Protein AF-L9J9S5-F1 (afdb_monomer_lite)

pLDDT: mean 70.75, std 19.47, range [25.02, 96.75]

InterPro domains:
  IPR003137 PA domain [PF02225] (172-260)
  IPR007365 Transferrin receptor-like, dimerisation domain [PF04253] (379-437)
  IPR036757 Transferrin receptor-like, dimerisation domain superfamily [G3DSA:1.20.930.40] (375-441)
  IPR036757 Transferrin receptor-like, dimerisation domain superfamily [SSF47672] (378-438)
  IPR039373 Transferrin receptor protein 1/Glutamate carboxypeptidase 2-like [PTHR10404] (16-308)
  IPR046450 PA domain superfamily [SSF52025] (116-310)

Structure (mmCIF, N/CA/C/O backbone):
data_AF-L9J9S5-F1
#
_entry.id   AF-L9J9S5-F1
#
loop_
_atom_site.group_PDB
_atom_site.id
_atom_site.type_symbol
_atom_site.label_atom_id
_atom_site.label_alt_id
_atom_site.label_comp_id
_atom_site.label_asym_id
_atom_site.label_entity_id
_atom_site.label_seq_id
_atom_site.pdbx_PDB_ins_code
_atom_site.Cartn_x
_atom_site.Cartn_y
_atom_site.Cartn_z
_atom_site.occupancy
_atom_site.B_iso_or_equiv
_atom_site.auth_seq_id
_atom_site.auth_comp_id
_atom_site.auth_asym_id
_atom_site.auth_atom_id
_atom_site.pdbx_PDB_model_num
ATOM 1 N N . MET A 1 1 ? 43.579 58.706 -90.662 1.00 32.19 1 MET A N 1
ATOM 2 C CA . MET A 1 1 ? 44.844 59.214 -90.081 1.00 32.19 1 MET A CA 1
ATOM 3 C C . MET A 1 1 ? 45.271 58.212 -89.022 1.00 32.19 1 MET A C 1
ATOM 5 O O . MET A 1 1 ? 44.577 58.128 -88.031 1.00 32.19 1 MET A O 1
ATOM 9 N N . TRP A 1 2 ? 46.267 57.345 -89.152 1.00 34.03 2 TRP A N 1
ATOM 10 C CA . TRP A 1 2 ? 47.321 57.119 -90.136 1.00 34.03 2 TRP A CA 1
ATOM 11 C C . TRP A 1 2 ? 47.218 55.692 -90.697 1.00 34.03 2 TRP A C 1
ATOM 13 O O . TRP A 1 2 ? 46.653 54.791 -90.088 1.00 34.03 2 TRP A O 1
ATOM 23 N N . THR A 1 3 ? 47.735 55.546 -91.903 1.00 31.58 3 THR A N 1
ATOM 24 C CA . THR A 1 3 ? 47.652 54.412 -92.820 1.00 31.58 3 THR A CA 1
ATOM 25 C C . THR A 1 3 ? 48.878 53.499 -92.739 1.00 31.58 3 THR A C 1
ATOM 27 O O . THR A 1 3 ? 49.982 53.997 -92.571 1.00 31.58 3 THR A O 1
ATOM 30 N N . LEU A 1 4 ? 48.640 52.214 -93.047 1.00 30.50 4 LEU A N 1
ATOM 31 C CA . LEU A 1 4 ? 49.461 51.305 -93.873 1.00 30.50 4 LEU A CA 1
ATOM 32 C C . LEU A 1 4 ? 50.882 50.925 -93.411 1.00 30.50 4 LEU A C 1
ATOM 34 O O . LEU A 1 4 ? 51.751 51.770 -93.254 1.00 30.50 4 LEU A O 1
ATOM 38 N N . LEU A 1 5 ? 51.162 49.615 -93.414 1.00 32.50 5 LEU A N 1
ATOM 39 C CA . LEU A 1 5 ? 51.969 48.893 -94.428 1.00 32.50 5 LEU A CA 1
ATOM 40 C C . LEU A 1 5 ? 52.209 47.452 -93.910 1.00 32.50 5 LEU A C 1
ATOM 42 O O . LEU A 1 5 ? 52.503 47.271 -92.738 1.00 32.50 5 LEU A O 1
ATOM 46 N N . ARG A 1 6 ? 51.822 46.407 -94.672 1.00 31.88 6 ARG A N 1
ATOM 47 C CA . ARG A 1 6 ? 52.711 45.554 -95.515 1.00 31.88 6 ARG A CA 1
ATOM 48 C C . ARG A 1 6 ? 53.779 44.816 -94.674 1.00 31.88 6 ARG A C 1
ATOM 50 O O . ARG A 1 6 ? 54.389 45.413 -93.815 1.00 31.88 6 ARG A O 1
ATOM 57 N N . GLN A 1 7 ? 54.142 43.555 -94.872 1.00 31.75 7 GLN A N 1
ATOM 58 C CA . GLN A 1 7 ? 53.971 42.617 -95.970 1.00 31.75 7 GLN A CA 1
ATOM 59 C C . GLN A 1 7 ? 54.403 41.228 -95.453 1.00 31.75 7 GLN A C 1
ATOM 61 O O . GLN A 1 7 ? 55.243 41.107 -94.567 1.00 31.75 7 GLN A O 1
ATOM 66 N N . ARG A 1 8 ? 53.805 40.203 -96.048 1.00 32.09 8 ARG A N 1
ATOM 67 C CA . ARG A 1 8 ? 54.202 38.789 -96.118 1.00 32.09 8 ARG A CA 1
ATOM 68 C C . ARG A 1 8 ? 55.703 38.601 -96.445 1.00 32.09 8 ARG A C 1
ATOM 70 O O . ARG A 1 8 ? 56.187 39.313 -97.316 1.00 32.09 8 ARG A O 1
ATOM 77 N N . ASP A 1 9 ? 56.398 37.634 -95.829 1.00 31.16 9 ASP A N 1
ATOM 78 C CA . ASP A 1 9 ? 56.780 36.351 -96.469 1.00 31.16 9 ASP A CA 1
ATOM 79 C C . ASP A 1 9 ? 57.863 35.528 -95.721 1.00 31.16 9 ASP A C 1
ATOM 81 O O . ASP A 1 9 ? 58.856 36.041 -95.220 1.00 31.16 9 ASP A O 1
ATOM 85 N N . TRP A 1 10 ? 57.594 34.215 -95.701 1.00 29.30 10 TRP A N 1
ATOM 86 C CA . TRP A 1 10 ? 58.455 33.018 -95.740 1.00 29.30 10 TRP A CA 1
ATOM 87 C C . TRP A 1 10 ? 59.865 32.970 -95.111 1.00 29.30 10 TRP A C 1
ATOM 89 O O . TRP A 1 10 ? 60.812 33.552 -95.627 1.00 29.30 10 TRP A O 1
ATOM 99 N N . ALA A 1 11 ? 60.056 32.007 -94.195 1.00 32.25 11 ALA A N 1
ATOM 100 C CA . ALA A 1 11 ? 61.172 31.053 -94.266 1.00 32.25 11 ALA A CA 1
ATOM 101 C C . ALA A 1 11 ? 60.841 29.749 -93.516 1.00 32.25 11 ALA A C 1
ATOM 103 O O . ALA A 1 11 ? 60.303 29.748 -92.410 1.00 32.25 11 ALA A O 1
ATOM 104 N N . ALA A 1 12 ? 61.143 28.631 -94.170 1.00 33.47 12 ALA A N 1
ATOM 105 C CA . ALA A 1 12 ? 60.862 27.271 -93.745 1.00 33.47 12 ALA A CA 1
ATOM 106 C C . ALA A 1 12 ? 61.876 26.755 -92.711 1.00 33.47 12 ALA A C 1
ATOM 108 O O . ALA A 1 12 ? 63.074 26.996 -92.829 1.00 33.47 12 ALA A O 1
ATOM 109 N N . GLY A 1 13 ? 61.397 25.946 -91.764 1.00 32.62 13 GLY A N 1
ATOM 110 C CA . GLY A 1 13 ? 62.220 25.114 -90.889 1.00 32.62 13 GLY A CA 1
ATOM 111 C C . GLY A 1 13 ? 61.559 23.752 -90.707 1.00 32.62 13 GLY A C 1
ATOM 112 O O . GLY A 1 13 ? 60.686 23.578 -89.861 1.00 32.62 13 GLY A O 1
ATOM 113 N N . ALA A 1 14 ? 61.943 22.788 -91.541 1.00 35.91 14 ALA A N 1
ATOM 114 C CA . ALA A 1 14 ? 61.532 21.397 -91.423 1.00 35.91 14 ALA A CA 1
ATOM 115 C C . ALA A 1 14 ? 62.165 20.767 -90.168 1.00 35.91 14 ALA A C 1
ATOM 117 O O . ALA A 1 14 ? 63.378 20.599 -90.094 1.00 35.91 14 ALA A O 1
ATOM 118 N N . GLY A 1 15 ? 61.334 20.390 -89.194 1.00 33.91 15 GLY A N 1
ATOM 119 C CA . GLY A 1 15 ? 61.745 19.722 -87.958 1.00 33.91 15 GLY A CA 1
ATOM 120 C C . GLY A 1 15 ? 60.847 18.528 -87.654 1.00 33.91 15 GLY A C 1
ATOM 121 O O . GLY A 1 15 ? 59.783 18.641 -87.057 1.00 33.91 15 GLY A O 1
ATOM 122 N N . ARG A 1 16 ? 61.281 17.361 -88.115 1.00 47.06 16 ARG A N 1
ATOM 123 C CA . ARG A 1 16 ? 60.677 16.037 -87.950 1.00 47.06 16 ARG A CA 1
ATOM 124 C C . ARG A 1 16 ? 60.410 15.719 -86.459 1.00 47.06 16 ARG A C 1
ATOM 126 O O . ARG A 1 16 ? 61.363 15.466 -85.737 1.00 47.06 16 ARG A O 1
ATOM 133 N N . ARG A 1 17 ? 59.145 15.667 -86.006 1.00 41.47 17 ARG A N 1
ATOM 134 C CA . ARG A 1 17 ? 58.688 14.929 -84.793 1.00 41.47 17 ARG A CA 1
ATOM 135 C C . ARG A 1 17 ? 57.157 14.771 -84.779 1.00 41.47 17 ARG A C 1
ATOM 137 O O . ARG A 1 17 ? 56.427 15.403 -84.026 1.00 41.47 17 ARG A O 1
ATOM 144 N N . ARG A 1 18 ? 56.660 13.903 -85.661 1.00 43.44 18 ARG A N 1
ATOM 145 C CA . ARG A 1 18 ? 55.270 13.421 -85.678 1.00 43.44 18 ARG A CA 1
ATOM 146 C C . ARG A 1 18 ? 55.237 12.047 -84.994 1.00 43.44 18 ARG A C 1
ATOM 148 O O . ARG A 1 18 ? 56.081 11.220 -85.323 1.00 43.44 18 ARG A O 1
ATOM 155 N N . ARG A 1 19 ? 54.222 11.822 -84.143 1.00 45.25 19 ARG A N 1
ATOM 156 C CA . ARG A 1 19 ? 53.623 10.524 -83.720 1.00 45.25 19 ARG A CA 1
ATOM 157 C C . ARG A 1 19 ? 53.751 10.000 -82.274 1.00 45.25 19 ARG A C 1
ATOM 159 O O . ARG A 1 19 ? 53.217 8.928 -82.035 1.00 45.25 19 ARG A O 1
ATOM 166 N N . TRP A 1 20 ? 54.280 10.735 -81.292 1.00 44.41 20 TRP A N 1
ATOM 167 C CA . TRP A 1 20 ? 54.269 10.253 -79.885 1.00 44.41 20 TRP A CA 1
ATOM 168 C C . TRP A 1 20 ? 53.370 11.031 -78.906 1.00 44.41 20 TRP A C 1
ATOM 170 O O . TRP A 1 20 ? 53.236 10.630 -77.758 1.00 44.41 20 TRP A O 1
ATOM 180 N N . LEU A 1 21 ? 52.683 12.089 -79.353 1.00 50.03 21 LEU A N 1
ATOM 181 C CA . LEU A 1 21 ? 51.819 12.918 -78.489 1.00 50.03 21 LEU A CA 1
ATOM 182 C C . LEU A 1 21 ? 50.307 12.644 -78.622 1.00 50.03 21 LEU A C 1
ATOM 184 O O . LEU A 1 21 ? 49.529 13.185 -77.850 1.00 50.03 21 LEU A O 1
ATOM 188 N N . CYS A 1 22 ? 49.875 11.765 -79.535 1.00 53.09 22 CYS A N 1
ATOM 189 C CA . CYS A 1 22 ? 48.451 11.417 -79.707 1.00 53.09 22 CYS A CA 1
ATOM 190 C C . CYS A 1 22 ? 48.054 10.047 -79.125 1.00 53.09 22 CYS A C 1
ATOM 192 O O . CYS A 1 22 ? 46.879 9.706 -79.155 1.00 53.09 22 CYS A O 1
ATOM 194 N N . ALA A 1 23 ? 49.003 9.269 -78.590 1.00 52.81 23 ALA A N 1
ATOM 195 C CA . ALA A 1 23 ? 48.727 7.963 -77.975 1.00 52.81 23 ALA A CA 1
ATOM 196 C C . ALA A 1 23 ? 48.752 7.993 -76.434 1.00 52.81 23 ALA A C 1
ATOM 198 O O . ALA A 1 23 ? 48.170 7.121 -75.802 1.00 52.81 23 ALA A O 1
ATOM 199 N N . GLY A 1 24 ? 49.373 9.007 -75.817 1.00 55.25 24 GLY A N 1
ATOM 200 C CA . GLY A 1 24 ? 49.440 9.124 -74.354 1.00 55.25 24 G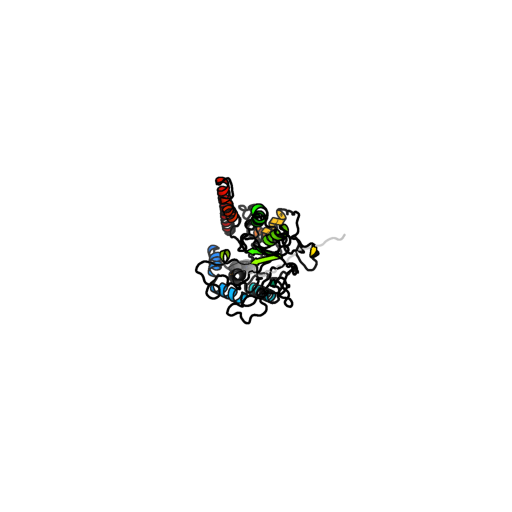LY A CA 1
ATOM 201 C C . GLY A 1 24 ? 48.125 9.574 -73.713 1.00 55.25 24 GLY A C 1
ATOM 202 O O . GLY A 1 24 ? 47.751 9.060 -72.667 1.00 55.25 24 GLY A O 1
ATOM 203 N N . ALA A 1 25 ? 47.389 10.481 -74.362 1.00 63.16 25 ALA A N 1
ATOM 204 C CA . ALA A 1 25 ? 46.119 11.004 -73.854 1.00 63.16 25 ALA A CA 1
ATOM 205 C C . ALA A 1 25 ? 45.019 9.933 -73.669 1.00 63.16 25 ALA A C 1
ATOM 207 O O . ALA A 1 25 ? 44.421 9.905 -72.593 1.00 63.16 25 ALA A O 1
ATOM 208 N N . PRO A 1 26 ? 44.759 9.017 -74.628 1.00 67.88 26 PRO A N 1
ATOM 209 C CA . PRO A 1 26 ? 43.765 7.963 -74.419 1.00 67.88 26 PRO A CA 1
ATOM 210 C C . PRO A 1 26 ? 44.209 6.922 -73.381 1.00 67.88 26 PRO A C 1
ATOM 212 O O . PRO A 1 26 ? 43.366 6.405 -72.658 1.00 67.88 26 PRO A O 1
ATOM 215 N N . VAL A 1 27 ? 45.514 6.653 -73.249 1.00 74.88 27 VAL A N 1
ATOM 216 C CA . VAL A 1 27 ? 46.040 5.724 -72.232 1.00 74.88 27 VAL A CA 1
ATOM 217 C C . VAL A 1 27 ? 45.922 6.319 -70.828 1.00 74.88 27 VAL A C 1
ATOM 219 O O . VAL A 1 27 ? 45.490 5.623 -69.916 1.00 74.88 27 VAL A O 1
ATOM 222 N N . LEU A 1 28 ? 46.210 7.615 -70.662 1.00 75.88 28 LEU A N 1
ATOM 223 C CA . LEU A 1 28 ? 46.014 8.337 -69.400 1.00 75.88 28 LEU A CA 1
ATOM 224 C C . LEU A 1 28 ? 44.535 8.424 -69.010 1.00 75.88 28 LEU A C 1
ATOM 226 O O . LEU A 1 28 ? 44.189 8.188 -67.852 1.00 75.88 28 LEU A O 1
ATOM 230 N N . ALA A 1 29 ? 43.656 8.702 -69.976 1.00 76.75 29 ALA A N 1
ATOM 231 C CA . ALA A 1 29 ? 42.214 8.721 -69.752 1.00 76.75 29 ALA A CA 1
ATOM 232 C C . ALA A 1 29 ? 41.680 7.332 -69.370 1.00 76.75 29 ALA A C 1
ATOM 234 O O . ALA A 1 29 ? 40.912 7.220 -68.419 1.00 76.75 29 ALA A O 1
ATOM 235 N N . ALA A 1 30 ? 42.136 6.271 -70.044 1.00 79.62 30 ALA A N 1
ATOM 236 C CA . ALA A 1 30 ? 41.778 4.899 -69.700 1.00 79.62 30 ALA A CA 1
ATOM 237 C C . ALA A 1 30 ? 42.301 4.513 -68.311 1.00 79.62 30 ALA A C 1
ATOM 239 O O . ALA A 1 30 ? 41.545 3.950 -67.528 1.00 79.62 30 ALA A O 1
ATOM 240 N N . SER A 1 31 ? 43.540 4.883 -67.960 1.00 78.00 31 SER A N 1
ATOM 241 C CA . SER A 1 31 ? 44.087 4.606 -66.628 1.00 78.00 31 SER A CA 1
ATOM 242 C C . SER A 1 31 ? 43.329 5.342 -65.525 1.00 78.00 31 SER A C 1
ATOM 244 O O . SER A 1 31 ? 43.007 4.734 -64.508 1.00 78.00 31 SER A O 1
ATOM 246 N N . LEU A 1 32 ? 42.971 6.615 -65.738 1.00 82.75 32 LEU A N 1
ATOM 247 C CA . LEU A 1 32 ? 42.184 7.403 -64.785 1.00 82.75 32 LEU A CA 1
ATOM 248 C C . LEU A 1 32 ? 40.752 6.877 -64.668 1.00 82.75 32 LEU A C 1
ATOM 250 O O . LEU A 1 32 ? 40.214 6.839 -63.566 1.00 82.75 32 LEU A O 1
ATOM 254 N N . PHE A 1 33 ? 40.158 6.409 -65.769 1.00 83.56 33 PHE A N 1
ATOM 255 C CA . PHE A 1 33 ? 38.848 5.767 -65.752 1.00 83.56 33 PHE A CA 1
ATOM 256 C C . PHE A 1 33 ? 38.891 4.433 -65.006 1.00 83.56 33 PHE A C 1
ATOM 258 O O . PHE A 1 33 ? 38.037 4.188 -64.164 1.00 83.56 33 PHE A O 1
ATOM 265 N N . THR A 1 34 ? 39.910 3.597 -65.231 1.00 82.38 34 THR A N 1
ATOM 266 C CA . THR A 1 34 ? 40.074 2.341 -64.483 1.00 82.38 34 THR A CA 1
ATOM 267 C C . THR A 1 34 ? 40.366 2.582 -63.008 1.00 82.38 34 THR A C 1
ATOM 269 O O . THR A 1 34 ? 39.826 1.865 -62.176 1.00 82.38 34 THR A O 1
ATOM 272 N N . LEU A 1 35 ? 41.154 3.608 -62.662 1.00 83.12 35 LEU A N 1
ATOM 273 C CA . LEU A 1 35 ? 41.399 3.965 -61.266 1.00 83.12 35 LEU A CA 1
ATOM 274 C C . LEU A 1 35 ? 40.122 4.488 -60.612 1.00 83.12 35 LEU A C 1
ATOM 276 O O . LEU A 1 35 ? 39.766 4.005 -59.551 1.00 83.12 35 LEU A O 1
ATOM 280 N N . GLY A 1 36 ? 39.397 5.402 -61.261 1.00 79.56 36 GLY A N 1
ATOM 281 C CA . GLY A 1 36 ? 38.121 5.917 -60.762 1.00 79.56 36 GLY A CA 1
ATOM 282 C C . GLY A 1 36 ? 37.053 4.829 -60.642 1.00 79.56 36 GLY A C 1
ATOM 283 O O . GLY A 1 36 ? 36.296 4.817 -59.678 1.00 79.56 36 GLY A O 1
ATOM 284 N N . PHE A 1 37 ? 37.035 3.874 -61.571 1.00 79.94 37 PHE A N 1
ATOM 285 C CA . PHE A 1 37 ? 36.148 2.717 -61.534 1.00 79.94 37 PHE A CA 1
ATOM 286 C C . PHE A 1 37 ? 36.522 1.746 -60.415 1.00 79.94 37 PHE A C 1
ATOM 288 O O . PHE A 1 37 ? 35.638 1.308 -59.695 1.00 79.94 37 PHE A O 1
ATOM 295 N N . LEU A 1 38 ? 37.809 1.454 -60.202 1.00 78.50 38 LEU A N 1
ATOM 296 C CA . LEU A 1 38 ? 38.265 0.618 -59.087 1.00 78.50 38 LEU A CA 1
ATOM 297 C C . LEU A 1 38 ? 38.038 1.315 -57.742 1.00 78.50 38 LEU A C 1
ATOM 299 O O . LEU A 1 38 ? 37.527 0.692 -56.821 1.00 78.50 38 LEU A O 1
ATOM 303 N N . SER A 1 39 ? 38.331 2.612 -57.627 1.00 73.19 39 SER A N 1
ATOM 304 C CA . SER A 1 39 ? 38.024 3.408 -56.436 1.00 73.19 39 SER A CA 1
ATOM 305 C C . SER A 1 39 ? 36.520 3.441 -56.164 1.00 73.19 39 SER A C 1
ATOM 307 O O . SER A 1 39 ? 36.114 3.203 -55.035 1.00 73.19 39 SER A O 1
ATOM 309 N N . GLY A 1 40 ? 35.683 3.647 -57.185 1.00 69.38 40 GLY A N 1
ATOM 310 C CA . GLY A 1 40 ? 34.225 3.578 -57.064 1.00 69.38 40 GLY A CA 1
ATOM 311 C C . GLY A 1 40 ? 33.720 2.178 -56.709 1.00 69.38 40 GLY A C 1
ATOM 312 O O . GLY A 1 40 ? 32.833 2.047 -55.875 1.00 69.38 40 GLY A O 1
ATOM 313 N N . TRP A 1 41 ? 34.319 1.125 -57.270 1.00 71.44 41 TRP A N 1
ATOM 314 C CA . TRP A 1 41 ? 33.984 -0.268 -56.967 1.00 71.44 41 TRP A CA 1
ATOM 315 C C . TRP A 1 41 ? 34.339 -0.612 -55.519 1.00 71.44 41 TRP A C 1
ATOM 317 O O . TRP A 1 41 ? 33.510 -1.184 -54.817 1.00 71.44 41 TRP A O 1
ATOM 327 N N . PHE A 1 42 ? 35.523 -0.228 -55.035 1.00 64.19 42 PHE A N 1
ATOM 328 C CA . PHE A 1 42 ? 35.948 -0.497 -53.658 1.00 64.19 42 PHE A CA 1
ATOM 329 C C . PHE A 1 42 ? 35.234 0.387 -52.625 1.00 64.19 42 PHE A C 1
ATOM 331 O O . PHE A 1 42 ? 34.937 -0.106 -51.541 1.00 64.19 42 PHE A O 1
ATOM 338 N N . ILE A 1 43 ? 34.867 1.629 -52.966 1.00 59.84 43 ILE A N 1
ATOM 339 C CA . ILE A 1 43 ? 34.027 2.497 -52.116 1.00 59.84 43 ILE A CA 1
ATOM 340 C C . ILE A 1 43 ? 32.573 1.989 -52.069 1.00 59.84 43 ILE A C 1
ATOM 342 O O . ILE A 1 43 ? 31.917 2.115 -51.041 1.00 59.84 43 ILE A O 1
ATOM 346 N N . ASN A 1 44 ? 32.080 1.350 -53.136 1.00 44.94 44 ASN A N 1
ATOM 347 C CA . ASN A 1 44 ? 30.744 0.741 -53.171 1.00 44.94 44 ASN A CA 1
ATOM 348 C C . ASN A 1 44 ? 30.722 -0.727 -52.684 1.00 44.94 44 ASN A C 1
ATOM 350 O O . ASN A 1 44 ? 29.658 -1.332 -52.592 1.00 44.94 44 ASN A O 1
ATOM 354 N N . SER A 1 45 ? 31.887 -1.313 -52.370 1.00 42.56 45 SER A N 1
ATOM 355 C CA . SER A 1 45 ? 32.009 -2.687 -51.845 1.00 42.56 45 SER A CA 1
ATOM 356 C C . SER A 1 45 ? 32.147 -2.752 -50.326 1.00 42.56 45 SER A C 1
ATOM 358 O O . SER A 1 45 ? 32.152 -3.844 -49.766 1.00 42.56 45 SER A O 1
ATOM 360 N N . SER A 1 46 ? 32.173 -1.611 -49.638 1.00 41.53 46 SER A N 1
ATOM 361 C CA . SER A 1 46 ? 31.873 -1.540 -48.208 1.00 41.53 46 SER A CA 1
ATOM 362 C C . SER A 1 46 ? 30.384 -1.277 -47.990 1.00 41.53 46 SER A C 1
ATOM 364 O O . SER A 1 46 ? 30.000 -0.394 -47.227 1.00 41.53 46 SER A O 1
ATOM 366 N N . HIS A 1 47 ? 29.519 -2.059 -48.637 1.00 41.84 47 HIS A N 1
ATOM 367 C CA . HIS A 1 47 ? 28.314 -2.439 -47.922 1.00 41.84 47 HIS A CA 1
ATOM 368 C C . HIS A 1 47 ? 28.803 -3.352 -46.801 1.00 41.84 47 HIS A C 1
ATOM 370 O O . HIS A 1 47 ? 29.041 -4.540 -47.023 1.00 41.84 47 HIS A O 1
ATOM 376 N N . GLU A 1 48 ? 28.986 -2.799 -45.597 1.00 38.12 48 GLU A N 1
ATOM 377 C CA . GLU A 1 48 ? 28.763 -3.611 -44.407 1.00 38.12 48 GLU A CA 1
ATOM 378 C C . GLU A 1 48 ? 27.463 -4.352 -44.682 1.00 38.12 48 GLU A C 1
ATOM 380 O O . GLU A 1 48 ? 26.416 -3.735 -44.901 1.00 38.12 48 GLU A O 1
ATOM 385 N N . SER A 1 49 ? 27.545 -5.674 -44.802 1.00 32.34 49 SER A N 1
ATOM 386 C CA . SER A 1 49 ? 26.357 -6.496 -44.850 1.00 32.34 49 SER A CA 1
ATOM 387 C C . SER A 1 49 ? 25.636 -6.211 -43.542 1.00 32.34 49 SER A C 1
ATOM 389 O O . SER A 1 49 ? 26.016 -6.749 -42.500 1.00 32.34 49 SER A O 1
ATOM 391 N N . ILE A 1 50 ? 24.653 -5.312 -43.580 1.00 38.41 50 ILE A N 1
ATOM 392 C CA . ILE A 1 50 ? 23.715 -5.118 -42.491 1.00 38.41 50 ILE A CA 1
ATOM 393 C C . ILE A 1 50 ? 23.148 -6.513 -42.286 1.00 38.41 50 ILE A C 1
ATOM 395 O O . ILE A 1 50 ? 22.410 -7.021 -43.133 1.00 38.41 50 ILE A O 1
ATOM 399 N N . LYS A 1 51 ? 23.565 -7.188 -41.211 1.00 38.53 51 LYS A N 1
ATOM 400 C CA . LYS A 1 51 ? 22.906 -8.410 -40.774 1.00 38.53 51 LYS A CA 1
ATOM 401 C C . LYS A 1 51 ? 21.516 -7.966 -40.351 1.00 38.53 51 LYS A C 1
ATOM 403 O O . LYS A 1 51 ? 21.298 -7.589 -39.207 1.00 38.53 51 LYS A O 1
ATOM 408 N N . VAL A 1 52 ? 20.586 -7.939 -41.301 1.00 42.88 52 VAL A N 1
ATOM 409 C CA . VAL A 1 52 ?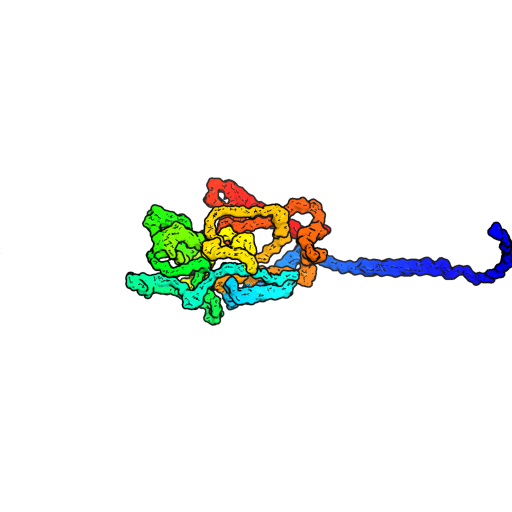 19.167 -7.786 -41.015 1.00 42.88 52 VAL A CA 1
ATOM 410 C C . VAL A 1 52 ? 18.772 -9.077 -40.318 1.00 42.88 52 VAL A C 1
ATOM 412 O O . VAL A 1 52 ? 18.517 -10.099 -40.952 1.00 42.88 52 VAL A O 1
ATOM 415 N N . ILE A 1 53 ? 18.839 -9.059 -38.992 1.00 48.03 53 ILE A N 1
ATOM 416 C CA . ILE A 1 53 ? 18.406 -10.174 -38.166 1.00 48.03 53 ILE A CA 1
ATOM 417 C C . ILE A 1 53 ? 16.893 -10.308 -38.374 1.00 48.03 53 ILE A C 1
ATOM 419 O O . ILE A 1 53 ? 16.166 -9.335 -38.160 1.00 48.03 53 ILE A O 1
ATOM 423 N N . PRO A 1 54 ? 16.385 -11.474 -38.812 1.00 47.44 54 PRO A N 1
ATOM 424 C CA . PRO A 1 54 ? 14.951 -11.672 -38.972 1.00 47.44 54 PRO A CA 1
ATOM 425 C C . PRO A 1 54 ? 14.229 -11.367 -37.652 1.00 47.44 54 PRO A C 1
ATOM 427 O O . PRO A 1 54 ? 14.628 -11.855 -36.601 1.00 47.44 54 PRO A O 1
ATOM 430 N N . GLN A 1 55 ? 13.143 -10.595 -37.674 1.00 42.09 55 GLN A N 1
ATOM 431 C CA . GLN A 1 55 ? 12.430 -10.116 -36.473 1.00 42.09 55 GLN A CA 1
ATOM 432 C C . GLN A 1 55 ? 11.925 -11.245 -35.544 1.00 42.09 55 GLN A C 1
ATOM 434 O O . GLN A 1 55 ? 11.822 -11.072 -34.328 1.00 42.09 55 GLN A O 1
ATOM 439 N N . HIS A 1 56 ? 11.694 -12.440 -36.101 1.00 48.31 56 HIS A N 1
ATOM 440 C CA . HIS A 1 56 ? 11.383 -13.662 -35.350 1.00 48.31 56 HIS A CA 1
ATOM 441 C C . HIS A 1 56 ? 12.543 -14.122 -34.440 1.00 48.31 56 HIS A C 1
ATOM 443 O O . HIS A 1 56 ? 12.329 -14.851 -33.470 1.00 48.31 56 HIS A O 1
ATOM 449 N N . SER A 1 57 ? 13.766 -13.680 -34.733 1.00 62.91 57 SER A N 1
ATOM 450 C CA . SER A 1 57 ? 14.958 -13.879 -33.918 1.00 62.91 57 SER A CA 1
ATOM 451 C C . SER A 1 57 ? 15.106 -12.801 -32.840 1.00 62.91 57 SER A C 1
ATOM 453 O O . SER A 1 57 ? 15.459 -13.179 -31.737 1.00 62.91 57 SER A O 1
ATOM 455 N N . ALA A 1 58 ? 14.749 -11.527 -33.056 1.00 58.47 58 ALA A N 1
ATOM 456 C CA . ALA A 1 58 ? 14.904 -10.481 -32.028 1.00 58.47 58 ALA A CA 1
ATOM 457 C C . ALA A 1 58 ? 13.967 -10.668 -30.818 1.00 58.47 58 ALA A C 1
ATOM 459 O O . ALA A 1 58 ? 14.411 -10.614 -29.675 1.00 58.47 58 ALA A O 1
ATOM 460 N N . ARG A 1 59 ? 12.678 -10.976 -31.046 1.00 59.84 59 ARG A N 1
ATOM 461 C CA . ARG A 1 59 ? 11.745 -11.322 -29.951 1.00 59.84 59 ARG A CA 1
ATOM 462 C C . ARG A 1 59 ? 12.210 -12.567 -29.199 1.00 59.84 59 ARG A C 1
ATOM 464 O O . ARG A 1 59 ? 12.121 -12.617 -27.978 1.00 59.84 59 ARG A O 1
ATOM 471 N N . LYS A 1 60 ? 12.663 -13.581 -29.939 1.00 68.12 60 LYS A N 1
ATOM 472 C CA . LYS A 1 60 ? 13.157 -14.823 -29.352 1.00 68.12 60 LYS A CA 1
ATOM 473 C C . LYS A 1 60 ? 14.421 -14.567 -28.532 1.00 68.12 60 LYS A C 1
ATOM 475 O O . LYS A 1 60 ? 14.459 -14.986 -27.394 1.00 68.12 60 LYS A O 1
ATOM 480 N N . MET A 1 61 ? 15.380 -13.807 -29.054 1.00 72.19 61 MET A N 1
ATOM 481 C CA . MET A 1 61 ? 16.588 -13.390 -28.336 1.00 72.19 61 MET A CA 1
ATOM 482 C C . MET A 1 61 ? 16.246 -12.594 -27.077 1.00 72.19 61 MET A C 1
ATOM 484 O O . MET A 1 61 ? 16.800 -12.882 -26.029 1.00 72.19 61 MET A O 1
ATOM 488 N N . PHE A 1 62 ? 15.288 -11.665 -27.147 1.00 72.25 62 PHE A N 1
ATOM 489 C CA . PHE A 1 62 ? 14.824 -10.908 -25.983 1.00 72.25 62 PHE A CA 1
ATOM 490 C C . PHE A 1 62 ? 14.264 -11.828 -24.891 1.00 72.25 62 PHE A C 1
ATOM 492 O O . PHE A 1 62 ? 14.654 -11.706 -23.733 1.00 72.25 62 PHE A O 1
ATOM 499 N N . LEU A 1 63 ? 13.362 -12.749 -25.255 1.00 64.19 63 LEU A N 1
ATOM 500 C CA . LEU A 1 63 ? 12.750 -13.688 -24.310 1.00 64.19 63 LEU A CA 1
ATOM 501 C C . LEU A 1 63 ? 13.757 -14.716 -23.784 1.00 64.19 63 LEU A C 1
ATOM 503 O O . LEU A 1 63 ? 13.752 -15.005 -22.592 1.00 64.19 63 LEU A O 1
ATOM 507 N N . ASP A 1 64 ? 14.622 -15.236 -24.654 1.00 79.62 64 ASP A N 1
ATOM 508 C CA . ASP A 1 64 ? 15.675 -16.189 -24.304 1.00 79.62 64 ASP A CA 1
ATOM 509 C C . ASP A 1 64 ? 16.704 -15.541 -23.369 1.00 79.62 64 ASP A C 1
ATOM 511 O O . ASP A 1 64 ? 17.295 -16.235 -22.543 1.00 79.62 64 ASP A O 1
ATOM 515 N N . GLU A 1 65 ? 16.912 -14.226 -23.464 1.00 82.38 65 GLU A N 1
ATOM 516 C CA . GLU A 1 65 ? 17.825 -13.467 -22.611 1.00 82.38 65 GLU A CA 1
ATOM 517 C C . GLU A 1 65 ? 17.267 -13.222 -21.200 1.00 82.38 65 GLU A C 1
ATOM 519 O O . GLU A 1 65 ? 18.055 -13.060 -20.271 1.00 82.38 65 GLU A O 1
ATOM 524 N N . LEU A 1 66 ? 15.944 -13.268 -20.990 1.00 70.75 66 LEU A N 1
ATOM 525 C CA . LEU A 1 66 ? 15.345 -13.145 -19.654 1.00 70.75 66 LEU A CA 1
ATOM 526 C C . LEU A 1 66 ? 15.685 -14.372 -18.797 1.00 70.75 66 LEU A C 1
ATOM 528 O O . LEU A 1 66 ? 15.307 -15.500 -19.125 1.00 70.75 66 LEU A O 1
ATOM 532 N N . LYS A 1 67 ? 16.364 -14.171 -17.661 1.00 78.44 67 LYS A N 1
ATOM 533 C CA . LYS A 1 67 ? 16.753 -15.263 -16.752 1.00 78.44 67 LYS A CA 1
ATOM 534 C C . LYS A 1 67 ? 16.070 -15.140 -15.394 1.00 78.44 67 LYS A C 1
ATOM 536 O O . LYS A 1 67 ? 16.184 -14.124 -14.713 1.00 78.44 67 LYS A O 1
ATOM 541 N N . ALA A 1 68 ? 15.449 -16.231 -14.944 1.00 73.69 68 ALA A N 1
ATOM 542 C CA . ALA A 1 68 ? 14.822 -16.306 -13.623 1.00 73.69 68 ALA A CA 1
ATOM 543 C C . ALA A 1 68 ? 15.813 -16.030 -12.473 1.00 73.69 68 ALA A C 1
ATOM 545 O O . ALA A 1 68 ? 15.463 -15.347 -11.512 1.00 73.69 68 ALA A O 1
ATOM 546 N N . GLU A 1 69 ? 17.066 -16.483 -12.593 1.00 86.88 69 GLU A N 1
ATOM 547 C CA . GLU A 1 69 ? 18.107 -16.231 -11.584 1.00 86.88 69 GLU A CA 1
ATOM 548 C C . GLU A 1 69 ? 18.441 -14.740 -11.429 1.00 86.88 69 GLU A C 1
ATOM 550 O O . GLU A 1 69 ? 18.723 -14.284 -10.320 1.00 86.88 69 GLU A O 1
ATOM 555 N N . ASN A 1 70 ? 18.346 -13.953 -12.506 1.00 78.06 70 ASN A N 1
ATOM 556 C CA . ASN A 1 70 ? 18.533 -12.504 -12.425 1.00 78.06 70 ASN A CA 1
ATOM 557 C C . ASN A 1 70 ? 17.379 -11.854 -11.663 1.00 78.06 70 ASN A C 1
ATOM 559 O O . ASN A 1 70 ? 17.625 -11.075 -10.746 1.00 78.06 70 ASN A O 1
ATOM 563 N N . ILE A 1 71 ? 16.133 -12.228 -11.977 1.00 66.31 71 ILE A N 1
ATOM 564 C CA . ILE A 1 71 ? 14.938 -11.732 -11.275 1.00 66.31 71 ILE A CA 1
ATOM 565 C C . ILE A 1 71 ? 15.039 -12.053 -9.781 1.00 66.31 71 ILE A C 1
ATOM 567 O O . ILE A 1 71 ? 14.840 -11.174 -8.947 1.00 66.31 71 ILE A O 1
ATOM 571 N N . LYS A 1 72 ? 15.434 -13.283 -9.433 1.00 73.44 72 LYS A N 1
ATOM 572 C CA . LYS A 1 72 ? 15.676 -13.706 -8.048 1.00 73.44 72 LYS A CA 1
ATOM 573 C C . LYS A 1 72 ? 16.751 -12.855 -7.363 1.00 73.44 72 LYS A C 1
ATOM 575 O O . LYS A 1 72 ? 16.563 -12.438 -6.222 1.00 73.44 72 LYS A O 1
ATOM 580 N N . LYS A 1 73 ? 17.863 -12.575 -8.049 1.00 88.50 73 LYS A N 1
ATOM 581 C CA . LYS A 1 73 ? 18.953 -11.738 -7.526 1.00 88.50 73 LYS A CA 1
ATOM 582 C C . LYS A 1 73 ? 18.523 -10.282 -7.333 1.00 88.50 73 LYS A C 1
ATOM 584 O O . LYS A 1 73 ? 18.870 -9.692 -6.312 1.00 88.50 73 LYS A O 1
ATOM 589 N N . PHE A 1 74 ? 17.780 -9.708 -8.279 1.00 81.56 74 PHE A N 1
ATOM 590 C CA . PHE A 1 74 ? 17.243 -8.350 -8.164 1.00 81.56 74 PHE A CA 1
ATOM 591 C C . PHE A 1 74 ? 16.250 -8.247 -7.019 1.00 81.56 74 PHE A C 1
ATOM 593 O O . PHE A 1 74 ? 16.396 -7.359 -6.186 1.00 81.56 74 PHE A O 1
ATOM 600 N N . LEU A 1 75 ? 15.321 -9.202 -6.923 1.00 73.50 75 LEU A N 1
ATOM 601 C CA . LEU A 1 75 ? 14.369 -9.266 -5.824 1.00 73.50 75 LEU A CA 1
ATOM 602 C C . LEU A 1 75 ? 15.098 -9.298 -4.482 1.00 73.50 75 LEU A C 1
ATOM 604 O O . LEU A 1 75 ? 14.849 -8.451 -3.636 1.00 73.50 75 LEU A O 1
ATOM 608 N N . HIS A 1 76 ? 16.061 -10.210 -4.321 1.00 89.06 76 HIS A N 1
ATOM 609 C CA . HIS A 1 76 ? 16.835 -10.305 -3.089 1.00 89.06 76 HIS A CA 1
ATOM 610 C C . HIS A 1 76 ? 17.569 -9.001 -2.755 1.00 89.06 76 HIS A C 1
ATOM 612 O O . HIS A 1 76 ? 17.564 -8.596 -1.599 1.00 89.06 76 HIS A O 1
ATOM 618 N N . ASN A 1 77 ? 18.180 -8.336 -3.741 1.00 92.44 77 ASN A N 1
ATOM 619 C CA . ASN A 1 77 ? 18.879 -7.066 -3.537 1.00 92.44 77 ASN A CA 1
ATOM 620 C C . ASN A 1 77 ? 17.915 -5.960 -3.075 1.00 92.44 77 ASN A C 1
ATOM 622 O O . ASN A 1 77 ? 18.196 -5.265 -2.102 1.00 92.44 77 ASN A O 1
ATOM 626 N N . PHE A 1 78 ? 16.756 -5.841 -3.725 1.00 89.12 78 PHE A N 1
ATOM 627 C CA . PHE A 1 78 ? 15.813 -4.764 -3.446 1.00 89.12 78 PHE A CA 1
ATOM 628 C C . PHE A 1 78 ? 15.070 -4.921 -2.110 1.00 89.12 78 PHE A C 1
ATOM 630 O O . PHE A 1 78 ? 14.573 -3.932 -1.584 1.00 89.12 78 PHE A O 1
ATOM 637 N N . THR A 1 79 ? 15.025 -6.125 -1.529 1.00 91.19 79 THR A N 1
ATOM 638 C CA . THR A 1 79 ? 14.237 -6.428 -0.318 1.00 91.19 79 THR A CA 1
ATOM 639 C C . THR A 1 79 ? 15.063 -6.524 0.969 1.00 91.19 79 THR A C 1
ATOM 641 O O . THR A 1 79 ? 14.562 -7.007 1.986 1.00 91.19 79 THR A O 1
ATOM 644 N N . GLN A 1 80 ? 16.342 -6.133 0.952 1.00 92.44 80 GLN A N 1
ATOM 645 C CA . GLN A 1 80 ? 17.202 -6.228 2.144 1.00 92.44 80 GLN A CA 1
ATOM 646 C C . GLN A 1 80 ? 16.872 -5.182 3.213 1.00 92.44 80 GLN A C 1
ATOM 648 O O . GLN A 1 80 ? 17.049 -5.436 4.400 1.00 92.44 80 GLN A O 1
ATOM 653 N N . ILE A 1 81 ? 16.424 -3.995 2.804 1.00 93.38 81 ILE A N 1
ATOM 654 C CA . ILE A 1 81 ? 16.292 -2.827 3.681 1.00 93.38 81 ILE A CA 1
ATOM 655 C C . ILE A 1 81 ? 14.920 -2.183 3.454 1.00 93.38 81 ILE A C 1
ATOM 657 O O . ILE A 1 81 ? 14.481 -2.125 2.303 1.00 93.38 81 ILE A O 1
ATOM 661 N N . PRO A 1 82 ? 14.243 -1.666 4.499 1.00 94.19 82 PRO A N 1
ATOM 662 C CA . PRO A 1 82 ? 13.002 -0.937 4.318 1.00 94.19 82 PRO A CA 1
ATOM 663 C C . PRO A 1 82 ? 13.187 0.301 3.435 1.00 94.19 82 PRO A C 1
ATOM 665 O O . PRO A 1 82 ? 14.101 1.098 3.645 1.00 94.19 82 PRO A O 1
ATOM 668 N N . HIS A 1 83 ? 12.305 0.488 2.455 1.00 94.81 83 HIS A N 1
ATOM 669 C CA . HIS A 1 83 ? 12.433 1.550 1.450 1.00 94.81 83 HIS A CA 1
ATOM 670 C C . HIS A 1 83 ? 11.108 2.314 1.260 1.00 94.81 83 HIS A C 1
ATOM 672 O O . HIS A 1 83 ? 10.535 2.398 0.166 1.00 94.81 83 HIS A O 1
ATOM 678 N N . LEU A 1 84 ? 10.625 2.882 2.369 1.00 94.94 84 LEU A N 1
ATOM 679 C CA . LEU A 1 84 ? 9.420 3.710 2.429 1.00 94.94 84 LEU A CA 1
ATOM 680 C C . LEU A 1 84 ? 9.534 4.961 1.541 1.00 94.94 84 LEU A C 1
ATOM 682 O O . LEU A 1 84 ? 10.609 5.540 1.376 1.00 94.94 84 LEU A O 1
ATOM 686 N N . ALA A 1 85 ? 8.419 5.386 0.940 1.00 90.38 85 ALA A N 1
ATOM 687 C CA . ALA A 1 85 ? 8.372 6.614 0.146 1.00 90.38 85 ALA A CA 1
ATOM 688 C C . ALA A 1 85 ? 8.958 7.793 0.943 1.00 90.38 85 ALA A C 1
ATOM 690 O O . ALA A 1 85 ? 8.703 7.906 2.139 1.00 90.38 85 ALA A O 1
ATOM 691 N N . GLY A 1 86 ? 9.763 8.640 0.295 1.00 93.31 86 GLY A N 1
ATOM 692 C CA . GLY A 1 86 ? 10.402 9.808 0.916 1.00 93.31 86 GLY A CA 1
ATOM 693 C C . GLY A 1 86 ? 11.606 9.535 1.833 1.00 93.31 86 GLY A C 1
ATOM 694 O O . GLY A 1 86 ? 12.187 10.495 2.328 1.00 93.31 86 GLY A O 1
ATOM 695 N N . THR A 1 87 ? 12.018 8.281 2.066 1.00 95.44 87 THR A N 1
ATOM 696 C CA . THR A 1 87 ? 13.204 7.990 2.895 1.00 95.44 87 THR A CA 1
ATOM 697 C C . THR A 1 87 ? 14.506 7.960 2.098 1.00 95.44 87 THR A C 1
ATOM 699 O O . THR A 1 87 ? 14.521 7.729 0.884 1.00 95.44 87 THR A O 1
ATOM 702 N N . GLU A 1 88 ? 15.624 8.125 2.810 1.00 95.56 88 GLU A N 1
ATOM 703 C CA . GLU A 1 88 ? 16.971 8.050 2.238 1.00 95.56 88 GLU A CA 1
ATOM 704 C C . GLU A 1 88 ? 17.225 6.700 1.554 1.00 95.56 88 GLU A C 1
ATOM 706 O O . GLU A 1 88 ? 17.745 6.647 0.443 1.00 95.56 88 GLU A O 1
ATOM 711 N N . GLN A 1 89 ? 16.790 5.594 2.160 1.00 94.19 89 GLN A N 1
ATOM 712 C CA . GLN A 1 89 ? 16.972 4.249 1.611 1.00 94.19 89 GLN A CA 1
ATOM 713 C C . GLN A 1 89 ? 16.265 4.087 0.258 1.00 94.19 89 GLN A C 1
ATOM 715 O O . GLN A 1 89 ? 16.840 3.542 -0.684 1.00 94.19 89 GLN A O 1
ATOM 720 N N . ASN A 1 90 ? 15.043 4.613 0.118 1.00 94.31 90 ASN A N 1
ATOM 721 C CA . ASN A 1 90 ? 14.329 4.571 -1.158 1.00 94.31 90 ASN A CA 1
ATOM 722 C C . ASN A 1 90 ? 14.982 5.472 -2.221 1.00 94.31 90 ASN A C 1
ATOM 724 O O . ASN A 1 90 ? 14.941 5.158 -3.414 1.00 94.31 90 ASN A O 1
ATOM 728 N N . PHE A 1 91 ? 15.613 6.576 -1.812 1.00 96.12 91 PHE A N 1
ATOM 729 C CA . PHE A 1 91 ? 16.396 7.421 -2.712 1.00 96.12 91 PHE A CA 1
ATOM 730 C C . PHE A 1 91 ? 17.688 6.735 -3.175 1.00 96.12 91 PHE A C 1
ATOM 732 O O . PHE A 1 91 ? 18.020 6.784 -4.361 1.00 96.12 91 PHE A O 1
ATOM 739 N N . GLN A 1 92 ? 18.381 6.028 -2.282 1.00 96.75 92 GLN A N 1
ATOM 740 C CA . GLN A 1 92 ? 19.549 5.220 -2.640 1.00 96.75 92 GLN A CA 1
ATOM 741 C C . GLN A 1 92 ? 19.178 4.099 -3.615 1.00 96.75 92 GLN A C 1
ATOM 743 O O . GLN A 1 92 ? 19.858 3.920 -4.625 1.00 96.75 92 GLN A O 1
ATOM 748 N N . LEU A 1 93 ? 18.043 3.425 -3.401 1.00 92.94 93 LEU A N 1
ATOM 749 C CA . LEU A 1 93 ? 17.526 2.442 -4.355 1.00 92.94 93 LEU A CA 1
ATOM 750 C C . LEU A 1 93 ? 17.184 3.082 -5.716 1.00 92.94 93 LEU A C 1
ATOM 752 O O . LEU A 1 93 ? 17.451 2.495 -6.763 1.00 92.94 93 LEU A O 1
ATOM 756 N N . ALA A 1 94 ? 16.654 4.311 -5.732 1.00 90.94 94 ALA A N 1
ATOM 757 C CA . ALA A 1 94 ? 16.415 5.053 -6.973 1.00 90.94 94 ALA A CA 1
ATOM 758 C C . ALA A 1 94 ? 17.718 5.318 -7.747 1.00 90.94 94 ALA A C 1
ATOM 760 O O . ALA A 1 94 ? 17.776 5.087 -8.955 1.00 90.94 94 ALA A O 1
ATOM 761 N N . LYS A 1 95 ? 18.776 5.757 -7.051 1.00 95.94 95 LYS A N 1
ATOM 762 C CA . LYS A 1 95 ? 20.112 5.962 -7.636 1.00 95.94 95 LYS A CA 1
ATOM 763 C C . LYS A 1 95 ? 20.723 4.658 -8.137 1.00 95.94 95 LYS A C 1
ATOM 765 O O . LYS A 1 95 ? 21.325 4.644 -9.208 1.00 95.94 95 LYS A O 1
ATOM 770 N N . GLN A 1 96 ? 20.544 3.567 -7.394 1.00 96.06 96 GLN A N 1
ATOM 771 C CA . GLN A 1 96 ? 20.996 2.243 -7.806 1.00 96.06 96 GLN A CA 1
ATOM 772 C C . GLN A 1 96 ? 20.327 1.828 -9.122 1.00 96.06 96 GLN A C 1
ATOM 774 O O . GLN A 1 96 ? 21.031 1.499 -10.075 1.00 96.06 96 GLN A O 1
ATOM 779 N N . ILE A 1 97 ? 18.996 1.927 -9.216 1.00 87.75 97 ILE A N 1
ATOM 780 C CA . ILE A 1 97 ? 18.261 1.612 -10.449 1.00 87.75 97 ILE A CA 1
ATOM 781 C C . ILE A 1 97 ? 18.695 2.530 -11.592 1.00 87.75 97 ILE A C 1
ATOM 783 O O . ILE A 1 97 ? 18.954 2.043 -12.689 1.00 87.75 97 ILE A O 1
ATOM 787 N N . GLN A 1 98 ? 18.838 3.836 -11.337 1.00 91.38 98 GLN A N 1
ATOM 788 C CA . GLN A 1 98 ? 19.326 4.788 -12.335 1.00 91.38 98 GLN A CA 1
ATOM 789 C C . GLN A 1 98 ? 20.695 4.365 -12.887 1.00 91.38 98 GLN A C 1
ATOM 791 O O . GLN A 1 98 ? 20.901 4.363 -14.101 1.00 91.38 98 GLN A O 1
ATOM 796 N N . SER A 1 99 ? 21.632 4.009 -12.005 1.00 95.50 99 SER A N 1
ATOM 797 C CA . SER A 1 99 ? 22.971 3.558 -12.385 1.00 95.50 99 SER A CA 1
ATOM 798 C C . SER A 1 99 ? 22.920 2.270 -13.205 1.00 95.50 99 SER A C 1
ATOM 800 O O . SER A 1 99 ? 23.538 2.194 -14.264 1.00 95.50 99 SER A O 1
ATOM 802 N N . GLN A 1 100 ? 22.150 1.278 -12.753 1.00 92.19 100 GLN A N 1
ATOM 803 C CA . GLN A 1 100 ? 22.010 -0.010 -13.435 1.00 92.19 100 GLN A CA 1
ATOM 804 C C . GLN A 1 100 ? 21.352 0.139 -14.807 1.00 92.19 100 GLN A C 1
ATOM 806 O O . GLN A 1 100 ? 21.794 -0.474 -15.767 1.00 92.19 100 GLN A O 1
ATOM 811 N N . TRP A 1 101 ? 20.342 0.995 -14.953 1.00 85.81 101 TRP A N 1
ATOM 812 C CA . TRP A 1 101 ? 19.698 1.238 -16.245 1.00 85.81 101 TRP A CA 1
ATOM 813 C C . TRP A 1 101 ? 20.625 1.926 -17.255 1.00 85.81 101 TRP A C 1
ATOM 815 O O . TRP A 1 101 ? 20.608 1.574 -18.438 1.00 85.81 101 TRP A O 1
ATOM 825 N N . LYS A 1 102 ? 21.478 2.853 -16.796 1.00 89.19 102 LYS A N 1
ATOM 826 C CA . LYS A 1 102 ? 22.557 3.418 -17.627 1.00 89.19 102 LYS A CA 1
ATOM 827 C C . LYS A 1 102 ? 23.537 2.330 -18.040 1.00 89.19 102 LYS A C 1
ATOM 829 O O . LYS A 1 102 ? 23.879 2.223 -19.214 1.00 89.19 102 LYS A O 1
ATOM 834 N N . GLU A 1 103 ? 23.945 1.491 -17.090 1.00 92.69 103 GLU A N 1
ATOM 835 C CA . GLU A 1 103 ? 24.827 0.360 -17.358 1.00 92.69 103 GLU A CA 1
ATOM 836 C C . GLU A 1 103 ? 24.200 -0.622 -18.348 1.00 92.69 103 GLU A C 1
ATOM 838 O O . GLU A 1 103 ? 24.896 -1.093 -19.237 1.00 92.69 103 GLU A O 1
ATOM 843 N N . PHE A 1 104 ? 22.900 -0.904 -18.265 1.00 87.06 104 PHE A N 1
ATOM 844 C CA . PHE A 1 104 ? 22.203 -1.795 -19.192 1.00 87.06 104 PHE A CA 1
ATOM 845 C C . PHE A 1 104 ? 22.168 -1.239 -20.615 1.00 87.06 104 PHE A C 1
ATOM 847 O O . PHE A 1 104 ? 22.237 -2.020 -21.559 1.00 87.06 104 PHE A O 1
ATOM 854 N N . GLY A 1 105 ? 22.195 0.085 -20.782 1.00 80.00 105 GLY A N 1
ATOM 855 C CA . GLY A 1 105 ? 22.348 0.740 -22.081 1.00 80.00 105 GLY A CA 1
ATOM 856 C C . GLY A 1 105 ? 21.127 1.534 -22.536 1.00 80.00 105 GLY A C 1
ATOM 857 O O . GLY A 1 105 ? 20.973 1.755 -23.740 1.00 80.00 105 GLY A O 1
ATOM 858 N N . LEU A 1 106 ? 20.252 1.962 -21.616 1.00 72.06 106 LEU A N 1
ATOM 859 C CA . LEU A 1 106 ? 19.216 2.947 -21.946 1.00 72.06 106 LEU A CA 1
ATOM 860 C C . LEU A 1 106 ? 19.850 4.261 -22.432 1.00 72.06 106 LEU A C 1
ATOM 862 O O . LEU A 1 106 ? 20.905 4.657 -21.942 1.00 72.06 106 LEU A O 1
ATOM 866 N N . ASP A 1 107 ? 19.208 4.920 -23.403 1.00 74.88 107 ASP A N 1
ATOM 867 C CA . ASP A 1 107 ? 19.705 6.169 -24.009 1.00 74.88 107 ASP A CA 1
ATOM 868 C C . ASP A 1 107 ? 19.758 7.328 -23.007 1.00 74.88 107 ASP A C 1
ATOM 870 O O . ASP A 1 107 ? 20.739 8.067 -22.950 1.00 74.88 107 ASP A O 1
ATOM 874 N N . SER A 1 108 ? 18.720 7.460 -22.181 1.00 75.25 108 SER A N 1
ATOM 875 C CA . SER A 1 108 ? 18.626 8.462 -21.124 1.00 75.25 108 SER A CA 1
ATOM 876 C C . SER A 1 108 ? 18.029 7.842 -19.864 1.00 75.25 108 SER A C 1
ATOM 878 O O . SER A 1 108 ? 17.126 7.006 -19.919 1.00 75.25 108 SER A O 1
ATOM 880 N N . VAL A 1 109 ? 18.568 8.226 -18.704 1.00 78.69 109 VAL A N 1
ATOM 881 C CA . VAL A 1 109 ? 18.055 7.793 -17.399 1.00 78.69 109 VAL A CA 1
ATOM 882 C C . VAL A 1 109 ? 18.209 8.919 -16.387 1.00 78.69 109 VAL A C 1
ATOM 884 O O . VAL A 1 109 ? 19.317 9.256 -15.948 1.00 78.69 109 VAL A O 1
ATOM 887 N N . GLU A 1 110 ? 17.079 9.472 -15.973 1.00 81.06 110 GLU A N 1
ATOM 888 C CA . GLU A 1 110 ? 16.993 10.651 -15.119 1.00 81.06 110 GLU A CA 1
ATOM 889 C C . GLU A 1 110 ? 16.148 10.361 -13.877 1.00 81.06 110 GLU A C 1
ATOM 891 O O . GLU A 1 110 ? 15.322 9.449 -13.865 1.00 81.06 110 GLU A O 1
ATOM 896 N N . LEU A 1 111 ? 16.384 11.130 -12.813 1.00 82.25 111 LEU A N 1
ATOM 897 C CA . LEU A 1 111 ? 15.542 11.115 -11.622 1.00 82.25 111 LEU A CA 1
ATOM 898 C C . LEU A 1 111 ? 14.593 12.310 -11.695 1.00 82.25 111 LEU A C 1
ATOM 900 O O . LEU A 1 111 ? 15.013 13.447 -11.492 1.00 82.25 111 LEU A O 1
ATOM 904 N N . ALA A 1 112 ? 13.317 12.044 -11.964 1.00 81.38 112 ALA A N 1
ATOM 905 C CA . ALA A 1 112 ? 12.260 13.033 -11.804 1.00 81.38 112 ALA A CA 1
ATOM 906 C C . ALA A 1 112 ? 11.797 13.038 -10.340 1.00 81.38 112 ALA A C 1
ATOM 908 O O . ALA A 1 112 ? 11.422 11.989 -9.809 1.00 81.38 112 ALA A O 1
ATOM 909 N N . HIS A 1 113 ? 11.847 14.198 -9.687 1.00 88.06 113 HIS A N 1
ATOM 910 C CA . HIS A 1 113 ? 11.427 14.369 -8.297 1.00 88.06 113 HIS A CA 1
ATOM 911 C C . HIS A 1 113 ? 10.274 15.368 -8.193 1.00 88.06 113 HIS A C 1
ATOM 913 O O . HIS A 1 113 ? 10.104 16.233 -9.053 1.00 88.06 113 HIS A O 1
ATOM 919 N N . TYR A 1 114 ? 9.488 15.212 -7.131 1.00 77.75 114 TYR A N 1
ATOM 920 C CA . TYR A 1 114 ? 8.340 16.045 -6.798 1.00 77.75 114 TYR A CA 1
ATOM 921 C C . TYR A 1 114 ? 8.250 16.170 -5.277 1.00 77.75 114 TYR A C 1
ATOM 923 O O . TYR A 1 114 ? 8.441 15.172 -4.576 1.00 77.75 114 TYR A O 1
ATOM 931 N N . ASP A 1 115 ? 7.908 17.357 -4.780 1.00 86.50 115 ASP A N 1
ATOM 932 C CA . ASP A 1 115 ? 7.708 17.590 -3.348 1.00 86.50 115 ASP A CA 1
ATOM 933 C C . ASP A 1 115 ? 6.222 17.424 -3.023 1.00 86.50 115 ASP A C 1
ATOM 935 O O . ASP A 1 115 ? 5.425 18.366 -3.128 1.00 86.50 115 ASP A O 1
ATOM 939 N N . VAL A 1 116 ? 5.867 16.186 -2.683 1.00 87.81 116 VAL A N 1
ATOM 940 C CA . VAL A 1 116 ? 4.497 15.723 -2.420 1.00 87.81 116 VAL A CA 1
ATOM 941 C C . VAL A 1 116 ? 4.214 15.615 -0.923 1.00 87.81 116 VAL A C 1
ATOM 943 O O . VAL A 1 116 ? 5.124 15.392 -0.120 1.00 87.81 116 VAL A O 1
ATOM 946 N N . LEU A 1 117 ? 2.942 15.717 -0.533 1.00 88.12 117 LEU A N 1
ATOM 947 C CA . LEU A 1 117 ? 2.545 15.517 0.857 1.00 88.12 117 LEU A CA 1
ATOM 948 C C . LEU A 1 117 ? 2.576 14.024 1.214 1.00 88.12 117 LEU A C 1
ATOM 950 O O . LEU A 1 117 ? 1.824 13.220 0.665 1.00 88.12 117 LEU A O 1
ATOM 954 N N . LEU A 1 118 ? 3.412 13.664 2.189 1.00 91.25 118 LEU A N 1
ATOM 955 C CA . LEU A 1 118 ? 3.488 12.323 2.777 1.00 91.25 118 LEU A CA 1
ATOM 956 C C . LEU A 1 118 ? 3.075 12.353 4.254 1.00 91.25 118 LEU A C 1
ATOM 958 O O . LEU A 1 118 ? 2.928 13.411 4.864 1.00 91.25 118 LEU A O 1
ATOM 962 N N . SER A 1 119 ? 2.869 11.175 4.840 1.00 88.25 119 SER A N 1
ATOM 963 C CA . SER A 1 119 ? 2.433 11.016 6.228 1.00 88.25 119 SER A CA 1
ATOM 964 C C . SER A 1 119 ? 3.201 9.877 6.890 1.00 88.25 119 SER A C 1
ATOM 966 O O . SER A 1 119 ? 3.325 8.798 6.312 1.00 88.25 119 SER A O 1
ATOM 968 N N . TYR A 1 120 ? 3.690 10.120 8.107 1.00 93.88 120 TYR A N 1
ATOM 969 C CA . TYR A 1 120 ? 4.467 9.170 8.904 1.00 93.88 120 TYR A CA 1
ATOM 970 C C . TYR A 1 120 ? 4.022 9.215 10.371 1.00 93.88 120 TYR A C 1
ATOM 972 O O . TYR A 1 120 ? 3.614 10.280 10.845 1.00 93.88 120 TYR A O 1
ATOM 980 N N . PRO A 1 121 ? 4.115 8.097 11.110 1.00 90.44 121 PRO A N 1
ATOM 981 C CA . PRO A 1 121 ? 3.870 8.095 12.544 1.00 90.44 121 PRO A CA 1
ATOM 982 C C . PRO A 1 121 ? 5.000 8.815 13.289 1.00 90.44 121 PRO A C 1
ATOM 984 O O . PRO A 1 121 ? 6.153 8.841 12.851 1.00 90.44 121 PRO A O 1
ATOM 987 N N . SER A 1 122 ? 4.675 9.373 14.453 1.00 92.00 122 SER A N 1
ATOM 988 C CA . SER A 1 122 ? 5.676 9.964 15.337 1.00 92.00 122 SER A CA 1
ATOM 989 C C . SER A 1 122 ? 6.558 8.875 15.950 1.00 92.00 122 SER A C 1
ATOM 991 O O . SER A 1 122 ? 6.056 7.916 16.533 1.00 92.00 122 SER A O 1
ATOM 993 N N . LYS A 1 123 ? 7.885 9.038 15.865 1.00 90.38 123 LYS A N 1
ATOM 994 C CA . LYS A 1 123 ? 8.840 8.141 16.541 1.00 90.38 123 LYS A CA 1
ATOM 995 C C . LYS A 1 123 ? 8.850 8.337 18.065 1.00 90.38 123 LYS A C 1
ATOM 997 O O . LYS A 1 123 ? 9.207 7.414 18.785 1.00 90.38 123 LYS A O 1
ATOM 1002 N N . THR A 1 124 ? 8.488 9.528 18.551 1.00 93.75 124 THR A N 1
ATOM 1003 C CA . THR A 1 124 ? 8.506 9.869 19.987 1.00 93.75 124 THR A CA 1
ATOM 1004 C C . THR A 1 124 ? 7.178 9.600 20.684 1.00 93.75 124 THR A C 1
ATOM 1006 O O . THR A 1 124 ? 7.169 9.372 21.887 1.00 93.75 124 THR A O 1
ATOM 1009 N N . HIS A 1 125 ? 6.074 9.601 19.934 1.00 91.62 125 HIS A N 1
ATOM 1010 C CA . HIS A 1 125 ? 4.727 9.351 20.444 1.00 91.62 125 HIS A CA 1
ATOM 1011 C C . HIS A 1 125 ? 4.067 8.260 19.588 1.00 91.62 125 HIS A C 1
ATOM 1013 O O . HIS A 1 125 ? 3.367 8.587 18.626 1.00 91.62 125 HIS A O 1
ATOM 1019 N N . PRO A 1 126 ? 4.349 6.972 19.868 1.00 91.00 126 PRO A N 1
ATOM 1020 C CA . PRO A 1 126 ? 3.811 5.860 19.095 1.00 91.00 126 PRO A CA 1
ATOM 1021 C C . PRO A 1 126 ? 2.283 5.819 19.134 1.00 91.00 126 PRO A C 1
ATOM 1023 O O . PRO A 1 126 ? 1.668 6.105 20.159 1.00 91.00 126 PRO A O 1
ATOM 1026 N N . ASN A 1 127 ? 1.680 5.407 18.022 1.00 87.88 127 ASN A N 1
ATOM 1027 C CA . ASN A 1 127 ? 0.241 5.182 17.952 1.00 87.88 127 ASN A CA 1
ATOM 1028 C C . ASN A 1 127 ? -0.111 3.857 18.638 1.00 87.88 127 ASN A C 1
ATOM 1030 O O . ASN A 1 127 ? 0.578 2.858 18.436 1.00 87.88 127 ASN A O 1
ATOM 1034 N N . TYR A 1 128 ? -1.212 3.830 19.379 1.00 88.81 128 TYR A N 1
ATOM 1035 C CA . TYR A 1 128 ? -1.803 2.609 19.921 1.00 88.81 128 TYR A CA 1
ATOM 1036 C C . TYR A 1 128 ? -3.295 2.823 20.180 1.00 88.81 128 TYR A C 1
ATOM 1038 O O . TYR A 1 128 ? -3.801 3.942 20.101 1.00 88.81 128 TYR A O 1
ATOM 1046 N N . ILE A 1 129 ? -4.001 1.731 20.449 1.00 85.06 129 ILE A N 1
ATOM 1047 C CA . ILE A 1 129 ? -5.376 1.728 20.939 1.00 85.06 129 ILE A CA 1
ATOM 1048 C C . ILE A 1 129 ? -5.346 1.106 22.331 1.00 85.06 129 ILE A C 1
ATOM 1050 O O . ILE A 1 129 ? -4.685 0.080 22.527 1.00 85.06 129 ILE A O 1
ATOM 1054 N N . SER A 1 130 ? -6.069 1.707 23.270 1.00 87.31 130 SER A N 1
ATOM 1055 C CA . SER A 1 130 ? -6.245 1.177 24.616 1.00 87.31 130 SER A CA 1
ATOM 1056 C C . SER A 1 130 ? -7.713 0.893 24.931 1.00 87.31 130 SER A C 1
ATOM 1058 O O . SER A 1 130 ? -8.628 1.466 24.335 1.00 87.31 130 SER A O 1
ATOM 1060 N N . ILE A 1 131 ? -7.937 -0.055 25.838 1.00 89.69 131 ILE A N 1
ATOM 1061 C CA . ILE A 1 131 ? -9.216 -0.237 26.526 1.00 89.69 131 ILE A CA 1
ATOM 1062 C C . ILE A 1 131 ? -9.041 0.369 27.910 1.00 89.69 131 ILE A C 1
ATOM 1064 O O . ILE A 1 131 ? -8.091 0.016 28.612 1.00 89.69 131 ILE A O 1
ATOM 1068 N N . ILE A 1 132 ? -9.959 1.253 28.285 1.00 92.56 132 ILE A N 1
ATOM 1069 C CA . ILE A 1 132 ? -9.982 1.920 29.586 1.00 92.56 132 ILE A CA 1
ATOM 1070 C C . ILE A 1 132 ? -11.137 1.397 30.442 1.00 92.56 132 ILE A C 1
ATOM 1072 O O . ILE A 1 132 ? -12.175 0.998 29.904 1.00 92.56 132 ILE A O 1
ATOM 1076 N N . ASP A 1 133 ? -10.944 1.363 31.758 1.00 92.75 133 ASP A N 1
ATOM 1077 C CA . ASP A 1 133 ? -12.001 1.068 32.729 1.00 92.75 133 ASP A CA 1
ATOM 1078 C C . ASP A 1 133 ? -12.838 2.319 33.083 1.00 92.75 133 ASP A C 1
ATOM 1080 O O . ASP A 1 133 ? -12.649 3.398 32.519 1.00 92.75 133 ASP A O 1
ATOM 1084 N N . GLU A 1 134 ? -13.800 2.170 34.001 1.00 93.69 134 GLU A N 1
ATOM 1085 C CA . GLU A 1 134 ? -14.679 3.267 34.444 1.00 93.69 134 GLU A CA 1
ATOM 1086 C C . GLU A 1 134 ? -13.927 4.395 35.175 1.00 93.69 134 GLU A C 1
ATOM 1088 O O . GLU A 1 134 ? -14.403 5.531 35.194 1.00 93.69 134 GLU A O 1
ATOM 1093 N N . ASP A 1 135 ? -12.752 4.098 35.734 1.00 93.81 135 ASP A N 1
ATOM 1094 C CA . ASP A 1 135 ? -11.885 5.050 36.432 1.00 93.81 135 ASP A CA 1
ATOM 1095 C C . ASP A 1 135 ? -10.883 5.734 35.475 1.00 93.81 135 ASP A C 1
ATOM 1097 O O . ASP A 1 135 ? -10.128 6.618 35.886 1.00 93.81 135 ASP A O 1
ATOM 1101 N N . GLY A 1 136 ? -10.884 5.354 34.190 1.00 91.31 136 GLY A N 1
ATOM 1102 C CA . GLY A 1 136 ? -9.992 5.880 33.157 1.00 91.31 136 GLY A CA 1
ATOM 1103 C C . GLY A 1 136 ? -8.612 5.216 33.114 1.00 91.31 136 GLY A C 1
ATOM 1104 O O . GLY A 1 136 ? -7.706 5.746 32.470 1.00 91.31 136 GLY A O 1
ATOM 1105 N N . ASN A 1 137 ? -8.420 4.073 33.779 1.00 94.50 137 ASN A N 1
ATOM 1106 C CA . ASN A 1 137 ? -7.159 3.337 33.734 1.00 94.50 137 ASN A CA 1
ATOM 1107 C C . ASN A 1 137 ? -7.095 2.434 32.500 1.00 94.50 137 ASN A C 1
ATOM 1109 O O . ASN A 1 137 ? -8.048 1.723 32.183 1.00 94.50 137 ASN A O 1
ATOM 1113 N N . GLU A 1 138 ? -5.940 2.396 31.836 1.00 94.00 138 GLU A N 1
ATOM 1114 C CA . GLU A 1 138 ? -5.701 1.474 30.724 1.00 94.00 138 GLU A CA 1
ATOM 1115 C C . GLU A 1 138 ? -5.552 0.032 31.224 1.00 94.00 138 GLU A C 1
ATOM 1117 O O . GLU A 1 138 ? -4.630 -0.293 31.974 1.00 94.00 138 GLU A O 1
ATOM 1122 N N . ILE A 1 139 ? -6.439 -0.853 30.769 1.00 94.94 139 ILE A N 1
ATOM 1123 C CA . ILE A 1 139 ? -6.425 -2.283 31.116 1.00 94.94 139 ILE A CA 1
ATOM 1124 C C . ILE A 1 139 ? -5.867 -3.162 29.992 1.00 94.94 139 ILE A C 1
ATOM 1126 O O . ILE A 1 139 ? -5.506 -4.318 30.220 1.00 94.94 139 ILE A O 1
ATOM 1130 N N . PHE A 1 140 ? -5.787 -2.632 28.771 1.00 90.94 140 PHE A N 1
ATOM 1131 C CA . PHE A 1 140 ? -5.203 -3.313 27.620 1.00 90.94 140 PHE A CA 1
ATOM 1132 C C . PHE A 1 140 ? -4.699 -2.298 26.603 1.00 90.94 140 PHE A C 1
ATOM 1134 O O . PHE A 1 140 ? -5.453 -1.403 26.239 1.00 90.94 140 PHE A O 1
ATOM 1141 N N . ASN A 1 141 ? -3.496 -2.526 26.068 1.00 87.00 141 ASN A N 1
ATOM 1142 C CA . ASN A 1 141 ? -2.902 -1.722 25.004 1.00 87.00 141 ASN A CA 1
ATOM 1143 C C . ASN A 1 141 ? -2.521 -2.610 23.817 1.00 87.00 141 ASN A C 1
ATOM 1145 O O . ASN A 1 141 ? -1.972 -3.702 23.987 1.00 87.00 141 ASN A O 1
ATOM 1149 N N . THR A 1 142 ? -2.777 -2.133 22.601 1.00 78.94 142 THR A N 1
ATOM 1150 C CA . THR A 1 142 ? -2.322 -2.812 21.383 1.00 78.94 142 THR A CA 1
ATOM 1151 C C . THR A 1 142 ? -0.801 -2.789 21.256 1.00 78.94 142 THR A C 1
ATOM 1153 O O . THR A 1 142 ? -0.135 -1.870 21.730 1.00 78.94 142 THR A O 1
ATOM 1156 N N . SER A 1 143 ? -0.250 -3.759 20.527 1.00 81.88 143 SER A N 1
ATOM 1157 C CA . SER A 1 143 ? 1.169 -3.778 20.168 1.00 81.88 143 SER A CA 1
ATOM 1158 C C . SER A 1 143 ? 1.583 -2.507 19.419 1.00 81.88 143 SER A C 1
ATOM 1160 O O . SER A 1 143 ? 0.874 -2.043 18.529 1.00 81.88 143 SER A O 1
ATOM 1162 N N . LEU A 1 144 ? 2.761 -1.976 19.756 1.00 85.81 144 LEU A N 1
ATOM 1163 C CA . LEU A 1 144 ? 3.316 -0.774 19.122 1.00 85.81 144 LEU A CA 1
ATOM 1164 C C . LEU A 1 144 ? 3.987 -1.069 17.771 1.00 85.81 144 LEU A C 1
ATOM 1166 O O . LEU A 1 144 ? 4.148 -0.174 16.947 1.00 85.81 144 LEU A O 1
ATOM 1170 N N . PHE A 1 145 ? 4.414 -2.311 17.555 1.00 87.06 145 PHE A N 1
ATOM 1171 C CA . PHE A 1 145 ? 5.138 -2.776 16.373 1.00 87.06 145 PHE A CA 1
ATOM 1172 C C . PHE A 1 145 ? 4.827 -4.254 16.120 1.00 87.06 145 PHE A C 1
ATOM 1174 O O . PHE A 1 145 ? 4.479 -4.981 17.056 1.00 87.06 145 PHE A O 1
ATOM 1181 N N . GLU A 1 146 ? 4.958 -4.712 14.872 1.00 84.88 146 GLU A N 1
ATOM 1182 C CA . GLU A 1 146 ? 4.954 -6.151 14.604 1.00 84.88 146 GLU A CA 1
ATOM 1183 C C . GLU A 1 146 ? 6.237 -6.813 15.114 1.00 84.88 146 GLU A C 1
ATOM 1185 O O . GLU A 1 146 ? 7.301 -6.186 15.115 1.00 84.88 146 GLU A O 1
ATOM 1190 N N . PRO A 1 147 ? 6.173 -8.103 15.481 1.00 85.94 147 PRO A N 1
ATOM 1191 C CA . PRO A 1 147 ? 7.373 -8.903 15.665 1.00 85.94 147 PRO A CA 1
ATOM 1192 C C . PRO A 1 147 ? 8.223 -8.886 14.382 1.00 85.94 147 PRO A C 1
ATOM 1194 O O . PRO A 1 147 ? 7.673 -9.118 13.298 1.00 85.94 147 PRO A O 1
ATOM 1197 N N . PRO A 1 148 ? 9.541 -8.624 14.467 1.00 88.81 148 PRO A N 1
ATOM 1198 C CA . PRO A 1 148 ? 10.398 -8.668 13.292 1.00 88.81 148 PRO A CA 1
ATOM 1199 C C . PRO A 1 148 ? 10.407 -10.090 12.706 1.00 88.81 148 PRO A C 1
ATOM 1201 O O . PRO A 1 148 ? 10.451 -11.064 13.463 1.00 88.81 148 PRO A O 1
ATOM 1204 N N . PRO A 1 149 ? 10.349 -10.239 11.371 1.00 89.25 149 PRO A N 1
ATOM 1205 C CA . PRO A 1 149 ? 10.428 -11.550 10.742 1.00 89.25 149 PRO A CA 1
ATOM 1206 C C . PRO A 1 149 ? 11.835 -12.156 10.905 1.00 89.25 149 PRO A C 1
ATOM 1208 O O . PRO A 1 149 ? 12.806 -11.401 11.022 1.00 89.25 149 PRO A O 1
ATOM 1211 N N . PRO A 1 150 ? 11.979 -13.496 10.854 1.00 91.62 150 PRO A N 1
ATOM 1212 C CA . PRO A 1 150 ? 13.283 -14.138 10.976 1.00 91.62 150 PRO A CA 1
ATOM 1213 C C . PRO A 1 150 ? 14.295 -13.634 9.945 1.00 91.62 150 PRO A C 1
ATOM 1215 O O . PRO A 1 150 ? 13.964 -13.492 8.765 1.00 91.62 150 PRO A O 1
ATOM 1218 N N . GLY A 1 151 ? 15.526 -13.379 10.389 1.00 92.06 151 GLY A N 1
ATOM 1219 C CA . GLY A 1 151 ? 16.614 -12.826 9.575 1.00 92.06 151 GLY A CA 1
ATOM 1220 C C . GLY A 1 151 ? 16.631 -11.296 9.480 1.00 92.06 151 GLY A C 1
ATOM 1221 O O . GLY A 1 151 ? 17.570 -10.736 8.914 1.00 92.06 151 GLY A O 1
ATOM 1222 N N . TYR A 1 152 ? 15.627 -10.617 10.040 1.00 92.06 152 TYR A N 1
ATOM 1223 C CA . TYR A 1 152 ? 15.498 -9.158 10.042 1.00 92.06 152 TYR A CA 1
ATOM 1224 C C . TYR A 1 152 ? 15.500 -8.559 11.458 1.00 92.06 152 TYR A C 1
ATOM 1226 O O . TYR A 1 152 ? 15.141 -7.398 11.643 1.00 92.06 152 TYR A O 1
ATOM 1234 N N . GLU A 1 153 ? 15.933 -9.317 12.466 1.00 91.25 153 GLU A N 1
ATOM 1235 C CA . GLU A 1 153 ? 15.885 -8.934 13.883 1.00 91.25 153 GLU A CA 1
ATOM 1236 C C . GLU A 1 153 ? 16.689 -7.662 14.184 1.00 91.25 153 GLU A C 1
ATOM 1238 O O . GLU A 1 153 ? 16.328 -6.889 15.067 1.00 91.25 153 GLU A O 1
ATOM 1243 N N . ASN A 1 154 ? 17.767 -7.432 13.429 1.00 90.88 154 ASN A N 1
ATOM 1244 C CA . ASN A 1 154 ? 18.666 -6.288 13.601 1.00 90.88 154 ASN A CA 1
ATOM 1245 C C . ASN A 1 154 ? 18.367 -5.124 12.645 1.00 90.88 154 ASN A C 1
ATOM 1247 O O . ASN A 1 154 ? 19.143 -4.169 12.584 1.00 90.88 154 ASN A O 1
ATOM 1251 N N . VAL A 1 155 ? 17.288 -5.198 11.861 1.00 89.44 155 VAL A N 1
ATOM 1252 C CA . VAL A 1 155 ? 16.948 -4.131 10.919 1.00 89.44 155 VAL A CA 1
ATOM 1253 C C . VAL A 1 155 ? 16.255 -2.987 11.649 1.00 89.44 155 VAL A C 1
ATOM 1255 O O . VAL A 1 155 ? 15.154 -3.128 12.177 1.00 89.44 155 VAL A O 1
ATOM 1258 N N . SER A 1 156 ? 16.909 -1.827 11.648 1.00 82.75 156 SER A N 1
ATOM 1259 C CA . SER A 1 156 ? 16.324 -0.572 12.109 1.00 82.75 156 SER A CA 1
ATOM 1260 C C . SER A 1 156 ? 15.365 0.012 11.064 1.00 82.75 156 SER A C 1
ATOM 1262 O O . SER A 1 156 ? 15.350 -0.389 9.904 1.00 82.75 156 SER A O 1
ATOM 1264 N N . ASP A 1 157 ? 14.563 0.995 11.472 1.00 85.31 157 ASP A N 1
ATOM 1265 C CA . ASP A 1 157 ? 13.717 1.802 10.575 1.00 85.31 157 ASP A CA 1
ATOM 1266 C C . ASP A 1 157 ? 12.528 1.086 9.913 1.00 85.31 157 ASP A C 1
ATOM 1268 O O . ASP A 1 157 ? 11.905 1.630 8.998 1.00 85.31 157 ASP A O 1
ATOM 1272 N N . VAL A 1 158 ? 12.120 -0.078 10.427 1.00 89.56 158 VAL A N 1
ATOM 1273 C CA . VAL A 1 158 ? 10.777 -0.605 10.149 1.00 89.56 158 VAL A CA 1
ATOM 1274 C C . VAL A 1 158 ? 9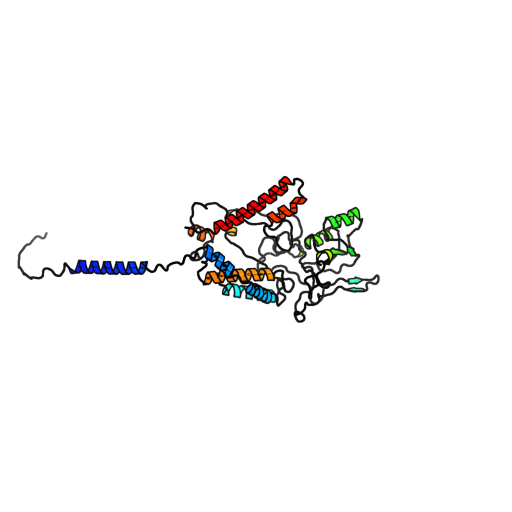.751 0.370 10.733 1.00 89.56 158 VAL A C 1
ATOM 1276 O O . VAL A 1 158 ? 9.645 0.535 11.948 1.00 89.56 158 VAL A O 1
ATOM 1279 N N . VAL A 1 159 ? 9.004 1.055 9.863 1.00 92.00 159 VAL A N 1
ATOM 1280 C CA . VAL A 1 159 ? 7.954 1.989 10.292 1.00 92.00 159 VAL A CA 1
ATOM 1281 C C . VAL A 1 159 ? 6.849 1.212 11.013 1.00 92.00 159 VAL A C 1
ATOM 1283 O O . VAL A 1 159 ? 6.387 0.224 10.449 1.00 92.00 159 VAL A O 1
ATOM 1286 N N . PRO A 1 160 ? 6.387 1.612 12.211 1.00 91.69 160 PRO A N 1
ATOM 1287 C CA . PRO A 1 160 ? 5.270 0.950 12.889 1.00 91.69 160 PRO A CA 1
ATOM 1288 C C . PRO A 1 160 ? 3.992 0.893 12.039 1.00 91.69 160 PRO A C 1
ATOM 1290 O O . PRO A 1 160 ? 3.841 1.696 11.111 1.00 91.69 160 PRO A O 1
ATOM 1293 N N . PRO A 1 161 ? 3.044 -0.013 12.331 1.00 88.31 161 PRO A N 1
ATOM 1294 C CA . PRO A 1 161 ? 1.744 -0.011 11.677 1.00 88.31 161 PRO A CA 1
ATOM 1295 C C . PRO A 1 161 ? 1.009 1.316 11.850 1.00 88.31 161 PRO A C 1
ATOM 1297 O O . PRO A 1 161 ? 0.841 1.818 12.958 1.00 88.31 161 PRO A O 1
ATOM 1300 N N . PHE A 1 162 ? 0.531 1.882 10.745 1.00 92.62 162 PHE A N 1
ATOM 1301 C CA . PHE A 1 162 ? -0.308 3.073 10.769 1.00 92.62 162 PHE A CA 1
ATOM 1302 C C . PHE A 1 162 ? -1.167 3.171 9.505 1.00 92.62 162 PHE A C 1
ATOM 1304 O O . PHE A 1 162 ? -0.863 2.569 8.470 1.00 92.62 162 PHE A O 1
ATOM 1311 N N . SER A 1 163 ? -2.241 3.954 9.601 1.00 88.56 163 SER A N 1
ATOM 1312 C CA . SER A 1 163 ? -3.026 4.394 8.447 1.00 88.56 163 SER A CA 1
ATOM 1313 C C . SER A 1 163 ? -2.516 5.762 8.001 1.00 88.56 163 SER A C 1
ATOM 1315 O O . SER A 1 163 ? -2.708 6.753 8.707 1.00 88.56 163 SER A O 1
ATOM 1317 N N . ALA A 1 164 ? -1.839 5.832 6.855 1.00 84.06 164 ALA A N 1
ATOM 1318 C CA . ALA A 1 164 ? -1.266 7.091 6.382 1.00 84.06 164 ALA A CA 1
ATOM 1319 C C . ALA A 1 164 ? -2.355 8.115 6.056 1.00 84.06 164 ALA A C 1
ATOM 1321 O O . ALA A 1 164 ? -3.382 7.762 5.469 1.00 84.06 164 ALA A O 1
ATOM 1322 N N . PHE A 1 165 ? -2.078 9.375 6.405 1.00 88.06 165 PHE A N 1
ATOM 1323 C CA . PHE A 1 165 ? -2.993 10.522 6.352 1.00 88.06 165 PHE A CA 1
ATOM 1324 C C . PHE A 1 165 ? -4.138 10.484 7.376 1.00 88.06 165 PHE A C 1
ATOM 1326 O O . PHE A 1 165 ? -5.075 11.272 7.277 1.00 88.06 165 PHE A O 1
ATOM 1333 N N . SER A 1 166 ? -4.062 9.606 8.383 1.00 86.00 166 SER A N 1
ATOM 1334 C CA . SER A 1 166 ? -4.943 9.704 9.550 1.00 86.00 166 SER A CA 1
ATOM 1335 C C . SER A 1 166 ? -4.720 11.030 10.286 1.00 86.00 166 SER A C 1
ATOM 1337 O O . SER A 1 166 ? -3.564 11.398 10.514 1.00 86.00 166 SER A O 1
ATOM 1339 N N . PRO A 1 167 ? -5.791 11.742 10.686 1.00 85.12 167 PRO A N 1
ATOM 1340 C CA . PRO A 1 167 ? -5.661 12.923 11.527 1.00 85.12 167 PRO A CA 1
ATOM 1341 C C . PRO A 1 167 ? -5.145 12.547 12.922 1.00 85.12 167 PRO A C 1
ATOM 1343 O O . PRO A 1 167 ? -5.280 11.404 13.367 1.00 85.12 167 PRO A O 1
ATOM 1346 N N . GLN A 1 168 ? -4.571 13.530 13.615 1.00 86.38 168 GLN A N 1
ATOM 1347 C CA . GLN A 1 168 ? -4.195 13.407 15.023 1.00 86.38 168 GLN A CA 1
ATOM 1348 C C . GLN A 1 168 ? -5.439 13.472 15.918 1.00 86.38 168 GLN A C 1
ATOM 1350 O O . GLN A 1 168 ? -6.370 14.227 15.640 1.00 86.38 168 GLN A O 1
ATOM 1355 N N . GLY A 1 169 ? -5.436 12.715 17.014 1.00 87.00 169 GLY A N 1
ATOM 1356 C CA . GLY A 1 169 ? -6.489 12.762 18.025 1.00 87.00 169 GLY A CA 1
ATOM 1357 C C . GLY A 1 169 ? -6.429 11.581 18.989 1.00 87.00 169 GLY A C 1
ATOM 1358 O O . GLY A 1 169 ? -5.826 10.557 18.681 1.00 87.00 169 GLY A O 1
ATOM 1359 N N . LEU A 1 170 ? -7.083 11.737 20.140 1.00 92.12 170 LEU A N 1
ATOM 1360 C CA . LEU A 1 170 ? -7.253 10.703 21.168 1.00 92.12 170 LEU A CA 1
ATOM 1361 C C . LEU A 1 170 ? -8.755 10.526 21.471 1.00 92.12 170 LEU A C 1
ATOM 1363 O O . LEU A 1 170 ? -9.225 10.945 22.526 1.00 92.12 170 LEU A O 1
ATOM 1367 N N . PRO A 1 171 ? -9.566 10.036 20.511 1.00 90.69 171 PRO A N 1
ATOM 1368 C CA . PRO A 1 171 ? -10.996 9.859 20.735 1.00 90.69 171 PRO A CA 1
ATOM 1369 C C . PRO A 1 171 ? -11.265 8.664 21.660 1.00 90.69 171 PRO A C 1
ATOM 1371 O O . PRO A 1 171 ? -10.800 7.562 21.392 1.00 90.69 171 PRO A O 1
ATOM 1374 N N . GLU A 1 172 ? -12.109 8.853 22.675 1.00 91.81 172 GLU A N 1
ATOM 1375 C CA . GLU A 1 172 ? -12.518 7.802 23.621 1.00 91.81 172 GLU A CA 1
ATOM 1376 C C . GLU A 1 172 ? -14.013 7.526 23.537 1.00 91.81 172 GLU A C 1
ATOM 1378 O O . GLU A 1 172 ? -14.803 8.462 23.649 1.00 91.81 172 GLU A O 1
ATOM 1383 N N . GLY A 1 173 ? -14.442 6.271 23.380 1.00 90.38 173 GLY A N 1
ATOM 1384 C CA . GLY A 1 173 ? -15.821 5.852 23.657 1.00 90.38 173 GLY A CA 1
ATOM 1385 C C . GLY A 1 173 ? -16.175 4.476 23.113 1.00 90.38 173 GLY A C 1
ATOM 1386 O O . GLY A 1 173 ? -15.307 3.758 22.629 1.00 90.38 173 GLY A O 1
ATOM 1387 N N . ASP A 1 174 ? -17.467 4.143 23.179 1.00 93.06 174 ASP A N 1
ATOM 1388 C CA . ASP A 1 174 ? -17.964 2.797 22.881 1.00 93.06 174 ASP A CA 1
ATOM 1389 C C . ASP A 1 174 ? -17.505 2.259 21.527 1.00 93.06 174 ASP A C 1
ATOM 1391 O O . ASP A 1 174 ? -17.486 2.979 20.521 1.00 93.06 174 ASP A O 1
ATOM 1395 N N . LEU A 1 175 ? -17.242 0.954 21.504 1.00 89.25 175 LEU A N 1
ATOM 1396 C CA . LEU A 1 175 ? -16.835 0.225 20.317 1.00 89.25 175 LEU A CA 1
ATOM 1397 C C . LEU A 1 175 ? -18.041 -0.405 19.605 1.00 89.25 175 LEU A C 1
ATOM 1399 O O . LEU A 1 175 ? -18.835 -1.115 20.219 1.00 89.25 175 LEU A O 1
ATOM 1403 N N . VAL A 1 176 ? -18.154 -0.203 18.290 1.00 91.31 176 VAL A N 1
ATOM 1404 C CA . VAL A 1 176 ? -19.161 -0.864 17.440 1.00 91.31 176 VAL A CA 1
ATOM 1405 C C . VAL A 1 176 ? -18.483 -1.625 16.313 1.00 91.31 176 VAL A C 1
ATOM 1407 O O . VAL A 1 176 ? -17.741 -1.049 15.521 1.00 91.31 176 VAL A O 1
ATOM 1410 N N . TYR A 1 177 ? -18.776 -2.918 16.195 1.00 91.44 177 TYR A N 1
ATOM 1411 C CA . TYR A 1 177 ? -18.337 -3.714 15.053 1.00 91.44 177 TYR A CA 1
ATOM 1412 C C . TYR A 1 177 ? -19.194 -3.429 13.817 1.00 91.44 177 TYR A C 1
ATOM 1414 O O . TYR A 1 177 ? -20.418 -3.553 13.861 1.00 91.44 177 TYR A O 1
ATOM 1422 N N . VAL A 1 178 ? -18.548 -3.080 12.702 1.00 89.19 178 VAL A N 1
ATOM 1423 C CA . VAL A 1 178 ? -19.226 -2.636 11.469 1.00 89.19 178 VAL A CA 1
ATOM 1424 C C . VAL A 1 178 ? -18.908 -3.495 10.247 1.00 89.19 178 VAL A C 1
ATOM 1426 O O . VAL A 1 178 ? -18.960 -3.028 9.107 1.00 89.19 178 VAL A O 1
ATOM 1429 N N . ASN A 1 179 ? -18.596 -4.775 10.461 1.00 91.81 179 ASN A N 1
ATOM 1430 C CA . ASN A 1 179 ? -18.296 -5.714 9.382 1.00 91.81 179 ASN A CA 1
ATOM 1431 C C . ASN A 1 179 ? -17.173 -5.177 8.463 1.00 91.81 179 ASN A C 1
ATOM 1433 O O . ASN A 1 179 ? -16.089 -4.865 8.952 1.00 91.81 179 ASN A O 1
ATOM 1437 N N . TYR A 1 180 ? -17.404 -5.032 7.152 1.00 83.62 180 TYR A N 1
ATOM 1438 C CA . TYR A 1 180 ? -16.421 -4.484 6.210 1.00 83.62 180 TYR A CA 1
ATOM 1439 C C . TYR A 1 180 ? -16.544 -2.963 6.026 1.00 83.62 180 TYR A C 1
ATOM 1441 O O . TYR A 1 180 ? -15.892 -2.422 5.130 1.00 83.62 180 TYR A O 1
ATOM 1449 N N . ALA A 1 181 ? -17.352 -2.261 6.829 1.00 86.44 181 ALA A N 1
ATOM 1450 C CA . ALA A 1 181 ? -17.594 -0.818 6.713 1.00 86.44 181 ALA A CA 1
ATOM 1451 C C . ALA A 1 181 ? -18.033 -0.376 5.300 1.00 86.44 181 ALA A C 1
ATOM 1453 O O . ALA A 1 181 ? -17.684 0.708 4.815 1.00 86.44 181 ALA A O 1
ATOM 1454 N N . ARG A 1 182 ? -18.789 -1.231 4.606 1.00 88.06 182 ARG A N 1
ATOM 1455 C CA . ARG A 1 182 ? -19.429 -0.877 3.336 1.00 88.06 182 ARG A CA 1
ATOM 1456 C C . ARG A 1 182 ? -20.665 -0.030 3.611 1.00 88.06 182 ARG A C 1
ATOM 1458 O O . ARG A 1 182 ? -21.188 -0.022 4.724 1.00 88.06 182 ARG A O 1
ATOM 1465 N N . THR A 1 183 ? -21.157 0.660 2.594 1.00 90.88 183 THR A N 1
ATOM 1466 C CA . THR A 1 183 ? -22.353 1.499 2.724 1.00 90.88 183 THR A CA 1
ATOM 1467 C C . THR A 1 183 ? -23.554 0.681 3.215 1.00 90.88 183 THR A C 1
ATOM 1469 O O . THR A 1 183 ? -24.270 1.110 4.115 1.00 90.88 183 THR A O 1
ATOM 1472 N N . GLU A 1 184 ? -23.723 -0.540 2.706 1.00 92.25 184 GLU A N 1
ATOM 1473 C CA . GLU A 1 184 ? -24.765 -1.471 3.140 1.00 92.25 184 GLU A CA 1
ATOM 1474 C C . GLU A 1 184 ? -24.596 -1.967 4.584 1.00 92.25 184 GLU A C 1
ATOM 1476 O O . GLU A 1 184 ? -25.596 -2.246 5.243 1.00 92.25 184 GLU A O 1
ATOM 1481 N N . ASP A 1 185 ? -23.362 -2.050 5.098 1.00 91.25 185 ASP A N 1
ATOM 1482 C CA . ASP A 1 185 ? -23.113 -2.476 6.479 1.00 91.25 185 ASP A CA 1
ATOM 1483 C C . ASP A 1 185 ? -23.620 -1.400 7.457 1.00 91.25 185 ASP A C 1
ATOM 1485 O O . ASP A 1 185 ? -24.325 -1.716 8.416 1.00 91.25 185 ASP A O 1
ATOM 1489 N N . PHE A 1 186 ? -23.353 -0.121 7.166 1.00 92.69 186 PHE A N 1
ATOM 1490 C CA . PHE A 1 186 ? -23.869 0.998 7.961 1.00 92.69 186 PHE A CA 1
ATOM 1491 C C . PHE A 1 186 ? -25.388 1.155 7.841 1.00 92.69 186 PHE A C 1
ATOM 1493 O O . PHE A 1 186 ? -26.056 1.341 8.857 1.00 92.69 186 PHE A O 1
ATOM 1500 N N . PHE A 1 187 ? -25.963 1.000 6.641 1.00 90.62 187 PHE A N 1
ATOM 1501 C CA . PHE A 1 187 ? -27.422 1.012 6.490 1.00 90.62 187 PHE A CA 1
ATOM 1502 C C . PHE A 1 187 ? -28.096 -0.102 7.282 1.00 90.62 187 PHE A C 1
ATOM 1504 O O . PHE A 1 187 ? -29.134 0.139 7.891 1.00 90.62 187 PHE A O 1
ATOM 1511 N N . LYS A 1 188 ? -27.513 -1.302 7.310 1.00 93.06 188 LYS A N 1
ATOM 1512 C CA . LYS A 1 188 ? -28.046 -2.415 8.095 1.00 93.06 188 LYS A CA 1
ATOM 1513 C C . LYS A 1 188 ? -27.994 -2.132 9.597 1.00 93.06 188 LYS A C 1
ATOM 1515 O O . LYS A 1 188 ? -28.980 -2.366 10.294 1.00 93.06 188 LYS A O 1
ATOM 1520 N N . LEU A 1 189 ? -26.873 -1.603 10.090 1.00 92.06 189 LEU A N 1
ATOM 1521 C CA . LEU A 1 189 ? -26.726 -1.230 11.500 1.00 92.06 189 LEU A CA 1
ATOM 1522 C C . LEU A 1 189 ? -27.781 -0.208 11.927 1.00 92.06 189 LEU A C 1
ATOM 1524 O O . LEU A 1 189 ? -28.480 -0.418 12.916 1.00 92.06 189 LEU A O 1
ATOM 1528 N N . GLU A 1 190 ? -27.935 0.860 11.151 1.00 92.88 190 GLU A N 1
ATOM 1529 C CA . GLU A 1 190 ? -28.851 1.950 11.475 1.00 92.88 190 GLU A CA 1
ATOM 1530 C C . GLU A 1 190 ? -30.322 1.535 11.315 1.00 92.88 190 GLU A C 1
ATOM 1532 O O . GLU A 1 190 ? -31.148 1.733 12.211 1.00 92.88 190 GLU A O 1
ATOM 1537 N N . ARG A 1 191 ? -30.675 0.945 10.167 1.00 94.69 191 ARG A N 1
ATOM 1538 C CA . ARG A 1 191 ? -32.076 0.727 9.782 1.00 94.69 191 ARG A CA 1
ATOM 1539 C C . ARG A 1 191 ? -32.661 -0.535 10.388 1.00 94.69 191 ARG A C 1
ATOM 1541 O O . ARG A 1 191 ? -33.793 -0.477 10.875 1.00 94.69 191 ARG A O 1
ATOM 1548 N N . ASP A 1 192 ? -31.900 -1.624 10.398 1.00 96.38 192 ASP A N 1
ATOM 1549 C CA . ASP A 1 192 ? -32.408 -2.941 10.786 1.00 96.38 192 ASP A CA 1
ATOM 1550 C C . ASP A 1 192 ? -32.063 -3.252 12.242 1.00 96.38 192 ASP A C 1
ATOM 1552 O O . ASP A 1 192 ? -32.911 -3.725 12.994 1.00 96.38 192 ASP A O 1
ATOM 1556 N N 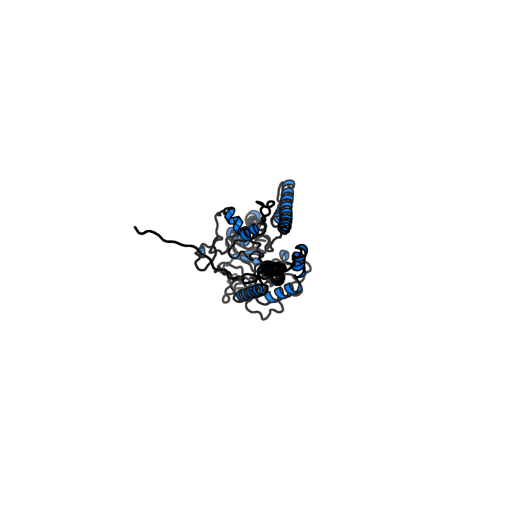. MET A 1 193 ? -30.828 -2.951 12.655 1.00 95.25 193 MET A N 1
ATOM 1557 C CA . MET A 1 193 ? -30.330 -3.278 13.996 1.00 95.25 193 MET A CA 1
ATOM 1558 C C . MET A 1 193 ? -30.529 -2.145 15.010 1.00 95.25 193 MET A C 1
ATOM 1560 O O . MET A 1 193 ? -30.328 -2.362 16.202 1.00 95.25 193 MET A O 1
ATOM 1564 N N . LYS A 1 194 ? -30.939 -0.952 14.553 1.00 96.62 194 LYS A N 1
ATOM 1565 C CA . LYS A 1 194 ? -31.147 0.250 15.381 1.00 96.62 194 LYS A CA 1
ATOM 1566 C C . LYS A 1 194 ? -29.911 0.648 16.201 1.00 96.62 194 LYS A C 1
ATOM 1568 O O . LYS A 1 194 ? -30.033 1.187 17.299 1.00 96.62 194 LYS A O 1
ATOM 1573 N N . ILE A 1 195 ? -28.720 0.404 15.657 1.00 94.75 195 ILE A N 1
ATOM 1574 C CA . ILE A 1 195 ? -27.437 0.790 16.251 1.00 94.75 195 ILE A CA 1
ATOM 1575 C C . ILE A 1 195 ? -27.010 2.138 15.672 1.00 94.75 195 ILE A C 1
ATOM 1577 O O . ILE A 1 195 ? -26.873 2.287 14.459 1.00 94.75 195 ILE A O 1
ATOM 1581 N N . ASN A 1 196 ? -26.764 3.114 16.548 1.00 94.31 196 ASN A N 1
ATOM 1582 C CA . ASN A 1 196 ? -26.254 4.431 16.173 1.00 94.31 196 ASN A CA 1
ATOM 1583 C C . ASN A 1 196 ? -24.727 4.489 16.355 1.00 94.31 196 ASN A C 1
ATOM 1585 O O . ASN A 1 196 ? -24.234 4.305 17.469 1.00 94.31 196 ASN A O 1
ATOM 1589 N N . CYS A 1 197 ? -23.990 4.761 15.275 1.00 93.25 197 CYS A N 1
ATOM 1590 C CA . CYS A 1 197 ? -22.529 4.906 15.285 1.00 93.25 197 CYS A CA 1
ATOM 1591 C C . CYS A 1 197 ? -22.049 6.326 15.637 1.00 93.25 197 CYS A C 1
ATOM 1593 O O . CYS A 1 197 ? -20.853 6.522 15.857 1.00 93.25 197 CYS A O 1
ATOM 1595 N N . SER A 1 198 ? -22.958 7.302 15.721 1.00 95.94 198 SER A N 1
ATOM 1596 C CA . SER A 1 198 ? -22.627 8.690 16.036 1.00 95.94 198 SER A CA 1
ATOM 1597 C C . SER A 1 198 ? -21.931 8.799 17.391 1.00 95.94 198 SER A C 1
ATOM 1599 O O . SER A 1 198 ? -22.463 8.365 18.413 1.00 95.94 198 SER A O 1
ATOM 1601 N N . GLY A 1 199 ? -20.736 9.391 17.405 1.00 90.94 199 GLY A N 1
ATOM 1602 C CA . GLY A 1 199 ? -19.925 9.561 18.610 1.00 90.94 199 GLY A CA 1
ATOM 1603 C C . GLY A 1 199 ? -19.282 8.274 19.135 1.00 90.94 199 GLY A C 1
ATOM 1604 O O . GLY A 1 199 ? -18.758 8.290 20.247 1.00 90.94 199 GLY A O 1
ATOM 1605 N N . LYS A 1 200 ? -19.293 7.177 18.368 1.00 93.19 200 LYS A N 1
ATOM 1606 C CA . LYS A 1 200 ? -18.680 5.889 18.735 1.00 93.19 200 LYS A CA 1
ATOM 1607 C C . LYS A 1 200 ? -17.397 5.626 17.951 1.00 93.19 200 LYS A C 1
ATOM 1609 O O . LYS A 1 200 ? -17.177 6.204 16.883 1.00 93.19 200 LYS A O 1
ATOM 1614 N N . ILE A 1 201 ? -16.543 4.765 18.493 1.00 88.88 201 ILE A N 1
ATOM 1615 C CA . ILE A 1 201 ? -15.404 4.202 17.768 1.00 88.88 201 ILE A CA 1
ATOM 1616 C C . ILE A 1 201 ? -15.924 2.976 17.019 1.00 88.88 201 ILE A C 1
ATOM 1618 O O . ILE A 1 201 ? -16.575 2.111 17.602 1.00 88.88 201 ILE A O 1
ATOM 1622 N N . VAL A 1 202 ? -15.673 2.890 15.716 1.00 88.50 202 VAL A N 1
ATOM 1623 C CA . VAL A 1 202 ? -16.076 1.721 14.925 1.00 88.50 202 VAL A CA 1
ATOM 1624 C C . VAL A 1 202 ? -14.880 0.823 14.644 1.00 88.50 202 VAL A C 1
ATOM 1626 O O . VAL A 1 202 ? -13.794 1.311 14.349 1.00 88.50 202 VAL A O 1
ATOM 1629 N N . ILE A 1 203 ? -15.075 -0.492 14.695 1.00 85.50 203 ILE A N 1
ATOM 1630 C CA . ILE A 1 203 ? -14.079 -1.489 14.294 1.00 85.50 203 ILE A CA 1
ATOM 1631 C C . ILE A 1 203 ? -14.571 -2.257 13.071 1.00 85.50 203 ILE A C 1
ATOM 1633 O O . ILE A 1 203 ? -15.677 -2.800 13.057 1.00 85.50 203 ILE A O 1
ATOM 1637 N N . ALA A 1 204 ? -13.749 -2.289 12.025 1.00 83.44 204 ALA A N 1
ATOM 1638 C CA . ALA A 1 204 ? -14.069 -2.915 10.753 1.00 83.44 204 ALA A CA 1
ATOM 1639 C C . ALA A 1 204 ? -12.931 -3.816 10.279 1.00 83.44 204 ALA A C 1
ATOM 1641 O O . ALA A 1 204 ? -11.751 -3.504 10.435 1.00 83.44 204 ALA A O 1
ATOM 1642 N N . ARG A 1 205 ? -13.285 -4.910 9.614 1.00 76.69 205 ARG A N 1
ATOM 1643 C CA . ARG A 1 205 ? -12.308 -5.758 8.933 1.00 76.69 205 ARG A CA 1
ATOM 1644 C C . ARG A 1 205 ? -11.909 -5.180 7.579 1.00 76.69 205 ARG A C 1
ATOM 1646 O O . ARG A 1 205 ? -12.722 -4.576 6.862 1.00 76.69 205 ARG A O 1
ATOM 1653 N N . TYR A 1 206 ? -10.651 -5.379 7.198 1.00 77.94 206 TYR A N 1
ATOM 1654 C CA . TYR A 1 206 ? -10.181 -5.140 5.835 1.00 77.94 206 TYR A CA 1
ATOM 1655 C C . TYR A 1 206 ? -10.909 -6.031 4.811 1.00 77.94 206 TYR A C 1
ATOM 1657 O O . TYR A 1 206 ? -11.580 -6.992 5.168 1.00 77.94 206 TYR A O 1
ATOM 1665 N N . GLY A 1 207 ? -10.815 -5.676 3.524 1.00 76.06 207 GLY A N 1
ATOM 1666 C CA . GLY A 1 207 ? -11.436 -6.419 2.420 1.00 76.06 207 GLY A CA 1
ATOM 1667 C C . GLY A 1 207 ? -12.717 -5.790 1.857 1.00 76.06 207 GLY A C 1
ATOM 1668 O O . GLY A 1 207 ? -13.258 -4.828 2.407 1.00 76.06 207 GLY A O 1
ATOM 1669 N N . LYS A 1 208 ? -13.196 -6.347 0.738 1.00 84.06 208 LYS A N 1
ATOM 1670 C CA . LYS A 1 208 ? -14.381 -5.952 -0.061 1.00 84.06 208 LYS A CA 1
ATOM 1671 C C . LYS A 1 208 ? -14.341 -4.556 -0.699 1.00 84.06 208 LYS A C 1
ATOM 1673 O O . LYS A 1 208 ? -14.533 -4.452 -1.901 1.00 84.06 208 LYS A O 1
ATOM 1678 N N . VAL A 1 209 ? -14.082 -3.502 0.072 1.00 82.12 209 VAL A N 1
ATOM 1679 C CA . VAL A 1 209 ? -13.969 -2.115 -0.411 1.00 82.12 209 VAL A CA 1
ATOM 1680 C C . VAL A 1 209 ? -12.637 -1.504 0.008 1.00 82.12 209 VAL A C 1
ATOM 1682 O O . VAL A 1 209 ? -12.051 -1.893 1.021 1.00 82.12 209 VAL A O 1
ATOM 1685 N N . PHE A 1 210 ? -12.161 -0.525 -0.763 1.00 83.06 210 PHE A N 1
ATOM 1686 C CA . PHE A 1 210 ? -10.936 0.207 -0.450 1.00 83.06 210 PHE A CA 1
ATOM 1687 C C . PHE A 1 210 ? -11.014 0.883 0.932 1.00 83.06 210 PHE A C 1
ATOM 1689 O O . PHE A 1 210 ? -12.047 1.435 1.311 1.00 83.06 210 PHE A O 1
ATOM 1696 N N . ARG A 1 211 ? -9.911 0.861 1.691 1.00 86.12 211 ARG A N 1
ATOM 1697 C CA . ARG A 1 211 ? -9.872 1.330 3.087 1.00 86.12 211 ARG A CA 1
ATOM 1698 C C . ARG A 1 211 ? -10.248 2.803 3.270 1.00 86.12 211 ARG A C 1
ATOM 1700 O O . ARG A 1 211 ? -10.949 3.115 4.225 1.00 86.12 211 ARG A O 1
ATOM 1707 N N . GLY A 1 212 ? -9.904 3.679 2.323 1.00 81.44 212 GLY A N 1
ATOM 1708 C CA . GLY A 1 212 ? -10.360 5.075 2.350 1.00 81.44 212 GLY A CA 1
ATOM 1709 C C . GLY A 1 212 ? -11.886 5.215 2.251 1.00 81.44 212 GLY A C 1
ATOM 1710 O O . GLY A 1 212 ? -12.469 6.090 2.885 1.00 81.44 212 GLY A O 1
ATOM 1711 N N . ASN A 1 213 ? -12.570 4.300 1.549 1.00 85.19 213 ASN A N 1
ATOM 1712 C CA . ASN A 1 213 ? -14.037 4.279 1.519 1.00 85.19 213 ASN A CA 1
ATOM 1713 C C . ASN A 1 213 ? -14.630 3.815 2.854 1.00 85.19 213 ASN A C 1
ATOM 1715 O O . ASN A 1 213 ? -15.659 4.342 3.261 1.00 85.19 213 ASN A O 1
ATOM 1719 N N . LYS A 1 214 ? -13.972 2.889 3.566 1.00 89.62 214 LYS A N 1
ATOM 1720 C CA . LYS A 1 214 ? -14.388 2.470 4.918 1.00 89.62 214 LYS A CA 1
ATOM 1721 C C . LYS A 1 214 ? -14.386 3.655 5.879 1.00 89.62 214 LYS A C 1
ATOM 1723 O O . LYS A 1 214 ? -15.376 3.889 6.564 1.00 89.62 214 LYS A O 1
ATOM 1728 N N . VAL A 1 215 ? -13.291 4.421 5.878 1.00 88.31 215 VAL A N 1
ATOM 1729 C CA . VAL A 1 215 ? -13.148 5.621 6.714 1.00 88.31 215 VAL A CA 1
ATOM 1730 C C . VAL A 1 215 ? -14.189 6.671 6.331 1.00 88.31 215 VAL A C 1
ATOM 1732 O O . VAL A 1 215 ? -14.902 7.155 7.204 1.00 88.31 215 VAL A O 1
ATOM 1735 N N . LYS A 1 216 ? -14.366 6.950 5.032 1.00 88.88 216 LYS A N 1
ATOM 1736 C CA . LYS A 1 216 ? -15.403 7.874 4.547 1.00 88.88 216 LYS A CA 1
ATOM 1737 C C . LYS A 1 216 ? -16.811 7.465 4.991 1.00 88.88 216 LYS A C 1
ATOM 1739 O O . LYS A 1 216 ? -17.583 8.304 5.442 1.00 88.88 216 LYS A O 1
ATOM 1744 N N . ASN A 1 217 ? -17.157 6.186 4.877 1.00 90.94 217 ASN A N 1
ATOM 1745 C CA . ASN A 1 217 ? -18.465 5.684 5.296 1.00 90.94 217 ASN A CA 1
ATOM 1746 C C . ASN A 1 217 ? -18.661 5.814 6.813 1.00 90.94 217 ASN A C 1
ATOM 1748 O O . ASN A 1 217 ? -19.727 6.230 7.254 1.00 90.94 217 ASN A O 1
ATOM 1752 N N . ALA A 1 218 ? -17.627 5.517 7.605 1.00 90.50 218 ALA A N 1
ATOM 1753 C CA . ALA A 1 218 ? -17.663 5.687 9.054 1.00 90.50 218 ALA A CA 1
ATOM 1754 C C . ALA A 1 218 ? -17.851 7.157 9.462 1.00 90.50 218 ALA A C 1
ATOM 1756 O O . ALA A 1 218 ? -18.650 7.444 10.351 1.00 90.50 218 ALA A O 1
ATOM 1757 N N . GLN A 1 219 ? -17.179 8.087 8.774 1.00 89.44 219 GLN A N 1
ATOM 1758 C CA . GLN A 1 219 ? -17.371 9.528 8.967 1.00 89.44 219 GLN A CA 1
ATOM 1759 C C . GLN A 1 219 ? -18.817 9.946 8.674 1.00 89.44 219 GLN A C 1
ATOM 1761 O O . GLN A 1 219 ? -19.425 10.647 9.477 1.00 89.44 219 GLN A O 1
ATOM 1766 N N . LEU A 1 220 ? -19.397 9.475 7.563 1.00 91.81 220 LEU A N 1
ATOM 1767 C CA . LEU A 1 220 ? -20.802 9.739 7.222 1.00 91.81 220 LEU A CA 1
ATOM 1768 C C . LEU A 1 220 ? -21.782 9.154 8.250 1.00 91.81 220 LEU A C 1
ATOM 1770 O O . LEU A 1 220 ? -22.847 9.724 8.463 1.00 91.81 220 LEU A O 1
ATOM 1774 N N . ALA A 1 221 ? -21.415 8.053 8.909 1.00 91.69 221 ALA A N 1
ATOM 1775 C CA . ALA A 1 221 ? -22.176 7.450 10.002 1.00 91.69 221 ALA A CA 1
ATOM 1776 C C . ALA A 1 221 ? -21.947 8.131 11.372 1.00 91.69 221 ALA A C 1
ATOM 1778 O O . ALA A 1 221 ? -22.467 7.662 12.385 1.00 91.69 221 ALA A O 1
ATOM 1779 N N . GLY A 1 222 ? -21.160 9.214 11.423 1.00 92.94 222 GLY A N 1
ATOM 1780 C CA . GLY A 1 222 ? -20.881 9.986 12.637 1.00 92.94 222 GLY A CA 1
ATOM 1781 C C . GLY A 1 222 ? -19.855 9.355 13.584 1.00 92.94 222 GLY A C 1
ATOM 1782 O O . GLY A 1 222 ? -19.757 9.777 14.739 1.00 92.94 222 GLY A O 1
ATOM 1783 N N . ALA A 1 223 ? -19.101 8.347 13.140 1.00 92.75 223 ALA A N 1
ATOM 1784 C CA . ALA A 1 223 ? -18.063 7.731 13.962 1.00 92.75 223 ALA A CA 1
ATOM 1785 C C . ALA A 1 223 ? -16.952 8.741 14.294 1.00 92.75 223 ALA A C 1
ATOM 1787 O O . ALA A 1 223 ? -16.532 9.523 13.440 1.00 92.75 223 ALA A O 1
ATOM 1788 N N . LYS A 1 224 ? -16.431 8.689 15.525 1.00 92.00 224 LYS A N 1
ATOM 1789 C CA . LYS A 1 224 ? -15.318 9.552 15.974 1.00 92.00 224 LYS A CA 1
ATOM 1790 C C . LYS A 1 224 ? -13.933 8.927 15.799 1.00 92.00 224 LYS A C 1
ATOM 1792 O O . LYS A 1 224 ? -12.931 9.615 15.944 1.00 92.00 224 LYS A O 1
ATOM 1797 N N . GLY A 1 225 ? -13.879 7.629 15.509 1.00 87.06 225 GLY A N 1
ATOM 1798 C CA . GLY A 1 225 ? -12.648 6.875 15.287 1.00 87.06 225 GLY A CA 1
ATOM 1799 C C . GLY A 1 225 ? -12.932 5.570 14.550 1.00 87.06 225 GLY A C 1
ATOM 1800 O O . GLY A 1 225 ? -14.043 5.042 14.631 1.00 87.06 225 GLY A O 1
ATOM 1801 N N . VAL A 1 226 ? -11.939 5.063 13.816 1.00 90.62 226 VAL A N 1
ATOM 1802 C CA . VAL A 1 226 ? -12.039 3.822 13.037 1.00 90.62 226 VAL A CA 1
ATOM 1803 C C . VAL A 1 226 ? -10.838 2.936 13.342 1.00 90.62 226 VAL A C 1
ATOM 1805 O O . VAL A 1 226 ? -9.698 3.361 13.184 1.00 90.62 226 VAL A O 1
ATOM 1808 N N . ILE A 1 227 ? -11.100 1.687 13.713 1.00 85.06 227 ILE A N 1
ATOM 1809 C CA . ILE A 1 227 ? -10.105 0.627 13.863 1.00 85.06 227 ILE A CA 1
ATOM 1810 C C . ILE A 1 227 ? -10.254 -0.318 12.669 1.00 85.06 227 ILE A C 1
ATOM 1812 O O . ILE A 1 227 ? -11.349 -0.815 12.403 1.00 85.06 227 ILE A O 1
ATOM 1816 N N . LEU A 1 228 ? -9.162 -0.569 11.944 1.00 80.06 228 LEU A N 1
ATOM 1817 C CA . LEU A 1 228 ? -9.121 -1.530 10.840 1.00 80.06 228 LEU A CA 1
ATOM 1818 C C . LEU A 1 228 ? -8.236 -2.717 11.214 1.00 80.06 228 LEU A C 1
ATOM 1820 O O . LEU A 1 228 ? -7.094 -2.521 11.621 1.00 80.06 228 LEU A O 1
ATOM 1824 N N . TYR A 1 229 ? -8.743 -3.938 11.046 1.00 82.69 229 TYR A N 1
ATOM 1825 C CA . TYR A 1 229 ? -7.987 -5.161 11.332 1.00 82.69 229 TYR A CA 1
ATOM 1826 C C . TYR A 1 229 ? -8.097 -6.189 10.198 1.00 82.69 229 TYR A C 1
ATOM 1828 O O . TYR A 1 229 ? -9.041 -6.172 9.403 1.00 82.69 229 TYR A O 1
ATOM 1836 N N . SER A 1 230 ? -7.111 -7.080 10.101 1.00 78.62 230 SER A N 1
ATOM 1837 C CA . SER A 1 230 ? -7.087 -8.172 9.123 1.00 78.62 230 SER A CA 1
ATOM 1838 C C . SER A 1 230 ? -7.741 -9.415 9.723 1.00 78.62 230 SER A C 1
ATOM 1840 O O . SER A 1 230 ? -7.138 -10.100 10.542 1.00 78.62 230 SER A O 1
ATOM 1842 N N . ASP A 1 231 ? -8.984 -9.695 9.337 1.00 76.50 231 ASP A N 1
ATOM 1843 C CA . ASP A 1 231 ? -9.725 -10.850 9.848 1.00 76.50 231 ASP A CA 1
ATOM 1844 C C . ASP A 1 231 ? -9.196 -12.165 9.238 1.00 76.50 231 ASP A C 1
ATOM 1846 O O . ASP A 1 231 ? -9.076 -12.246 8.008 1.00 76.50 231 ASP A O 1
ATOM 1850 N N . PRO A 1 232 ? -8.905 -13.212 10.036 1.00 75.88 232 PRO A N 1
ATOM 1851 C CA . PRO A 1 232 ? -8.492 -14.511 9.508 1.00 75.88 232 PRO A CA 1
ATOM 1852 C C . PRO A 1 232 ? -9.479 -15.110 8.499 1.00 75.88 232 PRO A C 1
ATOM 1854 O O . PRO A 1 232 ? -9.052 -15.788 7.571 1.00 75.88 232 PRO A O 1
ATOM 1857 N N . ALA A 1 233 ? -10.778 -14.811 8.594 1.00 76.06 233 ALA A N 1
ATOM 1858 C CA . ALA A 1 233 ? -11.756 -15.271 7.607 1.00 76.06 233 ALA A CA 1
ATOM 1859 C C . ALA A 1 233 ? -11.461 -14.778 6.173 1.00 76.06 233 ALA A C 1
ATOM 1861 O O . ALA A 1 233 ? -11.905 -15.400 5.210 1.00 76.06 233 ALA A O 1
ATOM 1862 N N . ASP A 1 234 ? -10.729 -13.669 6.028 1.00 72.94 234 ASP A N 1
ATOM 1863 C CA . ASP A 1 234 ? -10.375 -13.058 4.743 1.00 72.94 234 ASP A CA 1
ATOM 1864 C C . ASP A 1 234 ? -8.882 -13.178 4.401 1.00 72.94 234 ASP A C 1
ATOM 1866 O O . ASP A 1 234 ? -8.516 -13.124 3.226 1.00 72.94 234 ASP A O 1
ATOM 1870 N N . TYR A 1 235 ? -8.021 -13.314 5.413 1.00 75.38 235 TYR A N 1
ATOM 1871 C CA . TYR A 1 235 ? -6.561 -13.234 5.276 1.00 75.38 235 TYR A CA 1
ATOM 1872 C C . TYR A 1 235 ? -5.817 -14.492 5.751 1.00 75.38 235 TYR A C 1
ATOM 1874 O O . TYR A 1 235 ? -4.590 -14.470 5.851 1.00 75.38 235 TYR A O 1
ATOM 1882 N N . PHE A 1 236 ? -6.534 -15.585 6.030 1.00 83.25 236 PHE A N 1
ATOM 1883 C CA . PHE A 1 236 ? -5.954 -16.857 6.453 1.00 83.25 236 PHE A CA 1
ATOM 1884 C C . PHE A 1 236 ? -6.474 -18.014 5.588 1.00 83.25 236 PHE A C 1
ATOM 1886 O O . PHE A 1 236 ? -7.642 -18.401 5.650 1.00 83.25 236 PHE A O 1
ATOM 1893 N N . ALA A 1 237 ? -5.596 -18.583 4.766 1.00 84.44 237 ALA A N 1
ATOM 1894 C CA . ALA A 1 237 ? -5.894 -19.740 3.939 1.00 84.44 237 ALA A CA 1
ATOM 1895 C C . ALA A 1 237 ? -6.023 -21.017 4.796 1.00 84.44 237 ALA A C 1
ATOM 1897 O O . ALA A 1 237 ? -5.124 -21.313 5.590 1.00 84.44 237 ALA A O 1
ATOM 1898 N N . PRO A 1 238 ? -7.100 -21.808 4.644 1.00 87.50 238 PRO A N 1
ATOM 1899 C CA . PRO A 1 238 ? -7.278 -23.040 5.409 1.00 87.50 238 PRO A CA 1
ATOM 1900 C C . PRO A 1 238 ? -6.134 -24.041 5.195 1.00 87.50 238 PRO A C 1
ATOM 1902 O O . PRO A 1 238 ? -5.747 -24.313 4.061 1.00 87.50 238 PRO A O 1
ATOM 1905 N N . GLY A 1 239 ? -5.632 -24.629 6.285 1.00 91.19 239 GLY A N 1
ATOM 1906 C CA . GLY A 1 239 ? -4.607 -25.682 6.242 1.00 91.19 239 GLY A CA 1
ATOM 1907 C C . GLY A 1 239 ? -3.176 -25.197 5.989 1.00 91.19 239 GLY A C 1
ATOM 1908 O O . GLY A 1 239 ? -2.307 -26.020 5.719 1.00 91.19 239 GLY A O 1
ATOM 1909 N N . VAL A 1 240 ? -2.926 -23.888 6.069 1.00 92.44 240 VAL A N 1
ATOM 1910 C CA . VAL A 1 240 ? -1.599 -23.287 5.892 1.00 92.44 240 VAL A CA 1
ATOM 1911 C C . VAL A 1 240 ? -1.164 -22.617 7.195 1.00 92.44 240 VAL A C 1
ATOM 1913 O O . VAL A 1 240 ? -1.958 -21.945 7.854 1.00 92.44 240 VAL A O 1
ATOM 1916 N N . GLU A 1 241 ? 0.097 -22.794 7.578 1.00 91.38 241 GLU A N 1
ATOM 1917 C CA . GLU A 1 241 ? 0.663 -22.152 8.766 1.00 91.38 241 GLU A CA 1
ATOM 1918 C C . GLU A 1 241 ? 0.950 -20.664 8.534 1.00 91.38 241 GLU A C 1
ATOM 1920 O O . GLU A 1 241 ? 1.105 -20.189 7.403 1.00 91.38 241 GLU A O 1
ATOM 1925 N N . SER A 1 242 ? 0.999 -19.903 9.623 1.00 90.50 242 SER A N 1
ATOM 1926 C CA . SER A 1 242 ? 1.426 -18.507 9.580 1.00 90.50 242 SER A CA 1
ATOM 1927 C C . SER A 1 242 ? 2.912 -18.408 9.251 1.00 90.50 242 SER A C 1
ATOM 1929 O O . SER A 1 242 ? 3.695 -19.291 9.595 1.00 90.50 242 SER A O 1
ATOM 1931 N N . TYR A 1 243 ? 3.317 -17.296 8.646 1.00 87.38 243 TYR A N 1
ATOM 1932 C CA . TYR A 1 243 ? 4.732 -16.954 8.536 1.00 87.38 243 TYR A CA 1
ATOM 1933 C C . TYR A 1 243 ? 5.399 -16.973 9.929 1.00 87.38 243 TYR A C 1
ATOM 1935 O O . TYR A 1 243 ? 4.810 -16.427 10.871 1.00 87.38 243 TYR A O 1
ATOM 1943 N N . PRO A 1 244 ? 6.598 -17.570 10.089 1.00 93.69 244 PRO A N 1
ATOM 1944 C CA . PRO A 1 244 ? 7.555 -17.955 9.038 1.00 93.69 244 PRO A CA 1
ATOM 1945 C C . PRO A 1 244 ? 7.395 -19.354 8.430 1.00 93.69 244 PRO A C 1
ATOM 1947 O O . PRO A 1 244 ? 7.931 -19.589 7.349 1.00 93.69 244 PRO A O 1
ATOM 1950 N N . ASP A 1 245 ? 6.683 -20.266 9.086 1.00 93.69 245 ASP A N 1
ATOM 1951 C CA . ASP A 1 245 ? 6.639 -21.679 8.680 1.00 93.69 245 ASP A CA 1
ATOM 1952 C C . ASP A 1 245 ? 5.632 -21.943 7.543 1.00 93.69 245 ASP A C 1
ATOM 1954 O O . ASP A 1 245 ? 5.746 -22.916 6.795 1.00 93.69 245 ASP A O 1
ATOM 1958 N N . GLY A 1 246 ? 4.696 -21.014 7.328 1.00 91.75 246 GLY A N 1
ATOM 1959 C CA . GLY A 1 246 ? 3.872 -20.946 6.124 1.00 91.75 246 GLY A CA 1
ATOM 1960 C C . GLY A 1 246 ? 3.751 -19.529 5.561 1.00 91.75 246 GLY A C 1
ATOM 1961 O O . GLY A 1 246 ? 4.558 -18.645 5.836 1.00 91.75 246 GLY A O 1
ATOM 1962 N N . TRP A 1 247 ? 2.748 -19.304 4.713 1.00 88.62 247 TRP A N 1
ATOM 1963 C CA . TRP A 1 247 ? 2.544 -18.021 4.025 1.00 88.62 247 TRP A CA 1
ATOM 1964 C C . TRP A 1 247 ? 1.304 -17.259 4.505 1.00 88.62 247 TRP A C 1
ATOM 1966 O O . TRP A 1 247 ? 0.997 -16.196 3.965 1.00 88.62 247 TRP A O 1
ATOM 1976 N N . ASN A 1 248 ? 0.600 -17.766 5.524 1.00 86.62 248 ASN A N 1
ATOM 1977 C CA . ASN A 1 248 ? -0.509 -17.032 6.122 1.00 86.62 248 ASN A CA 1
ATOM 1978 C C . ASN A 1 248 ? -0.033 -15.849 6.963 1.00 86.62 248 ASN A C 1
ATOM 1980 O O . ASN A 1 248 ? 1.080 -15.827 7.495 1.00 86.62 248 ASN A O 1
ATOM 1984 N N . LEU A 1 249 ? -0.924 -14.868 7.111 1.00 79.00 249 LEU A N 1
ATOM 1985 C CA . LEU A 1 249 ? -0.697 -13.702 7.950 1.00 79.00 249 LEU A CA 1
ATOM 1986 C C . LEU A 1 249 ? -0.559 -14.131 9.428 1.00 79.00 249 LEU A C 1
ATOM 1988 O O . LEU A 1 249 ? -1.513 -14.684 9.980 1.00 79.00 249 LEU A O 1
ATOM 1992 N N . PRO A 1 250 ? 0.581 -13.870 10.097 1.00 85.25 250 PRO A N 1
ATOM 1993 C CA . PRO A 1 250 ? 0.704 -14.103 11.533 1.00 85.25 250 PRO A CA 1
ATOM 1994 C C . PRO A 1 250 ? -0.210 -13.158 12.320 1.00 85.25 250 PRO A C 1
ATOM 1996 O O . PRO A 1 250 ? -0.466 -12.036 11.892 1.00 85.25 250 PRO A O 1
ATOM 1999 N N . GLY A 1 251 ? -0.656 -13.572 13.511 1.00 77.31 251 GLY A N 1
ATOM 2000 C CA . GLY A 1 251 ? -1.591 -12.783 14.329 1.00 77.31 251 GLY A CA 1
ATOM 2001 C C . GLY A 1 251 ? -1.062 -11.413 14.778 1.00 77.31 251 GLY A C 1
ATOM 2002 O O . GLY A 1 251 ? -1.852 -10.514 15.041 1.00 77.31 251 GLY A O 1
ATOM 2003 N N . GLY A 1 252 ? 0.263 -11.235 14.830 1.00 78.31 2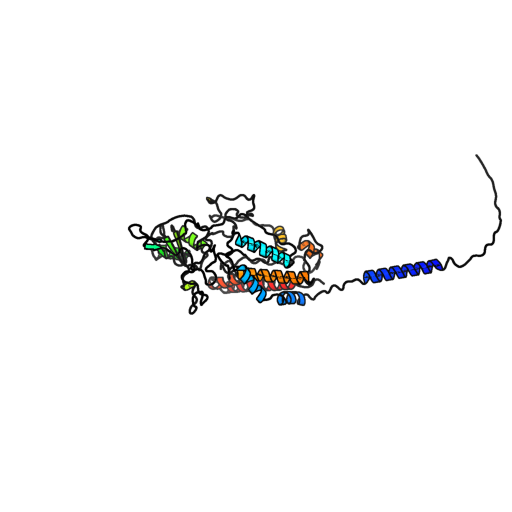52 GLY A N 1
ATOM 2004 C CA . GLY A 1 252 ? 0.900 -9.935 15.068 1.00 78.31 252 GLY A CA 1
ATOM 2005 C C . GLY A 1 252 ? 1.117 -9.092 13.805 1.00 78.31 252 GLY A C 1
ATOM 2006 O O . GLY A 1 252 ? 1.576 -7.965 13.924 1.00 78.31 252 GLY A O 1
ATOM 2007 N N . GLY A 1 253 ? 0.832 -9.626 12.612 1.00 78.06 253 GLY A N 1
ATOM 2008 C CA . GLY A 1 253 ? 1.010 -8.959 11.321 1.00 78.06 253 GLY A CA 1
ATOM 2009 C C . GLY A 1 253 ? -0.077 -7.918 11.050 1.00 78.06 253 GLY A C 1
ATOM 2010 O O . GLY A 1 253 ? -1.263 -8.249 11.079 1.00 78.06 253 GLY A O 1
ATOM 2011 N N . VAL A 1 254 ? 0.298 -6.675 10.721 1.00 85.81 254 VAL A N 1
ATOM 2012 C CA . VAL A 1 254 ? -0.671 -5.589 10.503 1.00 85.81 254 VAL A CA 1
ATOM 2013 C C . VAL A 1 254 ? -0.573 -5.023 9.087 1.00 85.81 254 VAL A C 1
ATOM 2015 O O . VAL A 1 254 ? 0.480 -4.611 8.601 1.00 85.81 254 VAL A O 1
ATOM 2018 N N . GLN A 1 255 ? -1.717 -4.942 8.405 1.00 82.81 255 GLN A N 1
ATOM 2019 C CA . GLN A 1 255 ? -1.789 -4.319 7.086 1.00 82.81 255 GLN A CA 1
ATOM 2020 C C . GLN A 1 255 ? -1.745 -2.785 7.211 1.00 82.81 255 GLN A C 1
ATOM 2022 O O . GLN A 1 255 ? -2.708 -2.161 7.665 1.00 82.81 255 GLN A O 1
ATOM 2027 N N . ARG A 1 256 ? -0.644 -2.177 6.750 1.00 89.56 256 ARG A N 1
ATOM 2028 C CA . ARG A 1 256 ? -0.517 -0.724 6.523 1.00 89.56 256 ARG A CA 1
ATOM 2029 C C . ARG A 1 256 ? -1.295 -0.289 5.279 1.00 89.56 256 ARG A C 1
ATOM 2031 O O . ARG A 1 256 ? -1.651 -1.099 4.422 1.00 89.56 256 ARG A O 1
ATOM 2038 N N . GLY A 1 257 ? -1.533 1.010 5.150 1.00 75.69 257 GLY A N 1
ATOM 2039 C CA . GLY A 1 257 ? -2.123 1.574 3.941 1.00 75.69 257 GLY A CA 1
ATOM 2040 C C . GLY A 1 257 ? -2.486 3.044 4.092 1.00 75.69 257 GLY A C 1
ATOM 2041 O O . GLY A 1 257 ? -2.713 3.528 5.196 1.00 75.69 257 GLY A O 1
ATOM 2042 N N . ASN A 1 258 ? -2.584 3.754 2.970 1.00 84.62 258 ASN A N 1
ATOM 2043 C CA . ASN A 1 258 ? -3.157 5.097 2.963 1.00 84.62 258 ASN A CA 1
ATOM 2044 C C . ASN A 1 258 ? -4.690 5.025 3.002 1.00 84.62 258 ASN A C 1
ATOM 2046 O O . ASN A 1 258 ? -5.289 4.100 2.441 1.00 84.62 258 ASN A O 1
ATOM 2050 N N . ILE A 1 259 ? -5.310 6.004 3.658 1.00 81.75 259 ILE A N 1
ATOM 2051 C CA . ILE A 1 259 ? -6.772 6.132 3.757 1.00 81.75 259 ILE A CA 1
ATOM 2052 C C . ILE A 1 259 ? -7.321 7.322 2.956 1.00 81.75 259 ILE A C 1
ATOM 2054 O O . ILE A 1 259 ? -8.492 7.669 3.103 1.00 81.75 259 ILE A O 1
ATOM 2058 N N . LEU A 1 260 ? -6.506 7.931 2.087 1.00 78.94 260 LEU A N 1
ATOM 2059 C CA . LEU A 1 260 ? -6.942 9.034 1.233 1.00 78.94 260 LEU A CA 1
ATOM 2060 C C . LEU A 1 260 ? -7.983 8.572 0.212 1.00 78.94 260 LEU A C 1
ATOM 2062 O O . LEU A 1 260 ? -7.894 7.478 -0.339 1.00 78.94 260 LEU A O 1
ATOM 2066 N N . ASN A 1 261 ? -8.941 9.441 -0.102 1.00 76.31 261 ASN A N 1
ATOM 2067 C CA . ASN A 1 261 ? -9.952 9.196 -1.129 1.00 76.31 261 ASN A CA 1
ATOM 2068 C C . ASN A 1 261 ? -9.760 10.147 -2.319 1.00 76.31 261 ASN A C 1
ATOM 2070 O O . ASN A 1 261 ? -10.536 11.077 -2.525 1.00 76.31 261 ASN A O 1
ATOM 2074 N N . LEU A 1 262 ? -8.682 9.927 -3.077 1.00 65.12 262 LEU A N 1
ATOM 2075 C CA . LEU A 1 262 ? -8.206 10.881 -4.087 1.00 65.12 262 LEU A CA 1
ATOM 2076 C C . LEU A 1 262 ? -9.002 10.875 -5.389 1.00 65.12 262 LEU A C 1
ATOM 2078 O O . LEU A 1 262 ? -8.916 11.837 -6.141 1.00 65.12 262 LEU A O 1
ATOM 2082 N N . ASN A 1 263 ? -9.727 9.795 -5.700 1.00 67.62 263 ASN A N 1
ATOM 2083 C CA . ASN A 1 263 ? -10.448 9.631 -6.973 1.00 67.62 263 ASN A CA 1
ATOM 2084 C C . ASN A 1 263 ? -9.610 10.015 -8.217 1.00 67.62 263 ASN A C 1
ATOM 2086 O O . ASN A 1 263 ? -10.140 10.553 -9.185 1.00 67.62 263 ASN A O 1
ATOM 2090 N N . GLY A 1 264 ? -8.297 9.749 -8.179 1.00 62.88 264 GLY A N 1
ATOM 2091 C CA . GLY A 1 264 ? -7.362 10.040 -9.272 1.00 62.88 264 GLY A CA 1
ATOM 2092 C C . GLY A 1 264 ? -6.667 11.409 -9.232 1.00 62.88 264 GLY A C 1
ATOM 2093 O O . GLY A 1 264 ? -5.958 11.724 -10.179 1.00 62.88 264 GLY A O 1
ATOM 2094 N N . ALA A 1 265 ? -6.823 12.208 -8.169 1.00 56.00 265 ALA A N 1
ATOM 2095 C CA . ALA A 1 265 ? -6.284 13.574 -8.098 1.00 56.00 265 ALA A CA 1
ATOM 2096 C C . ALA A 1 265 ? -4.744 13.693 -8.059 1.00 56.00 265 ALA A C 1
ATOM 2098 O O . ALA A 1 265 ? -4.221 14.757 -8.378 1.00 56.00 265 ALA A O 1
ATOM 2099 N N . GLY A 1 266 ? -4.018 12.629 -7.697 1.00 73.75 266 GLY A N 1
ATOM 2100 C CA . GLY A 1 266 ? -2.568 12.689 -7.486 1.00 73.75 266 GLY A CA 1
ATOM 2101 C C . GLY A 1 266 ? -2.213 13.178 -6.079 1.00 73.75 266 GLY A C 1
ATOM 2102 O O . GLY A 1 266 ? -2.815 12.723 -5.108 1.00 73.75 266 GLY A O 1
ATOM 2103 N N . ASP A 1 267 ? -1.224 14.065 -5.961 1.00 76.50 267 ASP A N 1
ATOM 2104 C CA . ASP A 1 267 ? -0.856 14.680 -4.680 1.00 76.50 267 ASP A CA 1
ATOM 2105 C C . ASP A 1 267 ? -2.019 15.543 -4.137 1.00 76.50 267 ASP A C 1
ATOM 2107 O O . ASP A 1 267 ? -2.558 16.365 -4.884 1.00 76.50 267 ASP A O 1
ATOM 2111 N N . PRO A 1 268 ? -2.421 15.394 -2.856 1.00 74.94 268 PRO A N 1
ATOM 2112 C CA . PRO A 1 268 ? -3.572 16.112 -2.302 1.00 74.94 268 PRO A CA 1
ATOM 2113 C C . PRO A 1 268 ? -3.476 17.640 -2.385 1.00 74.94 268 PRO A C 1
ATOM 2115 O O . PRO A 1 268 ? -4.512 18.307 -2.384 1.00 74.94 268 PRO A O 1
ATOM 2118 N N . LEU A 1 269 ? -2.260 18.196 -2.429 1.00 77.00 269 LEU A N 1
ATOM 2119 C CA . LEU A 1 269 ? -2.025 19.642 -2.436 1.00 77.00 269 LEU A CA 1
ATOM 2120 C C . LEU A 1 269 ? -1.880 20.232 -3.843 1.00 77.00 269 LEU A C 1
ATOM 2122 O O . LEU A 1 269 ? -1.902 21.455 -3.978 1.00 77.00 269 LEU A O 1
ATOM 2126 N N . THR A 1 270 ? -1.732 19.398 -4.877 1.00 67.00 270 THR A N 1
ATOM 2127 C CA . THR A 1 270 ? -1.481 19.824 -6.268 1.00 67.00 270 THR A CA 1
ATOM 2128 C C . THR A 1 270 ? -2.358 19.063 -7.280 1.00 67.00 270 THR A C 1
ATOM 2130 O O . THR A 1 270 ? -1.882 18.410 -8.209 1.00 67.00 270 THR A O 1
ATOM 2133 N N . PRO A 1 271 ? -3.689 19.124 -7.128 1.00 64.88 271 PRO A N 1
ATOM 2134 C CA . PRO A 1 271 ? -4.622 18.399 -7.982 1.00 64.88 271 PRO A CA 1
ATOM 2135 C C . PRO A 1 271 ? -4.550 18.857 -9.447 1.00 64.88 271 PRO A C 1
ATOM 2137 O O . PRO A 1 271 ? -4.879 19.991 -9.793 1.00 64.88 271 PRO A O 1
ATOM 2140 N N . GLY A 1 272 ? -4.197 17.938 -10.344 1.00 58.84 272 GLY A N 1
ATOM 2141 C CA . GLY A 1 272 ? -4.213 18.191 -11.789 1.00 58.84 272 GLY A CA 1
ATOM 2142 C C . GLY A 1 272 ? -2.994 18.937 -12.344 1.00 58.84 272 GLY A C 1
ATOM 2143 O O . GLY A 1 272 ? -2.969 19.216 -13.542 1.00 58.84 272 GLY A O 1
ATOM 2144 N N . TYR A 1 273 ? -1.972 19.218 -11.530 1.00 51.69 273 TYR A N 1
ATOM 2145 C CA . TYR A 1 273 ? -0.693 19.768 -11.990 1.00 51.69 273 TYR A CA 1
ATOM 2146 C C . TYR A 1 273 ? 0.497 19.181 -11.205 1.00 51.69 273 TYR A C 1
ATOM 2148 O O . TYR A 1 273 ? 0.314 18.657 -10.113 1.00 51.69 273 TYR A O 1
ATOM 2156 N N . PRO A 1 274 ? 1.731 19.205 -11.746 1.00 59.06 274 PRO A N 1
ATOM 2157 C CA . PRO A 1 274 ? 2.871 18.561 -11.091 1.00 59.06 274 PRO A CA 1
ATOM 2158 C C . PRO A 1 274 ? 3.318 19.290 -9.814 1.00 59.06 274 PRO A C 1
ATOM 2160 O O . PRO A 1 274 ? 3.474 20.511 -9.825 1.00 59.06 274 PRO A O 1
ATOM 2163 N N . ALA A 1 275 ? 3.631 18.539 -8.753 1.00 74.62 275 ALA A N 1
ATOM 2164 C CA . ALA A 1 275 ? 4.138 19.056 -7.476 1.00 74.62 275 ALA A CA 1
ATOM 2165 C C . ALA A 1 275 ? 5.630 19.453 -7.534 1.00 74.62 275 ALA A C 1
ATOM 2167 O O . ALA A 1 275 ? 6.470 18.899 -6.825 1.00 74.62 275 ALA A O 1
ATOM 2168 N N . ASN A 1 276 ? 5.985 20.371 -8.433 1.00 63.06 276 ASN A N 1
ATOM 2169 C CA . ASN A 1 276 ? 7.347 20.896 -8.561 1.00 63.06 276 ASN A CA 1
ATOM 2170 C C . ASN A 1 276 ? 7.656 21.988 -7.509 1.00 63.06 276 ASN A C 1
ATOM 2172 O O . ASN A 1 276 ? 6.792 22.377 -6.716 1.00 63.06 276 ASN A O 1
ATOM 2176 N N . GLU A 1 277 ? 8.898 22.477 -7.488 1.00 72.25 277 GLU A N 1
ATOM 2177 C CA . GLU A 1 277 ? 9.395 23.424 -6.473 1.00 72.25 277 GLU A CA 1
ATOM 2178 C C . GLU A 1 277 ? 8.563 24.718 -6.388 1.00 72.25 277 GLU A C 1
ATOM 2180 O O . GLU A 1 277 ? 8.332 25.246 -5.304 1.00 72.25 277 GLU A O 1
ATOM 2185 N N . TYR A 1 278 ? 8.059 25.210 -7.524 1.00 61.22 278 TYR A N 1
ATOM 2186 C CA . TYR A 1 278 ? 7.288 26.455 -7.616 1.00 61.22 278 TYR A CA 1
ATOM 2187 C C . TYR A 1 278 ? 5.770 26.228 -7.683 1.00 61.22 278 TYR A C 1
ATOM 2189 O O . TYR A 1 278 ? 5.014 27.181 -7.890 1.00 61.22 278 TYR A O 1
ATOM 2197 N N . ALA A 1 279 ? 5.312 24.982 -7.532 1.00 62.72 279 ALA A N 1
ATOM 2198 C CA . ALA A 1 279 ? 3.898 24.650 -7.597 1.00 62.72 279 ALA A CA 1
ATOM 2199 C C . ALA A 1 279 ? 3.138 25.320 -6.447 1.00 62.72 279 ALA A C 1
ATOM 2201 O O . ALA A 1 279 ? 3.540 25.249 -5.281 1.00 62.72 279 ALA A O 1
ATOM 2202 N N . TYR A 1 280 ? 2.002 25.934 -6.777 1.00 59.19 280 TYR A N 1
ATOM 2203 C CA . TYR A 1 280 ? 1.057 26.403 -5.773 1.00 59.19 280 TYR A CA 1
ATOM 2204 C C . TYR A 1 280 ? 0.469 25.196 -5.035 1.00 59.19 280 TYR A C 1
ATOM 2206 O O . TYR A 1 280 ? -0.103 24.304 -5.662 1.00 59.19 280 TYR A O 1
ATOM 2214 N N . ARG A 1 281 ? 0.617 25.163 -3.711 1.00 73.06 281 ARG A N 1
ATOM 2215 C CA . ARG A 1 281 ? 0.087 24.099 -2.855 1.00 73.06 281 ARG A CA 1
ATOM 2216 C C . ARG A 1 281 ? -1.137 24.625 -2.129 1.00 73.06 281 ARG A C 1
ATOM 2218 O O . ARG A 1 281 ? -1.069 25.693 -1.525 1.00 73.06 281 ARG A O 1
ATOM 2225 N N . HIS A 1 282 ? -2.233 23.876 -2.190 1.00 64.06 282 HIS A N 1
ATOM 2226 C CA . HIS A 1 282 ? -3.380 24.152 -1.334 1.00 64.06 282 HIS A CA 1
ATOM 2227 C C . HIS A 1 282 ? -2.967 24.089 0.140 1.00 64.06 282 HIS A C 1
ATOM 2229 O O . HIS A 1 282 ? -2.073 23.326 0.514 1.00 64.06 282 HIS A O 1
ATOM 2235 N N . GLU A 1 283 ? -3.637 24.870 0.983 1.00 73.62 283 GLU A N 1
ATOM 2236 C CA . GLU A 1 283 ? -3.532 24.687 2.428 1.00 73.62 283 GLU A CA 1
ATOM 2237 C C . GLU A 1 283 ? -3.998 23.273 2.795 1.00 73.62 283 GLU A C 1
ATOM 2239 O O . GLU A 1 283 ? -4.895 22.715 2.159 1.00 73.62 283 GLU A O 1
ATOM 2244 N N . ILE A 1 284 ? -3.421 22.678 3.842 1.00 70.06 284 ILE A N 1
ATOM 2245 C CA . ILE A 1 284 ? -3.745 21.295 4.246 1.00 70.06 284 ILE A CA 1
ATOM 2246 C C . ILE A 1 284 ? -5.254 21.129 4.512 1.00 70.06 284 ILE A C 1
ATOM 2248 O O . ILE A 1 284 ? -5.819 20.066 4.259 1.00 70.06 284 ILE A O 1
ATOM 2252 N N . THR A 1 285 ? -5.923 22.189 4.970 1.00 66.19 285 THR A N 1
ATOM 2253 C CA . THR A 1 285 ? -7.373 22.227 5.211 1.00 66.19 285 THR A CA 1
ATOM 2254 C C . THR A 1 285 ? -8.223 22.141 3.938 1.00 66.19 285 THR A C 1
ATOM 2256 O O . THR A 1 285 ? -9.401 21.807 4.026 1.00 66.19 285 THR A O 1
ATOM 2259 N N . GLU A 1 286 ? -7.644 22.432 2.772 1.00 63.03 286 GLU A N 1
ATOM 2260 C CA . GLU A 1 286 ? -8.301 22.465 1.456 1.00 63.03 286 GLU A CA 1
ATOM 2261 C C . GLU A 1 286 ? -7.827 21.334 0.520 1.00 63.03 286 GLU A C 1
ATOM 2263 O O . GLU A 1 286 ? -8.223 21.280 -0.645 1.00 63.03 286 GLU A O 1
ATOM 2268 N N . ALA A 1 287 ? -6.988 20.420 1.019 1.00 60.59 287 ALA A N 1
ATOM 2269 C CA . ALA A 1 287 ? -6.430 19.309 0.255 1.00 60.59 287 ALA A CA 1
ATOM 2270 C C . ALA A 1 287 ? -7.519 18.422 -0.391 1.00 60.59 287 ALA A C 1
ATOM 2272 O O . ALA A 1 287 ? -8.544 18.090 0.215 1.00 60.59 287 ALA A O 1
ATOM 2273 N N . ILE A 1 288 ? -7.290 18.011 -1.641 1.00 59.84 288 ILE A N 1
ATOM 2274 C CA . ILE A 1 288 ? -8.292 17.336 -2.477 1.00 59.84 288 ILE A CA 1
ATOM 2275 C C . ILE A 1 288 ? -8.567 15.904 -2.007 1.00 59.84 288 ILE A C 1
ATOM 2277 O O . ILE A 1 288 ? -7.670 15.129 -1.682 1.00 59.84 288 ILE A O 1
ATOM 2281 N N . GLY A 1 289 ? -9.860 15.564 -1.983 1.00 54.41 289 GLY A N 1
ATOM 2282 C CA . GLY A 1 289 ? -10.436 14.465 -1.199 1.00 54.41 289 GLY A CA 1
ATOM 2283 C C . GLY A 1 289 ? -11.715 14.885 -0.453 1.00 54.41 289 GLY A C 1
ATOM 2284 O O . GLY A 1 289 ? -12.435 14.027 0.059 1.00 54.41 289 GLY A O 1
ATOM 2285 N N . LEU A 1 290 ? -12.037 16.188 -0.471 1.00 48.19 290 LEU A N 1
ATOM 2286 C CA . LEU A 1 290 ? -13.309 16.799 -0.060 1.00 48.19 290 LEU A CA 1
ATOM 2287 C C . LEU A 1 290 ? -14.145 17.198 -1.325 1.00 48.19 290 LEU A C 1
ATOM 2289 O O . LEU A 1 290 ? -13.577 17.777 -2.248 1.00 48.19 290 LEU A O 1
ATOM 2293 N N . PRO A 1 291 ? -15.449 16.841 -1.456 1.00 33.06 291 PRO A N 1
ATOM 2294 C CA . PRO A 1 291 ? -16.238 16.913 -2.723 1.00 33.06 291 PRO A CA 1
ATOM 2295 C C . PRO A 1 291 ? -16.766 18.328 -3.116 1.00 33.06 291 PRO A C 1
ATOM 2297 O O . PRO A 1 291 ? -17.054 19.120 -2.225 1.00 33.06 291 PRO A O 1
ATOM 2300 N N . SER A 1 292 ? -16.992 18.717 -4.401 1.00 28.59 292 SER A N 1
ATOM 2301 C CA . SER A 1 292 ? -18.161 18.310 -5.243 1.00 28.59 292 SER A CA 1
ATOM 2302 C C . SER A 1 292 ? -18.197 18.783 -6.758 1.00 28.59 292 SER A C 1
ATOM 2304 O O . SER A 1 292 ? -19.144 19.448 -7.160 1.00 28.59 292 SER A O 1
ATOM 2306 N N . ILE A 1 293 ? -17.268 18.292 -7.622 1.00 28.44 293 ILE A N 1
ATOM 2307 C CA . ILE A 1 293 ? -17.293 18.081 -9.132 1.00 28.44 293 ILE A CA 1
ATOM 2308 C C . ILE A 1 293 ? -17.339 19.261 -10.173 1.00 28.44 293 ILE A C 1
ATOM 2310 O O . ILE A 1 293 ? -17.953 20.277 -9.866 1.00 28.44 293 ILE A O 1
ATOM 2314 N N . PRO A 1 294 ? -16.894 19.116 -11.477 1.00 32.62 294 PRO A N 1
ATOM 2315 C CA . PRO A 1 294 ? -15.853 18.255 -12.130 1.00 32.62 294 PRO A CA 1
ATOM 2316 C C . PRO A 1 294 ? -15.013 18.836 -13.347 1.00 32.62 294 PRO A C 1
ATOM 2318 O O . PRO A 1 294 ? -15.442 19.748 -14.042 1.00 32.62 294 PRO A O 1
ATOM 2321 N N . VAL A 1 295 ? -13.862 18.177 -13.636 1.00 25.61 295 VAL A N 1
ATOM 2322 C CA . VAL A 1 295 ? -13.233 17.636 -14.903 1.00 25.61 295 VAL A CA 1
ATOM 2323 C C . VAL A 1 295 ? -13.084 18.450 -16.225 1.00 25.61 295 VAL A C 1
ATOM 2325 O O . VAL A 1 295 ? -14.030 19.038 -16.735 1.00 25.61 295 VAL A O 1
ATOM 2328 N N . HIS A 1 296 ? -11.896 18.328 -16.865 1.00 27.05 296 HIS A N 1
ATOM 2329 C CA . HIS A 1 296 ? -11.468 18.982 -18.125 1.00 27.05 296 HIS A CA 1
ATOM 2330 C C . HIS A 1 296 ? -11.048 17.988 -19.253 1.00 27.05 296 HIS A C 1
ATOM 2332 O O . HIS A 1 296 ? -10.279 17.066 -18.975 1.00 27.05 296 HIS A O 1
ATOM 2338 N N . PRO A 1 297 ? -11.502 18.151 -20.518 1.00 25.02 297 PRO A N 1
ATOM 2339 C CA . PRO A 1 297 ? -11.112 17.318 -21.671 1.00 25.02 297 PRO A CA 1
ATOM 2340 C C . PRO A 1 297 ? -9.946 17.896 -22.509 1.00 25.02 297 PRO A C 1
ATOM 2342 O O . PRO A 1 297 ? -9.821 19.109 -22.638 1.00 25.02 297 PRO A O 1
ATOM 2345 N N . ILE A 1 298 ? -9.145 17.027 -23.148 1.00 29.31 298 ILE A N 1
ATOM 2346 C CA . ILE A 1 298 ? -8.075 17.392 -24.108 1.00 29.31 298 ILE A CA 1
ATOM 2347 C C . ILE A 1 298 ? -8.448 17.034 -25.560 1.00 29.31 298 ILE A C 1
ATOM 2349 O O . ILE A 1 298 ? -9.263 16.140 -25.797 1.00 29.31 298 ILE A O 1
ATOM 2353 N N . GLY A 1 299 ? -7.847 17.716 -26.543 1.00 27.42 299 GLY A N 1
ATOM 2354 C CA . GLY A 1 299 ? -8.051 17.460 -27.977 1.00 27.42 299 GLY A CA 1
ATOM 2355 C C . GLY A 1 299 ? -7.235 16.275 -28.519 1.00 27.42 299 GLY A C 1
ATOM 2356 O O . GLY A 1 299 ? -6.203 15.902 -27.966 1.00 27.42 299 GLY A O 1
ATOM 2357 N N . TYR A 1 300 ? -7.664 15.680 -29.640 1.00 29.25 300 TYR A N 1
ATOM 2358 C CA . TYR A 1 300 ? -7.035 14.461 -30.181 1.00 29.25 300 TYR A CA 1
ATOM 2359 C C . TYR A 1 300 ? -5.589 14.658 -30.682 1.00 29.25 300 TYR A C 1
ATOM 2361 O O . TYR A 1 300 ? -4.825 13.697 -30.679 1.00 29.25 300 TYR A O 1
ATOM 2369 N N . TYR A 1 301 ? -5.190 15.877 -31.069 1.00 35.22 301 TYR A N 1
ATOM 2370 C CA . TYR A 1 301 ? -3.796 16.183 -31.426 1.00 35.22 301 TYR A CA 1
ATOM 2371 C C . TYR A 1 301 ? -2.856 16.179 -30.206 1.00 35.22 301 TYR A C 1
ATOM 2373 O O . TYR A 1 301 ? -1.706 15.758 -30.334 1.00 35.22 301 TYR A O 1
ATOM 2381 N N . ASP A 1 302 ? -3.350 16.566 -29.025 1.00 37.62 302 ASP A N 1
ATOM 2382 C CA . ASP A 1 302 ? -2.593 16.502 -27.765 1.00 37.62 302 ASP A CA 1
ATOM 2383 C C . ASP A 1 302 ? -2.517 15.061 -27.241 1.00 37.62 302 ASP A C 1
ATOM 2385 O O . ASP A 1 302 ? -1.470 14.617 -26.770 1.00 37.62 302 ASP A O 1
ATOM 2389 N N . ALA A 1 303 ? -3.590 14.281 -27.420 1.00 33.53 303 ALA A N 1
ATOM 2390 C CA . ALA A 1 303 ? -3.583 12.846 -27.149 1.00 33.53 303 ALA A CA 1
ATOM 2391 C C . ALA A 1 303 ? -2.619 12.086 -28.084 1.00 33.53 303 ALA A C 1
ATOM 2393 O O . ALA A 1 303 ? -1.893 11.215 -27.622 1.00 33.53 303 ALA A O 1
ATOM 2394 N N . GLN A 1 304 ? -2.550 12.432 -29.376 1.00 36.75 304 GLN A N 1
ATOM 2395 C CA . GLN A 1 304 ? -1.677 11.766 -30.353 1.00 36.75 304 GLN A CA 1
ATOM 2396 C C . GLN A 1 304 ? -0.188 11.853 -29.977 1.00 36.75 304 GLN A C 1
ATOM 2398 O O . GLN A 1 304 ? 0.495 10.837 -30.042 1.00 36.75 304 GLN A O 1
ATOM 2403 N N . LYS A 1 305 ? 0.299 13.013 -29.511 1.00 36.00 305 LYS A N 1
ATOM 2404 C CA . LYS A 1 305 ? 1.701 13.183 -29.074 1.00 36.00 305 LYS A CA 1
ATOM 2405 C C . LYS A 1 305 ? 2.047 12.421 -27.790 1.00 36.00 305 LYS A C 1
ATOM 2407 O O . LYS A 1 305 ? 3.181 11.988 -27.628 1.00 36.00 305 LYS A O 1
ATOM 2412 N N . LEU A 1 306 ? 1.085 12.245 -26.882 1.00 34.16 306 LEU A N 1
ATOM 2413 C CA . LEU A 1 306 ? 1.266 11.458 -25.654 1.00 34.16 306 LEU A CA 1
ATOM 2414 C C . LEU A 1 306 ? 1.230 9.941 -25.916 1.00 34.16 306 LEU A C 1
ATOM 2416 O O . LEU A 1 306 ? 1.751 9.164 -25.120 1.00 34.16 306 LEU A O 1
ATOM 2420 N N . LEU A 1 307 ? 0.640 9.520 -27.039 1.00 35.44 307 LEU A N 1
ATOM 2421 C CA . LEU A 1 307 ? 0.399 8.120 -27.401 1.00 35.44 307 LEU A CA 1
ATOM 2422 C C . LEU A 1 307 ? 1.508 7.472 -28.244 1.00 35.44 307 LEU A C 1
ATOM 2424 O O . LEU A 1 307 ? 1.365 6.318 -28.630 1.00 35.44 307 LEU A O 1
ATOM 2428 N N . GLU A 1 308 ? 2.610 8.177 -28.507 1.00 45.16 308 GLU A N 1
ATOM 2429 C CA . GLU A 1 308 ? 3.767 7.684 -29.280 1.00 45.16 308 GLU A CA 1
ATOM 2430 C C . GLU A 1 308 ? 4.779 6.880 -28.436 1.00 45.16 308 GLU A C 1
ATOM 2432 O O . GLU A 1 308 ? 5.761 6.363 -28.970 1.00 45.16 308 GLU A O 1
ATOM 2437 N N . TYR A 1 309 ? 4.535 6.737 -27.129 1.00 46.00 309 TYR A N 1
ATOM 2438 C CA . TYR A 1 309 ? 5.424 6.071 -26.176 1.00 46.00 309 TYR A CA 1
ATOM 2439 C C . TYR A 1 309 ? 4.816 4.765 -25.649 1.00 46.00 309 TYR A C 1
ATOM 2441 O O . TYR A 1 309 ? 3.671 4.728 -25.198 1.00 46.00 309 TYR A O 1
ATOM 2449 N N . VAL A 1 310 ? 5.601 3.682 -25.642 1.00 50.06 310 VAL A N 1
ATOM 2450 C CA . VAL A 1 310 ? 5.271 2.476 -24.866 1.00 50.06 310 VAL A CA 1
ATOM 2451 C C . VAL A 1 310 ? 5.912 2.621 -23.493 1.00 50.06 310 VAL A C 1
ATOM 2453 O O . VAL A 1 310 ? 7.132 2.566 -23.366 1.00 50.06 310 VAL A O 1
ATOM 2456 N N . ILE A 1 311 ? 5.087 2.819 -22.467 1.00 52.56 311 ILE A N 1
ATOM 2457 C CA . ILE A 1 311 ? 5.547 2.997 -21.088 1.00 52.56 311 ILE A CA 1
ATOM 2458 C C . ILE A 1 311 ? 5.482 1.648 -20.370 1.00 52.56 311 ILE A C 1
ATOM 2460 O O . ILE A 1 311 ? 4.403 1.091 -20.173 1.00 52.56 311 ILE A O 1
ATOM 2464 N N . LEU A 1 312 ? 6.641 1.139 -19.954 1.00 54.03 312 LEU A N 1
ATOM 2465 C CA . LEU A 1 312 ? 6.749 0.056 -18.980 1.00 54.03 312 LEU A CA 1
ATOM 2466 C C . LEU A 1 312 ? 7.044 0.679 -17.613 1.00 54.03 312 LEU A C 1
ATOM 2468 O O . LEU A 1 312 ? 8.111 1.257 -17.421 1.00 54.03 312 LEU A O 1
ATOM 2472 N N . GLY A 1 313 ? 6.103 0.573 -16.676 1.00 55.78 313 GLY A N 1
ATOM 2473 C CA . GLY A 1 313 ? 6.211 1.187 -15.353 1.00 55.78 313 GLY A CA 1
ATOM 2474 C C . GLY A 1 313 ? 5.832 0.233 -14.225 1.00 55.78 313 GLY A C 1
ATOM 2475 O O . GLY A 1 313 ? 4.982 -0.638 -14.392 1.00 55.78 313 GLY A O 1
ATOM 2476 N N . GLY A 1 314 ? 6.458 0.431 -13.069 1.00 57.66 314 GLY A N 1
ATOM 2477 C CA . GLY A 1 314 ? 6.137 -0.216 -11.799 1.00 57.66 314 GLY A CA 1
ATOM 2478 C C . GLY A 1 314 ? 6.624 0.672 -10.655 1.00 57.66 314 GLY A C 1
ATOM 2479 O O . GLY A 1 314 ? 7.654 1.337 -10.797 1.00 57.66 314 GLY A O 1
ATOM 2480 N N . HIS A 1 315 ? 5.876 0.736 -9.552 1.00 47.44 315 HIS A N 1
ATOM 2481 C CA . HIS A 1 315 ? 6.319 1.498 -8.383 1.00 47.44 315 HIS A CA 1
ATOM 2482 C C . HIS A 1 315 ? 7.454 0.770 -7.651 1.00 47.44 315 HIS A C 1
ATOM 2484 O O . HIS A 1 315 ? 7.725 -0.405 -7.895 1.00 47.44 315 HIS A O 1
ATOM 2490 N N . ARG A 1 316 ? 8.162 1.502 -6.789 1.00 73.94 316 ARG A N 1
ATOM 2491 C CA . ARG A 1 316 ? 9.388 1.033 -6.121 1.00 73.94 316 ARG A CA 1
ATOM 2492 C C . ARG A 1 316 ? 9.323 1.194 -4.607 1.00 73.94 316 ARG A C 1
ATOM 2494 O O . ARG A 1 316 ? 9.922 0.412 -3.880 1.00 73.94 316 ARG A O 1
ATOM 2501 N N . ASP A 1 317 ? 8.630 2.214 -4.125 1.00 57.03 317 ASP A N 1
ATOM 2502 C CA . ASP A 1 317 ? 8.387 2.411 -2.704 1.00 57.03 317 ASP A CA 1
ATOM 2503 C C . ASP A 1 317 ? 7.556 1.256 -2.129 1.00 57.03 317 ASP A C 1
ATOM 2505 O O . ASP A 1 317 ? 6.672 0.720 -2.796 1.00 57.03 317 ASP A O 1
ATOM 2509 N N . SER A 1 318 ? 7.853 0.865 -0.888 1.00 61.69 318 SER A N 1
ATOM 2510 C CA . SER A 1 318 ? 7.053 -0.122 -0.158 1.00 61.69 318 SER A CA 1
ATOM 2511 C C . SER A 1 318 ? 6.882 0.268 1.299 1.00 61.69 318 SER A C 1
ATOM 2513 O O . SER A 1 318 ? 7.605 1.106 1.825 1.00 61.69 318 SER A O 1
ATOM 2515 N N . TRP A 1 319 ? 5.926 -0.364 1.973 1.00 65.12 319 TRP A N 1
ATOM 2516 C CA . TRP A 1 319 ? 5.681 -0.113 3.390 1.00 65.12 319 TRP A CA 1
ATOM 2517 C C . TRP A 1 319 ? 6.807 -0.589 4.311 1.00 65.12 319 TRP A C 1
ATOM 2519 O O . TRP A 1 319 ? 7.048 0.033 5.341 1.00 65.12 319 TRP A O 1
ATOM 2529 N N . VAL A 1 320 ? 7.460 -1.699 3.957 1.00 86.25 320 VAL A N 1
ATOM 2530 C CA . VAL A 1 320 ? 8.580 -2.282 4.710 1.00 86.25 320 VAL A CA 1
ATOM 2531 C C . VAL A 1 320 ? 9.623 -2.772 3.699 1.00 86.25 320 VAL A C 1
ATOM 2533 O O . VAL A 1 320 ? 10.237 -1.944 3.036 1.00 86.25 320 VAL A O 1
ATOM 2536 N N . PHE A 1 321 ? 9.795 -4.087 3.533 1.00 76.62 321 PHE A N 1
ATOM 2537 C CA . PHE A 1 321 ? 10.762 -4.694 2.607 1.00 76.62 321 PHE A CA 1
ATOM 2538 C C . PHE A 1 321 ? 10.220 -4.892 1.188 1.00 76.62 321 PHE A C 1
ATOM 2540 O O . PHE A 1 321 ? 10.982 -5.144 0.264 1.00 76.62 321 PHE A O 1
ATOM 2547 N N . GLY A 1 322 ? 8.895 -4.880 1.029 1.00 71.56 322 GLY A N 1
ATOM 2548 C CA . GLY A 1 322 ? 8.238 -4.991 -0.271 1.00 71.56 322 GLY A CA 1
ATOM 2549 C C . GLY A 1 322 ? 8.466 -6.301 -1.028 1.00 71.56 322 GLY A C 1
ATOM 2550 O O . GLY A 1 322 ? 8.407 -6.294 -2.253 1.00 71.56 322 GLY A O 1
ATOM 2551 N N . GLY A 1 323 ? 8.701 -7.421 -0.328 1.00 58.34 323 GLY A N 1
ATOM 2552 C CA . GLY A 1 323 ? 9.056 -8.721 -0.926 1.00 58.34 323 GLY A CA 1
ATOM 2553 C C . GLY A 1 323 ? 8.125 -9.225 -2.034 1.00 58.34 323 GLY A C 1
ATOM 2554 O O . GLY A 1 323 ? 8.563 -9.943 -2.928 1.00 58.34 323 GLY A O 1
ATOM 2555 N N . ILE A 1 324 ? 6.857 -8.811 -2.011 1.00 63.75 324 ILE A N 1
ATOM 2556 C CA . ILE A 1 324 ? 5.927 -8.984 -3.132 1.00 63.75 324 ILE A CA 1
ATOM 2557 C C . ILE A 1 324 ? 5.608 -7.609 -3.719 1.00 63.75 324 ILE A C 1
ATOM 2559 O O . ILE A 1 324 ? 6.024 -7.310 -4.838 1.00 63.75 324 ILE A O 1
ATOM 2563 N N . ASP A 1 325 ? 4.900 -6.781 -2.949 1.00 53.28 325 ASP A N 1
ATOM 2564 C CA . ASP A 1 325 ? 4.469 -5.437 -3.333 1.00 53.28 325 ASP A CA 1
ATOM 2565 C C . ASP A 1 325 ? 5.525 -4.376 -2.943 1.00 53.28 325 ASP A C 1
ATOM 2567 O O . ASP A 1 325 ? 5.691 -4.127 -1.743 1.00 53.28 325 ASP A O 1
ATOM 2571 N N . PRO A 1 326 ? 6.245 -3.739 -3.893 1.00 69.81 326 PRO A N 1
ATOM 2572 C CA . PRO A 1 326 ? 6.262 -3.982 -5.341 1.00 69.81 326 PRO A CA 1
ATOM 2573 C C . PRO A 1 326 ? 7.467 -4.770 -5.859 1.00 69.81 326 PRO A C 1
ATOM 2575 O O . PRO A 1 326 ? 7.594 -4.928 -7.077 1.00 69.81 326 PRO A O 1
ATOM 2578 N N . GLN A 1 327 ? 8.400 -5.213 -5.006 1.00 65.50 327 GLN A N 1
ATOM 2579 C CA . GLN A 1 327 ? 9.732 -5.607 -5.484 1.00 65.50 327 GLN A CA 1
ATOM 2580 C C . GLN A 1 327 ? 9.728 -6.820 -6.410 1.00 65.50 327 GLN A C 1
ATOM 2582 O O . GLN A 1 327 ? 10.602 -6.924 -7.270 1.00 65.50 327 GLN A O 1
ATOM 2587 N N . SER A 1 328 ? 8.715 -7.686 -6.329 1.00 52.47 328 SER A N 1
ATOM 2588 C CA . SER A 1 328 ? 8.532 -8.763 -7.308 1.00 52.47 328 SER A CA 1
ATOM 2589 C C . SER A 1 328 ? 8.305 -8.224 -8.729 1.00 52.47 328 SER A C 1
ATOM 2591 O O . SER A 1 328 ? 8.912 -8.716 -9.680 1.00 52.47 328 SER A O 1
ATOM 2593 N N . GLY A 1 329 ? 7.507 -7.163 -8.878 1.00 57.12 329 GLY A N 1
ATOM 2594 C CA . GLY A 1 329 ? 7.282 -6.473 -10.148 1.00 57.12 329 GLY A CA 1
ATOM 2595 C C . GLY A 1 329 ? 8.467 -5.600 -10.559 1.00 57.12 329 GLY A C 1
ATOM 2596 O O . GLY A 1 329 ? 8.875 -5.627 -11.721 1.00 57.12 329 GLY A O 1
ATOM 2597 N N . ALA A 1 330 ? 9.075 -4.878 -9.612 1.00 58.53 330 ALA A N 1
ATOM 2598 C CA . ALA A 1 330 ? 10.245 -4.045 -9.885 1.00 58.53 330 ALA A CA 1
ATOM 2599 C C . ALA A 1 330 ? 11.433 -4.880 -10.395 1.00 58.53 330 ALA A C 1
ATOM 2601 O O . ALA A 1 330 ? 12.074 -4.488 -11.368 1.00 58.53 330 ALA A O 1
ATOM 2602 N N . ALA A 1 331 ? 11.680 -6.061 -9.815 1.00 51.75 331 ALA A N 1
ATOM 2603 C CA . ALA A 1 331 ? 12.703 -7.000 -10.276 1.00 51.75 331 ALA A CA 1
ATOM 2604 C C . ALA A 1 331 ? 12.454 -7.489 -11.715 1.00 51.75 331 ALA A C 1
ATOM 2606 O O . ALA A 1 331 ? 13.396 -7.598 -12.502 1.00 51.75 331 ALA A O 1
ATOM 2607 N N . VAL A 1 332 ? 11.192 -7.739 -12.083 1.00 60.50 332 VAL A N 1
ATOM 2608 C CA . VAL A 1 332 ? 10.805 -8.122 -13.452 1.00 60.50 332 VAL A CA 1
ATOM 2609 C C . VAL A 1 332 ? 11.042 -6.975 -14.433 1.00 60.50 332 VAL A C 1
ATOM 2611 O O . VAL A 1 332 ? 11.666 -7.189 -15.470 1.00 60.50 332 VAL A O 1
ATOM 2614 N N . VAL A 1 333 ? 10.604 -5.754 -14.105 1.00 62.12 333 VAL A N 1
ATOM 2615 C CA . VAL A 1 333 ? 10.877 -4.563 -14.931 1.00 62.12 333 VAL A CA 1
ATOM 2616 C C . VAL A 1 333 ? 12.384 -4.382 -15.113 1.00 62.12 333 VAL A C 1
ATOM 2618 O O . VAL A 1 333 ? 12.847 -4.123 -16.221 1.00 62.12 333 VAL A O 1
ATOM 2621 N N . HIS A 1 334 ? 13.158 -4.580 -14.048 1.00 71.81 334 HIS A N 1
ATOM 2622 C CA . HIS A 1 334 ? 14.608 -4.453 -14.078 1.00 71.81 334 HIS A CA 1
ATOM 2623 C C . HIS A 1 334 ? 15.271 -5.463 -15.032 1.00 71.81 334 HIS A C 1
ATOM 2625 O O . HIS A 1 334 ? 16.129 -5.077 -15.828 1.00 71.81 334 HIS A O 1
ATOM 2631 N N . GLU A 1 335 ? 14.832 -6.727 -15.028 1.00 72.50 335 GLU A N 1
ATOM 2632 C CA . GLU A 1 335 ? 15.320 -7.752 -15.965 1.00 72.50 335 GLU A CA 1
ATOM 2633 C C . GLU A 1 335 ? 14.876 -7.488 -17.413 1.00 72.50 335 GLU A C 1
ATOM 2635 O O . GLU A 1 335 ? 15.651 -7.709 -18.345 1.00 72.50 335 GLU A O 1
ATOM 2640 N N . ILE A 1 336 ? 13.665 -6.957 -17.619 1.00 62.50 336 ILE A N 1
ATOM 2641 C CA . ILE A 1 336 ? 13.192 -6.550 -18.949 1.00 62.50 336 ILE A CA 1
ATOM 2642 C C . ILE A 1 336 ? 14.087 -5.446 -19.523 1.00 62.50 336 ILE A C 1
ATOM 2644 O O . ILE A 1 336 ? 14.538 -5.558 -20.665 1.00 62.50 336 ILE A O 1
ATOM 2648 N N . VAL A 1 337 ? 14.386 -4.408 -18.734 1.00 70.25 337 VAL A N 1
ATOM 2649 C CA . VAL A 1 337 ? 15.277 -3.314 -19.154 1.00 70.25 337 VAL A CA 1
ATOM 2650 C C . VAL A 1 337 ? 16.678 -3.843 -19.459 1.00 70.25 337 VAL A C 1
ATOM 2652 O O . VAL A 1 337 ? 17.261 -3.464 -20.475 1.00 70.25 337 VAL A O 1
ATOM 2655 N N . ARG A 1 338 ? 17.202 -4.759 -18.633 1.00 88.81 338 ARG A N 1
ATOM 2656 C CA . ARG A 1 338 ? 18.499 -5.401 -18.877 1.00 88.81 338 ARG A CA 1
ATOM 2657 C C . ARG A 1 338 ? 18.526 -6.144 -20.212 1.00 88.81 338 ARG A C 1
ATOM 2659 O O . ARG A 1 338 ? 19.455 -5.932 -20.984 1.00 88.81 338 ARG A O 1
ATOM 2666 N N . SER A 1 339 ? 17.519 -6.971 -20.499 1.00 72.31 339 SER A N 1
ATOM 2667 C CA . SER A 1 339 ? 17.434 -7.725 -21.758 1.00 72.31 339 SER A CA 1
ATOM 2668 C C . SER A 1 339 ? 17.377 -6.793 -22.976 1.00 72.31 339 SER A C 1
ATOM 2670 O O . SER A 1 339 ? 18.178 -6.940 -23.901 1.00 72.31 339 SER A O 1
ATOM 2672 N N . PHE A 1 340 ? 16.527 -5.757 -22.952 1.00 72.31 340 PHE A N 1
ATOM 2673 C CA . PHE A 1 340 ? 16.508 -4.740 -24.015 1.00 72.31 340 PHE A CA 1
ATOM 2674 C C . PHE A 1 340 ? 17.866 -4.050 -24.191 1.00 72.31 340 PHE A C 1
ATOM 2676 O O . PHE A 1 340 ? 18.323 -3.862 -25.319 1.00 72.31 340 PHE A O 1
ATOM 2683 N N . GLY A 1 341 ? 18.523 -3.711 -23.081 1.00 72.62 341 GLY A N 1
ATOM 2684 C CA . GLY A 1 341 ? 19.857 -3.127 -23.066 1.00 72.62 341 GLY A CA 1
ATOM 2685 C C . GLY A 1 341 ? 20.924 -4.028 -23.697 1.00 72.62 341 GLY A C 1
ATOM 2686 O O . GLY A 1 341 ? 21.700 -3.566 -24.535 1.00 72.62 341 GLY A O 1
ATOM 2687 N N . THR A 1 342 ? 20.919 -5.326 -23.373 1.00 80.38 342 THR A N 1
ATOM 2688 C CA . THR A 1 342 ? 21.805 -6.333 -23.982 1.00 80.38 342 THR A CA 1
ATOM 2689 C C . THR A 1 342 ? 21.629 -6.367 -25.495 1.00 80.38 342 THR A C 1
ATOM 2691 O O . THR A 1 342 ? 22.596 -6.170 -26.230 1.00 80.38 342 THR A O 1
ATOM 2694 N N . LEU A 1 343 ? 20.393 -6.533 -25.977 1.00 73.44 343 LEU A N 1
ATOM 2695 C CA . LEU A 1 343 ? 20.146 -6.612 -27.415 1.00 73.44 343 LEU A CA 1
ATOM 2696 C C . LEU A 1 343 ? 20.534 -5.310 -28.130 1.00 73.44 343 LEU A C 1
ATOM 2698 O O . LEU A 1 343 ? 21.027 -5.354 -29.256 1.00 73.44 343 LEU A O 1
ATOM 2702 N N . LYS A 1 344 ? 20.349 -4.152 -27.489 1.00 74.00 344 LYS A N 1
ATOM 2703 C CA . LYS A 1 344 ? 20.780 -2.868 -28.045 1.00 74.00 344 LYS A CA 1
ATOM 2704 C C . LYS A 1 344 ? 22.302 -2.779 -28.177 1.00 74.00 344 LYS A C 1
ATOM 2706 O O . LYS A 1 344 ? 22.802 -2.411 -29.237 1.00 74.00 344 LYS A O 1
ATOM 2711 N N . LYS A 1 345 ? 23.049 -3.147 -27.134 1.00 78.06 345 LYS A N 1
ATOM 2712 C CA . LYS A 1 345 ? 24.524 -3.138 -27.147 1.00 78.06 345 LYS A CA 1
ATOM 2713 C C . LYS A 1 345 ? 25.118 -4.069 -28.195 1.00 78.06 345 LYS A C 1
ATOM 2715 O O . LYS A 1 345 ? 26.151 -3.759 -28.775 1.00 78.06 345 LYS A O 1
ATOM 2720 N N . GLU A 1 346 ? 24.463 -5.195 -28.442 1.00 76.81 346 GLU A N 1
ATOM 2721 C CA . GLU A 1 346 ? 24.876 -6.159 -29.461 1.00 76.81 346 GLU A CA 1
ATOM 2722 C C . GLU A 1 346 ? 24.517 -5.718 -30.894 1.00 76.81 346 GLU A C 1
ATOM 2724 O O . GLU A 1 346 ? 24.806 -6.438 -31.847 1.00 76.81 346 GLU A O 1
ATOM 2729 N N . GLY A 1 347 ? 23.881 -4.551 -31.068 1.00 70.25 347 GLY A N 1
ATOM 2730 C CA . GLY A 1 347 ? 23.412 -4.059 -32.367 1.00 70.25 347 GLY A CA 1
ATOM 2731 C C . GLY A 1 347 ? 22.176 -4.795 -32.894 1.00 70.25 347 GLY A C 1
ATOM 2732 O O . GLY A 1 347 ? 21.771 -4.590 -34.038 1.00 70.25 347 GLY A O 1
ATOM 2733 N N . ASN A 1 348 ? 21.557 -5.634 -32.060 1.00 62.62 348 ASN A N 1
ATOM 2734 C CA . ASN A 1 348 ? 20.384 -6.447 -32.388 1.00 62.62 348 ASN A CA 1
ATOM 2735 C C . ASN A 1 348 ? 19.066 -5.667 -32.221 1.00 62.62 348 ASN A C 1
ATOM 2737 O O . ASN A 1 348 ? 18.010 -6.121 -32.662 1.00 62.62 348 ASN A O 1
ATOM 2741 N N . LEU A 1 349 ? 19.131 -4.486 -31.601 1.00 58.28 349 LEU A N 1
ATOM 2742 C CA . LEU A 1 349 ? 18.043 -3.526 -31.440 1.00 58.28 349 LEU A CA 1
ATOM 2743 C C . LEU A 1 349 ? 18.593 -2.113 -31.678 1.00 58.28 349 LEU A C 1
ATOM 2745 O O . LEU A 1 349 ? 19.510 -1.677 -30.988 1.00 58.28 349 LEU A O 1
ATOM 2749 N N . LYS A 1 350 ? 18.037 -1.398 -32.659 1.00 56.81 350 LYS A N 1
ATOM 2750 C CA . LYS A 1 350 ? 18.376 0.008 -32.924 1.00 56.81 350 LYS A CA 1
ATOM 2751 C C . LYS A 1 350 ? 17.501 0.934 -32.096 1.00 56.81 350 LYS A C 1
ATOM 2753 O O . LYS A 1 350 ? 16.326 0.632 -31.880 1.00 56.81 350 LYS A O 1
ATOM 2758 N N . SER A 1 351 ? 18.059 2.067 -31.670 1.00 56.31 351 SER A N 1
ATOM 2759 C CA . SER A 1 351 ? 17.251 3.090 -31.011 1.00 56.31 351 SER A CA 1
ATOM 2760 C C . SER A 1 351 ? 16.228 3.647 -32.014 1.00 56.31 351 SER A C 1
ATOM 2762 O O . SER A 1 351 ? 16.589 3.934 -33.164 1.00 56.31 351 SER A O 1
ATOM 2764 N N . PRO A 1 352 ? 14.953 3.815 -31.625 1.00 54.09 352 PRO A N 1
ATOM 2765 C CA . PRO A 1 352 ? 13.961 4.473 -32.472 1.00 54.09 352 PRO A CA 1
ATOM 2766 C C . PRO A 1 352 ? 14.404 5.870 -32.939 1.00 54.09 352 PRO A C 1
ATOM 2768 O O . PRO A 1 352 ? 14.069 6.283 -34.057 1.00 54.09 352 PRO A O 1
ATOM 2771 N N . ASP A 1 353 ? 15.228 6.542 -32.134 1.00 51.22 353 ASP A N 1
ATOM 2772 C CA . ASP A 1 353 ? 15.675 7.923 -32.337 1.00 51.22 353 ASP A CA 1
ATOM 2773 C C . ASP A 1 353 ? 17.025 8.035 -33.059 1.00 51.22 353 ASP A C 1
ATOM 2775 O O . ASP A 1 353 ? 17.462 9.139 -33.369 1.00 51.22 353 ASP A O 1
ATOM 2779 N N . GLU A 1 354 ? 17.672 6.912 -33.392 1.00 58.84 354 GLU A N 1
ATOM 2780 C CA . GLU A 1 354 ? 18.960 6.907 -34.098 1.00 58.84 354 GLU A CA 1
ATOM 2781 C C . GLU A 1 354 ? 18.841 7.660 -35.440 1.00 58.84 354 GLU A C 1
ATOM 2783 O O . GLU A 1 354 ? 18.053 7.254 -36.312 1.00 58.84 354 GLU A O 1
ATOM 2788 N N . GLY A 1 355 ? 19.587 8.768 -35.584 1.00 60.53 355 GLY A N 1
ATOM 2789 C CA . GLY A 1 355 ? 19.583 9.658 -36.754 1.00 60.53 355 GLY A CA 1
ATOM 2790 C C . GLY A 1 355 ? 18.425 10.666 -36.809 1.00 60.53 355 GLY A C 1
ATOM 2791 O O . GLY A 1 355 ? 18.187 11.274 -37.857 1.00 60.53 355 GLY A O 1
ATOM 2792 N N . PHE A 1 356 ? 17.663 10.797 -35.721 1.00 57.28 356 PHE A N 1
ATOM 2793 C CA . PHE A 1 356 ? 16.480 11.653 -35.594 1.00 57.28 356 PHE A CA 1
ATOM 2794 C C . PHE A 1 356 ? 16.479 12.443 -34.279 1.00 57.28 356 PHE A C 1
ATOM 2796 O O . PHE A 1 356 ? 15.428 12.764 -33.727 1.00 57.28 356 PHE A O 1
ATOM 2803 N N . GLU A 1 357 ? 17.662 12.800 -33.791 1.00 64.44 357 GLU A N 1
ATOM 2804 C CA . GLU A 1 357 ? 17.842 13.537 -32.549 1.00 64.44 357 GLU A CA 1
ATOM 2805 C C . GLU A 1 357 ? 17.050 14.863 -32.586 1.00 64.44 357 GLU A C 1
ATOM 2807 O O . GLU A 1 357 ? 17.191 15.676 -33.504 1.00 64.44 357 GLU A O 1
ATOM 2812 N N . GLY A 1 358 ? 16.175 15.079 -31.596 1.00 50.19 358 GLY A N 1
ATOM 2813 C CA . GLY A 1 358 ? 15.324 16.275 -31.503 1.00 50.19 358 GLY A CA 1
ATOM 2814 C C . GLY A 1 358 ? 14.021 16.231 -32.316 1.00 50.19 358 GLY A C 1
ATOM 2815 O O . GLY A 1 358 ? 13.339 17.251 -32.415 1.00 50.19 358 GLY A O 1
ATOM 2816 N N . LYS A 1 359 ? 13.664 15.079 -32.894 1.00 52.94 359 LYS A N 1
ATOM 2817 C CA . LYS A 1 359 ? 12.379 14.833 -33.572 1.00 52.94 359 LYS A CA 1
ATOM 2818 C C . LYS A 1 359 ? 11.438 14.027 -32.678 1.00 52.94 359 LYS A C 1
ATOM 2820 O O . LYS A 1 359 ? 11.899 13.319 -31.788 1.00 52.94 359 LYS A O 1
ATOM 2825 N N . SER A 1 360 ? 10.125 14.096 -32.918 1.00 50.41 360 SER A N 1
ATOM 2826 C CA . SER A 1 360 ? 9.202 13.172 -32.238 1.00 50.41 360 SER A CA 1
ATOM 2827 C C . SER A 1 360 ? 9.347 11.749 -32.792 1.00 50.41 360 SER A C 1
ATOM 2829 O O . SER A 1 360 ? 9.729 11.550 -33.951 1.00 50.41 360 SER A O 1
ATOM 2831 N N . LEU A 1 361 ? 8.998 10.747 -31.982 1.00 46.66 361 LEU A N 1
ATOM 2832 C CA . LEU A 1 361 ? 8.978 9.343 -32.398 1.00 46.66 361 LEU A CA 1
ATOM 2833 C C . LEU A 1 361 ? 8.102 9.132 -33.641 1.00 46.66 361 LEU A C 1
ATOM 2835 O O . LEU A 1 361 ? 8.505 8.392 -34.534 1.00 46.66 361 LEU A O 1
ATOM 2839 N N . TYR A 1 362 ? 6.966 9.828 -33.769 1.00 49.41 362 TYR A N 1
ATOM 2840 C CA . TYR A 1 362 ? 6.155 9.829 -34.993 1.00 49.41 362 TYR A CA 1
ATOM 2841 C C . TYR A 1 362 ? 6.853 10.449 -36.198 1.00 49.41 362 TYR A C 1
ATOM 2843 O O . TYR A 1 362 ? 6.708 9.935 -37.303 1.00 49.41 362 TYR A O 1
ATOM 2851 N N . GLU A 1 363 ? 7.625 11.521 -36.030 1.00 54.09 363 GLU A N 1
ATOM 2852 C CA . GLU A 1 363 ? 8.385 12.111 -37.137 1.00 54.09 363 GLU A CA 1
ATOM 2853 C C . GLU A 1 363 ? 9.510 11.185 -37.618 1.00 54.09 363 GLU A C 1
ATOM 2855 O O . GLU A 1 363 ? 9.718 11.051 -38.828 1.00 54.09 363 GLU A O 1
ATOM 2860 N N . SER A 1 364 ? 10.209 10.528 -36.684 1.00 55.62 364 SER A N 1
ATOM 2861 C CA . SER A 1 364 ? 11.194 9.478 -36.977 1.00 55.62 364 SER A CA 1
ATOM 2862 C C . SER A 1 364 ? 10.527 8.289 -37.670 1.00 55.62 364 SER A C 1
ATOM 2864 O O . SER A 1 364 ? 10.953 7.856 -38.742 1.00 55.62 364 SER A O 1
ATOM 2866 N N . TRP A 1 365 ? 9.413 7.808 -37.118 1.00 51.53 365 TRP A N 1
ATOM 2867 C CA . TRP A 1 365 ? 8.705 6.621 -37.585 1.00 51.53 365 TRP A CA 1
ATOM 2868 C C . TRP A 1 365 ? 7.991 6.830 -38.937 1.00 51.53 365 TRP A C 1
ATOM 2870 O O . TRP A 1 365 ? 8.141 6.004 -39.835 1.00 51.53 365 TRP A O 1
ATOM 2880 N N . SER A 1 366 ? 7.302 7.957 -39.144 1.00 55.62 366 SER A N 1
ATOM 2881 C CA . SER A 1 366 ? 6.662 8.326 -40.420 1.00 55.62 366 SER A CA 1
ATOM 2882 C C . SER A 1 366 ? 7.679 8.403 -41.566 1.00 55.62 366 SER A C 1
ATOM 2884 O O . SER A 1 366 ? 7.412 7.953 -42.680 1.00 55.62 366 SER A O 1
ATOM 2886 N N . LYS A 1 367 ? 8.896 8.887 -41.281 1.00 59.12 367 LYS A N 1
ATOM 2887 C CA . LYS A 1 367 ? 10.001 8.898 -42.251 1.00 59.12 367 LYS A CA 1
ATOM 2888 C C . LYS A 1 367 ? 10.661 7.531 -42.448 1.00 59.12 367 LYS A C 1
ATOM 2890 O O . LYS A 1 367 ? 11.036 7.219 -43.574 1.00 59.12 367 LYS A O 1
ATOM 2895 N N . LYS A 1 368 ? 10.814 6.726 -41.390 1.00 52.75 368 LYS A N 1
ATOM 2896 C CA . LYS A 1 368 ? 11.408 5.375 -41.451 1.00 52.75 368 LYS A CA 1
ATOM 2897 C C . LYS A 1 368 ? 10.441 4.315 -42.011 1.00 52.75 368 LYS A C 1
ATOM 2899 O O . LYS A 1 368 ? 10.880 3.220 -42.349 1.00 52.75 368 LYS A O 1
ATOM 2904 N N . SER A 1 369 ? 9.135 4.587 -42.099 1.00 47.34 369 SER A N 1
ATOM 2905 C CA . SER A 1 369 ? 8.120 3.617 -42.546 1.00 47.34 369 SER A CA 1
ATOM 2906 C C . SER A 1 369 ? 6.919 4.256 -43.267 1.00 47.34 369 SER A C 1
ATOM 2908 O O . SER A 1 369 ? 5.809 4.270 -42.731 1.00 47.34 369 SER A O 1
ATOM 2910 N N . PRO A 1 370 ? 7.095 4.726 -44.516 1.00 52.31 370 PRO A N 1
ATOM 2911 C CA . PRO A 1 370 ? 6.095 5.503 -45.259 1.00 52.31 370 PRO A CA 1
ATOM 2912 C C . PRO A 1 370 ? 4.982 4.658 -45.921 1.00 52.31 370 PRO A C 1
ATOM 2914 O O . PRO A 1 370 ? 4.451 5.043 -46.961 1.00 52.31 370 PRO A O 1
ATOM 2917 N N . SER A 1 371 ? 4.629 3.488 -45.375 1.00 42.72 371 SER A N 1
ATOM 2918 C CA . SER A 1 371 ? 3.685 2.574 -46.041 1.00 42.72 371 SER A CA 1
ATOM 2919 C C . SER A 1 371 ? 2.277 3.195 -46.205 1.00 42.72 371 SER A C 1
ATOM 2921 O O . SER A 1 371 ? 1.673 3.596 -45.203 1.00 42.72 371 SER A O 1
ATOM 2923 N N . PRO A 1 372 ? 1.710 3.223 -47.433 1.00 47.53 372 PRO A N 1
ATOM 2924 C CA . PRO A 1 372 ? 0.385 3.787 -47.701 1.00 47.53 372 PRO A CA 1
ATOM 2925 C C . PRO A 1 372 ? -0.776 3.005 -47.061 1.00 47.53 372 PRO A C 1
ATOM 2927 O O . PRO A 1 372 ? -1.852 3.567 -46.878 1.00 47.53 372 PRO A O 1
ATOM 2930 N N . GLU A 1 373 ? -0.576 1.736 -46.688 1.00 42.25 373 GLU A N 1
ATOM 2931 C CA . GLU A 1 373 ? -1.623 0.870 -46.110 1.00 42.25 373 GLU A CA 1
ATOM 2932 C C . GLU A 1 373 ? -2.011 1.234 -44.670 1.00 42.25 373 GLU A C 1
ATOM 2934 O O . GLU A 1 373 ? -3.061 0.818 -44.183 1.00 42.25 373 GLU A O 1
ATOM 2939 N N . PHE A 1 374 ? -1.184 2.018 -43.977 1.00 47.44 374 PHE A N 1
ATOM 2940 C CA . PHE A 1 374 ? -1.357 2.293 -42.550 1.00 47.44 374 PHE A CA 1
ATOM 2941 C C . PHE A 1 374 ? -1.534 3.782 -42.231 1.00 47.44 374 PHE A C 1
ATOM 2943 O O . PHE A 1 374 ? -1.309 4.213 -41.093 1.00 47.44 374 PHE A O 1
ATOM 2950 N N . HIS A 1 375 ? -1.934 4.567 -43.233 1.00 45.12 375 HIS A N 1
ATOM 2951 C CA . HIS A 1 375 ? -2.279 5.972 -43.073 1.00 45.12 375 HIS A CA 1
ATOM 2952 C C . HIS A 1 375 ? -3.643 6.078 -42.361 1.00 45.12 375 HIS A C 1
ATOM 2954 O O . HIS A 1 375 ? -4.678 5.760 -42.937 1.00 45.12 375 HIS A O 1
ATOM 2960 N N . GLY A 1 376 ? -3.651 6.506 -41.092 1.00 49.16 376 GLY A N 1
ATOM 2961 C CA . GLY A 1 376 ? -4.884 6.792 -40.338 1.00 49.16 376 GLY A CA 1
ATOM 2962 C C . GLY A 1 376 ? -5.423 5.688 -39.415 1.00 49.16 376 GLY A C 1
ATOM 2963 O O . GLY A 1 376 ? -6.508 5.859 -38.866 1.00 49.16 376 GLY A O 1
ATOM 2964 N N . MET A 1 377 ? -4.699 4.583 -39.189 1.00 42.03 377 MET A N 1
ATOM 2965 C CA . MET A 1 377 ? -5.087 3.595 -38.166 1.00 42.03 377 MET A CA 1
ATOM 2966 C C . MET A 1 377 ? -4.490 3.943 -36.787 1.00 42.03 377 MET A C 1
ATOM 2968 O O . MET A 1 377 ? -3.285 4.202 -36.712 1.00 42.03 377 MET A O 1
ATOM 2972 N N . PRO A 1 378 ? -5.272 3.913 -35.687 1.00 44.75 378 PRO A N 1
ATOM 2973 C CA . PRO A 1 378 ? -4.734 4.051 -34.336 1.00 44.75 378 PRO A CA 1
ATOM 2974 C C . PRO A 1 378 ? -3.901 2.814 -33.978 1.00 44.75 378 PRO A C 1
ATOM 2976 O O . PRO A 1 378 ? -4.373 1.681 -34.059 1.00 44.75 378 PRO A O 1
ATOM 2979 N N . ARG A 1 379 ? -2.638 3.035 -33.605 1.00 47.97 379 ARG A N 1
ATOM 2980 C CA . ARG A 1 379 ? -1.648 1.972 -33.340 1.00 47.97 379 ARG A CA 1
ATOM 2981 C C . ARG A 1 379 ? -1.510 1.609 -31.865 1.00 47.97 379 ARG A C 1
ATOM 2983 O O . ARG A 1 379 ? -0.855 0.624 -31.540 1.00 47.97 379 ARG A O 1
ATOM 2990 N N . HIS A 1 380 ? -2.146 2.388 -30.995 1.00 44.41 380 HIS A N 1
ATOM 2991 C CA . HIS A 1 380 ? -2.126 2.222 -29.550 1.00 44.41 380 HIS A CA 1
ATOM 2992 C C . HIS A 1 380 ? -3.562 2.142 -29.037 1.00 44.41 380 HIS A C 1
ATOM 2994 O O . HIS A 1 380 ? -4.424 2.919 -29.448 1.00 44.41 380 HIS A O 1
ATOM 3000 N N . VAL A 1 381 ? -3.807 1.191 -28.140 1.00 44.16 381 VAL A N 1
ATOM 3001 C CA . VAL A 1 381 ? -5.077 1.029 -27.431 1.00 44.16 381 VAL A CA 1
ATOM 3002 C C . VAL A 1 381 ? -4.786 1.230 -25.951 1.00 44.16 381 VAL A C 1
ATOM 3004 O O . VAL A 1 381 ? -3.959 0.521 -25.381 1.00 44.16 381 VAL A O 1
ATOM 3007 N N . ILE A 1 382 ? -5.441 2.221 -25.348 1.00 43.50 382 ILE A N 1
ATOM 3008 C CA . ILE A 1 382 ? -5.330 2.511 -23.917 1.00 43.50 382 ILE A CA 1
ATOM 3009 C C . ILE A 1 382 ? -6.411 1.720 -23.192 1.00 43.50 382 ILE A C 1
ATOM 3011 O O . ILE A 1 382 ? -7.585 1.775 -23.563 1.00 43.50 382 ILE A O 1
ATOM 3015 N N . TYR A 1 383 ? -6.019 1.031 -22.128 1.00 46.69 383 TYR A N 1
ATOM 3016 C CA . TYR A 1 383 ? -6.955 0.436 -21.187 1.00 46.69 383 TYR A CA 1
ATOM 3017 C C . TYR A 1 383 ? -7.123 1.382 -20.001 1.00 46.69 383 TYR A C 1
ATOM 3019 O O . TYR A 1 383 ? -6.138 1.806 -19.398 1.00 46.69 383 TYR A O 1
ATOM 3027 N N . ALA A 1 384 ? -8.368 1.718 -19.668 1.00 48.50 384 ALA A N 1
ATOM 3028 C CA . ALA A 1 384 ? -8.669 2.333 -18.381 1.00 48.50 384 ALA A CA 1
ATOM 3029 C C . ALA A 1 384 ? -8.416 1.306 -17.260 1.00 48.50 384 ALA A C 1
ATOM 3031 O O . ALA A 1 384 ? -8.578 0.109 -17.511 1.00 48.50 384 ALA A O 1
ATOM 3032 N N . PRO A 1 385 ? -8.038 1.731 -16.042 1.00 54.34 385 PRO A N 1
ATOM 3033 C CA . PRO A 1 385 ? -8.002 0.843 -14.885 1.00 54.34 385 PRO A CA 1
ATOM 3034 C C . PRO A 1 385 ? -9.346 0.132 -14.692 1.00 54.34 385 PRO A C 1
ATOM 3036 O O . PRO A 1 385 ? -10.389 0.673 -15.059 1.00 54.34 385 PRO A O 1
ATOM 3039 N N . SER A 1 386 ? -9.307 -1.058 -14.091 1.00 58.75 386 SER A N 1
ATOM 3040 C CA . SER A 1 386 ? -10.510 -1.807 -13.707 1.00 58.75 386 SER A CA 1
ATOM 3041 C C . SER A 1 386 ? -11.451 -0.910 -12.899 1.00 58.75 386 SER A C 1
ATOM 3043 O O . SER A 1 386 ? -11.024 -0.279 -11.928 1.00 58.75 386 SER A O 1
ATOM 3045 N N . SER A 1 387 ? -12.724 -0.854 -13.287 1.00 60.91 387 SER A N 1
ATOM 3046 C CA . SER A 1 387 ? -13.776 -0.166 -12.531 1.00 60.91 387 SER A CA 1
ATOM 3047 C C . SER A 1 387 ? -14.028 -0.838 -11.178 1.00 60.91 387 SER A C 1
ATOM 3049 O O . SER A 1 387 ? -14.394 -0.175 -10.204 1.00 60.91 387 SER A O 1
ATOM 3051 N N . HIS A 1 388 ? -13.724 -2.135 -11.086 1.00 61.56 388 HIS A N 1
ATOM 3052 C CA . HIS A 1 388 ? -13.690 -2.879 -9.835 1.00 61.56 388 HIS A CA 1
ATOM 3053 C C . HIS A 1 388 ? -12.276 -2.848 -9.259 1.00 61.56 388 HIS A C 1
ATOM 3055 O O . HIS A 1 388 ? -11.374 -3.558 -9.706 1.00 61.56 388 HIS A O 1
ATOM 3061 N N . ASN A 1 389 ? -12.077 -1.978 -8.269 1.00 51.34 389 ASN A N 1
ATOM 3062 C CA . ASN A 1 389 ? -10.785 -1.746 -7.630 1.00 51.34 389 ASN A CA 1
ATOM 3063 C C . ASN A 1 389 ? -10.350 -2.960 -6.790 1.00 51.34 389 ASN A C 1
ATOM 3065 O O . ASN A 1 389 ? -10.786 -3.136 -5.648 1.00 51.34 389 ASN A O 1
ATOM 3069 N N . LYS A 1 390 ? -9.445 -3.768 -7.346 1.00 48.91 390 LYS A N 1
ATOM 3070 C CA . LYS A 1 390 ? -8.614 -4.703 -6.591 1.00 48.91 390 LYS A CA 1
ATOM 3071 C C . LYS A 1 390 ? -7.185 -4.177 -6.556 1.00 48.91 390 LYS A C 1
ATOM 3073 O O . LYS A 1 390 ? -6.557 -3.948 -7.582 1.00 48.91 390 LYS A O 1
ATOM 3078 N N . TYR A 1 391 ? -6.670 -4.046 -5.339 1.00 40.56 391 TYR A N 1
ATOM 3079 C CA . TYR A 1 391 ? -5.332 -3.547 -5.008 1.00 40.56 391 TYR A CA 1
ATOM 3080 C C . TYR A 1 391 ? -4.177 -4.281 -5.735 1.00 40.56 391 TYR A C 1
ATOM 3082 O O . TYR A 1 391 ? -3.078 -3.754 -5.793 1.00 40.56 391 TYR A O 1
ATOM 3090 N N . ALA A 1 392 ? -4.415 -5.466 -6.313 1.00 47.47 392 ALA A N 1
ATOM 3091 C CA . ALA A 1 392 ? -3.396 -6.282 -6.980 1.00 47.47 392 ALA A CA 1
ATOM 3092 C C . ALA A 1 392 ? -3.116 -5.920 -8.459 1.00 47.47 392 ALA A C 1
ATOM 3094 O O . ALA A 1 392 ? -2.194 -6.482 -9.044 1.00 47.47 392 ALA A O 1
ATOM 3095 N N . GLY A 1 393 ? -3.875 -4.997 -9.066 1.00 52.31 393 GLY A N 1
ATOM 3096 C CA . GLY A 1 393 ? -3.821 -4.749 -10.514 1.00 52.31 393 GLY A CA 1
ATOM 3097 C C . GLY A 1 393 ? -4.467 -5.885 -11.323 1.00 52.31 393 GLY A C 1
ATOM 3098 O O . GLY A 1 393 ? -4.430 -7.045 -10.929 1.00 52.31 393 GLY A O 1
ATOM 3099 N N . GLU A 1 394 ? -5.096 -5.559 -12.455 1.00 59.12 394 GLU A N 1
ATOM 3100 C CA . GLU A 1 394 ? -5.848 -6.524 -13.275 1.00 59.12 394 GLU A CA 1
ATOM 3101 C C . GLU A 1 394 ? -5.364 -6.487 -14.730 1.00 59.12 394 GLU A C 1
ATOM 3103 O O . GLU A 1 394 ? -5.233 -5.420 -15.336 1.00 59.12 394 GLU A O 1
ATOM 3108 N N . SER A 1 395 ? -5.106 -7.663 -15.310 1.00 56.66 395 SER A N 1
ATOM 3109 C CA . SER A 1 395 ? -4.771 -7.795 -16.734 1.00 56.66 395 SER A CA 1
ATOM 3110 C C . SER A 1 395 ? -6.052 -7.744 -17.573 1.00 56.66 395 SER A C 1
ATOM 3112 O O . SER A 1 395 ? -6.977 -8.510 -17.324 1.00 56.66 395 SER A O 1
ATOM 3114 N N . PHE A 1 396 ? -6.101 -6.875 -18.590 1.00 67.56 396 PHE A N 1
ATOM 3115 C CA . PHE A 1 396 ? -7.290 -6.632 -19.432 1.00 67.56 396 PHE A CA 1
ATOM 3116 C C . PHE A 1 396 ? -8.542 -6.206 -18.630 1.00 67.56 396 PHE A C 1
ATOM 3118 O O . PHE A 1 396 ? -9.572 -6.886 -18.668 1.00 67.56 396 PHE A O 1
ATOM 3125 N N . PRO A 1 397 ? -8.482 -5.050 -17.944 1.00 67.62 397 PRO A N 1
ATOM 3126 C CA . PRO A 1 397 ? -9.498 -4.589 -16.990 1.00 67.62 397 PRO A CA 1
ATOM 3127 C C . PRO A 1 397 ? -10.924 -4.552 -17.553 1.00 67.62 397 PRO A C 1
ATOM 3129 O O . PRO A 1 397 ? -11.852 -4.958 -16.871 1.00 67.62 397 PRO A O 1
ATOM 3132 N N . GLY A 1 398 ? -11.110 -4.190 -18.827 1.00 69.69 398 GLY A N 1
ATOM 3133 C CA . GLY A 1 398 ? -12.437 -4.188 -19.454 1.00 69.69 398 GLY A CA 1
ATOM 3134 C C . GLY A 1 398 ? -13.086 -5.576 -19.573 1.00 69.69 398 GLY A C 1
ATOM 3135 O O . GLY A 1 398 ? -14.306 -5.687 -19.473 1.00 69.69 398 GLY A O 1
ATOM 3136 N N . ILE A 1 399 ? -12.299 -6.645 -19.757 1.00 76.12 399 ILE A N 1
ATOM 3137 C CA . ILE A 1 399 ? -12.820 -8.025 -19.770 1.00 76.12 399 ILE A CA 1
ATOM 3138 C C . ILE A 1 399 ? -13.192 -8.439 -18.351 1.00 76.12 399 ILE A C 1
ATOM 3140 O O . ILE A 1 399 ? -14.261 -9.007 -18.140 1.00 76.12 399 ILE A O 1
ATOM 3144 N N . TYR A 1 400 ? -12.314 -8.138 -17.394 1.00 75.75 400 TYR A N 1
ATOM 3145 C CA . TYR A 1 400 ? -12.535 -8.432 -15.986 1.00 75.75 400 TYR A CA 1
ATOM 3146 C C . TYR A 1 400 ? -13.798 -7.737 -15.465 1.00 75.75 400 TYR A C 1
ATOM 3148 O O . TYR A 1 400 ? -14.666 -8.395 -14.899 1.00 75.75 400 TYR A O 1
ATOM 3156 N N . ASP A 1 401 ? -13.955 -6.443 -15.745 1.00 76.62 401 ASP A N 1
ATOM 3157 C CA . ASP A 1 401 ? -15.136 -5.669 -15.372 1.00 76.62 401 ASP A CA 1
ATOM 3158 C C . ASP A 1 401 ? -16.415 -6.250 -15.978 1.00 76.62 401 ASP A C 1
ATOM 3160 O O . ASP A 1 401 ? -17.410 -6.461 -15.284 1.00 76.62 401 ASP A O 1
ATOM 3164 N N . ALA A 1 402 ? -16.378 -6.585 -17.270 1.00 80.25 402 ALA A N 1
ATOM 3165 C CA . ALA A 1 402 ? -17.523 -7.172 -17.950 1.00 80.25 402 ALA A CA 1
ATOM 3166 C C . ALA A 1 402 ? -17.896 -8.559 -17.395 1.00 80.25 402 ALA A C 1
ATOM 3168 O O . ALA A 1 402 ? -19.080 -8.889 -17.363 1.00 80.25 402 ALA A O 1
ATOM 3169 N N . LEU A 1 403 ? -16.913 -9.355 -16.957 1.00 78.00 403 LEU A N 1
ATOM 3170 C CA . LEU A 1 403 ? -17.136 -10.644 -16.296 1.00 78.00 403 LEU A CA 1
ATOM 3171 C C . LEU A 1 403 ? -17.684 -10.470 -14.875 1.00 78.00 403 LEU A C 1
ATOM 3173 O O . LEU A 1 403 ? -18.588 -11.202 -14.485 1.00 78.00 403 LEU A O 1
ATOM 3177 N N . PHE A 1 404 ? -17.174 -9.497 -14.121 1.00 78.62 404 PHE A N 1
ATOM 3178 C CA . PHE A 1 404 ? -17.637 -9.198 -12.766 1.00 78.62 404 PHE A CA 1
ATOM 3179 C C . PHE A 1 404 ? -19.091 -8.700 -12.756 1.00 78.62 404 PHE A C 1
ATOM 3181 O O . PHE A 1 404 ? -19.887 -9.065 -11.893 1.00 78.62 404 PHE A O 1
ATOM 3188 N N . ASP A 1 405 ? -19.472 -7.916 -13.763 1.00 78.25 405 ASP A N 1
ATOM 3189 C CA . ASP A 1 405 ? -20.816 -7.353 -13.886 1.00 78.25 405 ASP A CA 1
ATOM 3190 C C . ASP A 1 405 ? -21.867 -8.336 -14.433 1.00 78.25 405 ASP A C 1
ATOM 3192 O O . ASP A 1 405 ? -23.050 -7.984 -14.484 1.00 78.25 405 ASP A O 1
ATOM 3196 N N . ILE A 1 406 ? -21.483 -9.546 -14.870 1.00 81.62 406 ILE A N 1
ATOM 3197 C CA . ILE A 1 406 ? -22.410 -10.486 -15.528 1.00 81.62 406 ILE A CA 1
ATOM 3198 C C . ILE A 1 406 ? -23.579 -10.870 -14.623 1.00 81.62 406 ILE A C 1
ATOM 3200 O O . ILE A 1 406 ? -24.719 -10.895 -15.087 1.00 81.62 406 ILE A O 1
ATOM 3204 N N . GLU A 1 407 ? -23.313 -11.140 -13.346 1.00 70.88 407 GLU A N 1
ATOM 3205 C CA . GLU A 1 407 ? -24.334 -11.595 -12.393 1.00 70.88 407 GLU A CA 1
ATOM 3206 C C . GLU A 1 407 ? -25.277 -10.462 -11.967 1.00 70.88 407 GLU A C 1
ATOM 3208 O O . GLU A 1 407 ? -26.408 -10.709 -11.556 1.00 70.88 407 GLU A O 1
ATOM 3213 N N . ASN A 1 408 ? -24.838 -9.211 -12.126 1.00 71.75 408 ASN A N 1
ATOM 3214 C CA . ASN A 1 408 ? -25.552 -8.021 -11.668 1.00 71.75 408 ASN A CA 1
ATOM 3215 C C . ASN A 1 408 ? -26.351 -7.322 -12.781 1.00 71.75 408 ASN A C 1
ATOM 3217 O O . ASN A 1 408 ? -27.057 -6.346 -12.512 1.00 71.75 408 ASN A O 1
ATOM 3221 N N . LYS A 1 409 ? -26.264 -7.789 -14.036 1.00 75.56 409 LYS A N 1
ATOM 3222 C CA . LYS A 1 409 ? -26.992 -7.192 -15.165 1.00 75.56 409 LYS A CA 1
ATOM 3223 C C . LYS A 1 409 ? -28.321 -7.913 -15.434 1.00 75.56 409 LYS A C 1
ATOM 3225 O O . LYS A 1 409 ? -28.329 -9.121 -15.648 1.00 75.56 409 LYS A O 1
ATOM 3230 N N . PRO A 1 410 ? -29.448 -7.176 -15.540 1.00 74.44 410 PRO A N 1
ATOM 3231 C CA . PRO A 1 410 ? -30.782 -7.767 -15.702 1.00 74.44 410 PRO A CA 1
ATOM 3232 C C . PRO A 1 410 ? -31.000 -8.470 -17.054 1.00 74.44 410 PRO A C 1
ATOM 3234 O O . PRO A 1 410 ? -31.917 -9.274 -17.186 1.00 74.44 410 PRO A O 1
ATOM 3237 N N . ASP A 1 411 ? -30.169 -8.187 -18.062 1.00 84.81 411 ASP A N 1
ATOM 3238 C CA . ASP A 1 411 ? -30.202 -8.837 -19.376 1.00 84.81 411 ASP A CA 1
ATOM 3239 C C . ASP A 1 411 ? -28.894 -9.606 -19.607 1.00 84.81 411 ASP A C 1
ATOM 3241 O O . ASP A 1 411 ? -27.872 -9.041 -20.017 1.00 84.81 411 ASP A O 1
ATOM 3245 N N . SER A 1 412 ? -28.950 -10.917 -19.362 1.00 78.38 412 SER A N 1
ATOM 3246 C CA . SER A 1 412 ? -27.817 -11.834 -19.519 1.00 78.38 412 SER A CA 1
ATOM 3247 C C . SER A 1 412 ? -27.251 -11.825 -20.948 1.00 78.38 412 SER A C 1
ATOM 3249 O O . SER A 1 412 ? -26.036 -11.857 -21.143 1.00 78.38 412 SER A O 1
ATOM 3251 N N . SER A 1 413 ? -28.099 -11.679 -21.973 1.00 76.75 413 SER A N 1
ATOM 3252 C CA . SER A 1 413 ? -27.657 -11.640 -23.373 1.00 76.75 413 SER A CA 1
ATOM 3253 C C . SER A 1 413 ? -26.866 -10.366 -23.692 1.00 76.75 413 SER A C 1
ATOM 3255 O O . SER A 1 413 ? -25.887 -10.401 -24.442 1.00 76.75 413 SER A O 1
ATOM 3257 N N . LYS A 1 414 ? -27.253 -9.217 -23.123 1.00 71.19 414 LYS A N 1
ATOM 3258 C CA . LYS A 1 414 ? -26.463 -7.975 -23.225 1.00 71.19 414 LYS A CA 1
ATOM 3259 C C . LYS A 1 414 ? -25.155 -8.059 -22.442 1.00 71.19 414 LYS A C 1
ATOM 3261 O O . LYS A 1 414 ? -24.140 -7.594 -22.952 1.00 71.19 414 LYS A O 1
ATOM 3266 N N . ALA A 1 415 ? -25.159 -8.670 -21.259 1.00 75.44 415 ALA A N 1
ATOM 3267 C CA . ALA A 1 415 ? -23.957 -8.829 -20.441 1.00 75.44 415 ALA A CA 1
ATOM 3268 C C . ALA A 1 415 ? -22.888 -9.683 -21.151 1.00 75.44 415 ALA A C 1
ATOM 3270 O O . ALA A 1 415 ? -21.745 -9.256 -21.300 1.00 75.44 415 ALA A O 1
ATOM 3271 N N . TRP A 1 416 ? -23.282 -10.825 -21.720 1.00 84.75 416 TRP A N 1
ATOM 3272 C CA . TRP A 1 416 ? -22.377 -11.673 -22.504 1.00 84.75 416 TRP A CA 1
ATOM 3273 C C . TRP A 1 416 ? -21.918 -11.032 -23.820 1.00 84.75 416 TRP A C 1
ATOM 3275 O O . TRP A 1 416 ? -20.789 -11.262 -24.262 1.00 84.75 416 TRP A O 1
ATOM 3285 N N . ARG A 1 417 ? -22.749 -10.186 -24.448 1.00 73.56 417 ARG A N 1
ATOM 3286 C CA . ARG A 1 417 ? -22.320 -9.378 -25.603 1.00 73.56 417 ARG A CA 1
ATOM 3287 C C . ARG A 1 417 ? -21.236 -8.373 -25.232 1.00 73.56 417 ARG A C 1
ATOM 3289 O O . ARG A 1 417 ? -20.333 -8.166 -26.038 1.00 73.56 417 ARG A O 1
ATOM 3296 N N . GLU A 1 418 ? -21.298 -7.793 -24.038 1.00 72.56 418 GLU A N 1
ATOM 3297 C CA . GLU A 1 418 ? -20.264 -6.883 -23.548 1.00 72.56 418 GLU A CA 1
ATOM 3298 C C . GLU A 1 418 ? -18.943 -7.621 -23.297 1.00 72.56 418 GLU A C 1
ATOM 3300 O O . GLU A 1 418 ? -17.908 -7.174 -23.780 1.00 72.56 418 GLU A O 1
ATOM 3305 N N . VAL A 1 419 ? -18.969 -8.810 -22.685 1.00 76.19 419 VAL A N 1
ATOM 3306 C CA . VAL A 1 419 ? -17.764 -9.656 -22.558 1.00 76.19 419 VAL A CA 1
ATOM 3307 C C . VAL A 1 419 ? -17.173 -9.989 -23.928 1.00 76.19 419 VAL A C 1
ATOM 3309 O O . VAL A 1 419 ? -15.976 -9.815 -24.155 1.00 76.19 419 VAL A O 1
ATOM 3312 N N . LYS A 1 420 ? -18.012 -10.397 -24.889 1.00 70.19 420 LYS A N 1
ATOM 3313 C CA . LYS A 1 420 ? -17.566 -10.678 -26.261 1.00 70.19 420 LYS A CA 1
ATOM 3314 C C . LYS A 1 420 ? -16.956 -9.442 -26.931 1.00 70.19 420 LYS A C 1
ATOM 3316 O O . LYS A 1 420 ? -15.964 -9.573 -27.645 1.00 70.19 420 LYS A O 1
ATOM 3321 N N . ARG A 1 421 ? -17.518 -8.253 -26.691 1.00 68.38 421 ARG A N 1
ATOM 3322 C CA . ARG A 1 421 ? -16.985 -6.975 -27.182 1.00 68.38 421 ARG A CA 1
ATOM 3323 C C . ARG A 1 421 ? -15.599 -6.696 -26.602 1.00 68.38 421 ARG A C 1
ATOM 3325 O O . ARG A 1 421 ? -14.695 -6.370 -27.361 1.00 68.38 421 ARG A O 1
ATOM 3332 N N . GLN A 1 422 ? -15.412 -6.873 -25.297 1.00 75.31 422 GLN A N 1
ATOM 3333 C CA . GLN A 1 422 ? -14.136 -6.619 -24.620 1.00 75.31 422 GLN A CA 1
ATOM 3334 C C . GLN A 1 422 ? -13.051 -7.624 -25.027 1.00 75.31 422 GLN A C 1
ATOM 3336 O O . GLN A 1 422 ? -11.916 -7.231 -25.290 1.00 75.31 422 GLN A O 1
ATOM 3341 N N . ILE A 1 423 ? -13.407 -8.902 -25.197 1.00 70.62 423 ILE A N 1
ATOM 3342 C CA . ILE A 1 423 ? -12.505 -9.919 -25.760 1.00 70.62 423 ILE A CA 1
ATOM 3343 C C . ILE A 1 423 ? -12.120 -9.564 -27.200 1.00 70.62 423 ILE A C 1
ATOM 3345 O O . ILE A 1 423 ? -10.954 -9.688 -27.562 1.00 70.62 423 ILE A O 1
ATOM 3349 N N . ALA A 1 424 ? -13.064 -9.093 -28.023 1.00 62.91 424 ALA A N 1
ATOM 3350 C CA . ALA A 1 424 ? -12.769 -8.667 -29.390 1.00 62.91 424 ALA A CA 1
ATOM 3351 C C . ALA A 1 424 ? -11.828 -7.452 -29.426 1.00 62.91 424 ALA A C 1
ATOM 3353 O O . ALA A 1 424 ? -10.910 -7.430 -30.239 1.00 62.91 424 ALA A O 1
ATOM 3354 N N . VAL A 1 425 ? -12.006 -6.480 -28.524 1.00 60.12 425 VAL A N 1
ATOM 3355 C CA . VAL A 1 425 ? -11.096 -5.333 -28.369 1.00 60.12 425 VAL A CA 1
ATOM 3356 C C . VAL A 1 425 ? -9.701 -5.798 -27.950 1.00 60.12 425 VAL A C 1
ATOM 3358 O O . VAL A 1 425 ? -8.718 -5.376 -28.555 1.00 60.12 425 VAL A O 1
ATOM 3361 N N . ALA A 1 426 ? -9.591 -6.707 -26.979 1.00 60.81 426 ALA A N 1
ATOM 3362 C CA . ALA A 1 426 ? -8.304 -7.244 -26.548 1.00 60.81 426 ALA A CA 1
ATOM 3363 C C . ALA A 1 426 ? -7.619 -8.075 -27.643 1.00 60.81 426 ALA A C 1
ATOM 3365 O O . ALA A 1 426 ? -6.439 -7.872 -27.914 1.00 60.81 426 ALA A O 1
ATOM 3366 N N . ALA A 1 427 ? -8.356 -8.949 -28.334 1.00 63.91 427 ALA A N 1
ATOM 3367 C CA . ALA A 1 427 ? -7.845 -9.735 -29.455 1.00 63.91 427 ALA A CA 1
ATOM 3368 C C . ALA A 1 427 ? -7.395 -8.838 -30.614 1.00 63.91 427 ALA A C 1
ATOM 3370 O O . ALA A 1 427 ? -6.290 -9.012 -31.121 1.00 63.91 427 ALA A O 1
ATOM 3371 N N . PHE A 1 428 ? -8.202 -7.835 -30.980 1.00 60.22 428 PHE A N 1
ATOM 3372 C CA . PHE A 1 428 ? -7.832 -6.825 -31.968 1.00 60.22 428 PHE A CA 1
ATOM 3373 C C . PHE A 1 428 ? -6.580 -6.067 -31.538 1.00 60.22 428 PHE A C 1
ATOM 3375 O O . PHE A 1 428 ? -5.695 -5.870 -32.353 1.00 60.22 428 PHE A O 1
ATOM 3382 N N . THR A 1 429 ? -6.461 -5.693 -30.265 1.00 55.69 429 THR A N 1
ATOM 3383 C CA . THR A 1 429 ? -5.290 -4.981 -29.739 1.00 55.69 429 THR A CA 1
ATOM 3384 C C . THR A 1 429 ? -4.036 -5.841 -29.787 1.00 55.69 429 THR A C 1
ATOM 3386 O O . THR A 1 429 ? -3.000 -5.381 -30.249 1.00 55.69 429 THR A O 1
ATOM 3389 N N . VAL A 1 430 ? -4.119 -7.098 -29.352 1.00 56.31 430 VAL A N 1
ATOM 3390 C CA . VAL A 1 430 ? -3.005 -8.052 -29.416 1.00 56.31 430 VAL A CA 1
ATOM 3391 C C . VAL A 1 430 ? -2.615 -8.314 -30.870 1.00 56.31 430 VAL A C 1
ATOM 3393 O O . VAL A 1 430 ? -1.431 -8.368 -31.188 1.00 56.31 430 VAL A O 1
ATOM 3396 N N . GLN A 1 431 ? -3.591 -8.420 -31.772 1.00 53.97 431 GLN A N 1
ATOM 3397 C CA . GLN A 1 431 ? -3.354 -8.605 -33.199 1.00 53.97 431 GLN A CA 1
ATOM 3398 C C . GLN A 1 431 ? -2.784 -7.341 -33.856 1.00 53.97 431 GLN A C 1
ATOM 3400 O O . GLN A 1 431 ? -1.867 -7.449 -34.658 1.00 53.97 431 GLN A O 1
ATOM 3405 N N . ALA A 1 432 ? -3.259 -6.152 -33.49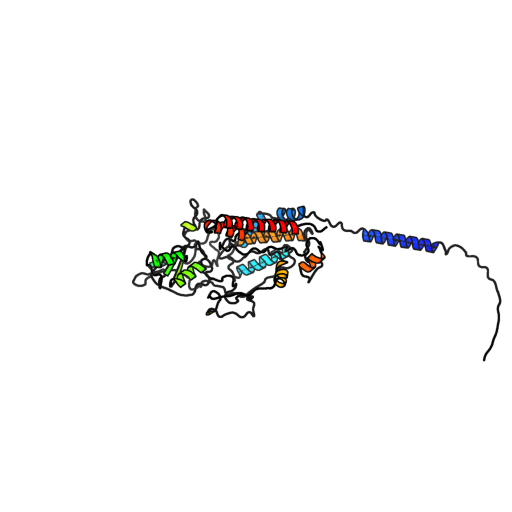1 1.00 52.84 432 ALA A N 1
ATOM 3406 C CA . ALA A 1 432 ? -2.754 -4.866 -33.960 1.00 52.84 432 ALA A CA 1
ATOM 3407 C C . ALA A 1 432 ? -1.329 -4.619 -33.454 1.00 52.84 432 ALA A C 1
ATOM 3409 O O . ALA A 1 432 ? -0.476 -4.246 -34.249 1.00 52.84 432 ALA A O 1
ATOM 3410 N N . ALA A 1 433 ? -1.042 -4.929 -32.186 1.00 52.31 433 ALA A N 1
ATOM 3411 C CA . ALA A 1 433 ? 0.306 -4.934 -31.623 1.00 52.31 433 ALA A CA 1
ATOM 3412 C C . ALA A 1 433 ? 1.208 -5.961 -32.329 1.00 52.31 433 ALA A C 1
ATOM 3414 O O . ALA A 1 433 ? 2.360 -5.685 -32.640 1.00 52.31 433 ALA A O 1
ATOM 3415 N N . ALA A 1 434 ? 0.683 -7.143 -32.660 1.00 50.53 434 ALA A N 1
ATOM 3416 C CA . ALA A 1 434 ? 1.409 -8.126 -33.461 1.00 50.53 434 ALA A CA 1
ATOM 3417 C C . ALA A 1 434 ? 1.636 -7.663 -34.916 1.00 50.53 434 ALA A C 1
ATOM 3419 O O . ALA A 1 434 ? 2.597 -8.091 -35.551 1.00 50.53 434 ALA A O 1
ATOM 3420 N N . VAL A 1 435 ? 0.771 -6.796 -35.451 1.00 47.09 435 VAL A N 1
ATOM 3421 C CA . VAL A 1 435 ? 0.860 -6.235 -36.809 1.00 47.09 435 VAL A CA 1
ATOM 3422 C C . VAL A 1 435 ? 1.775 -5.009 -36.866 1.00 47.09 435 VAL A C 1
ATOM 3424 O O . VAL A 1 435 ? 2.490 -4.859 -37.850 1.00 47.09 435 VAL A O 1
ATOM 3427 N N . THR A 1 436 ? 1.835 -4.170 -35.829 1.00 45.56 436 THR A N 1
ATOM 3428 C CA . THR A 1 436 ? 2.844 -3.098 -35.707 1.00 45.56 436 THR A CA 1
ATOM 3429 C C . THR A 1 436 ? 4.253 -3.651 -35.515 1.00 45.56 436 THR A C 1
ATOM 3431 O O . THR A 1 436 ? 5.228 -2.976 -35.826 1.00 45.56 436 THR A O 1
ATOM 3434 N N . LEU A 1 437 ? 4.362 -4.910 -35.093 1.00 45.06 437 LEU A N 1
ATOM 3435 C CA . LEU A 1 437 ? 5.588 -5.703 -35.108 1.00 45.06 437 LEU A CA 1
ATOM 3436 C C . LEU A 1 437 ? 5.840 -6.401 -36.466 1.00 45.06 437 LEU A C 1
ATOM 3438 O O . LEU A 1 437 ? 6.561 -7.395 -36.497 1.00 45.06 437 LEU A O 1
ATOM 3442 N N . ARG A 1 438 ? 5.267 -5.932 -37.588 1.00 39.50 438 ARG A N 1
ATOM 3443 C CA . ARG A 1 438 ? 5.608 -6.422 -38.940 1.00 39.50 438 ARG A CA 1
ATOM 3444 C C . ARG A 1 438 ? 6.688 -5.570 -39.603 1.00 39.50 438 ARG A C 1
ATOM 3446 O O . ARG A 1 438 ? 6.736 -4.356 -39.436 1.00 39.50 438 ARG A O 1
ATOM 3453 N N . GLN A 1 439 ? 7.520 -6.244 -40.391 1.00 36.81 439 GLN A N 1
ATOM 3454 C CA . GLN A 1 439 ? 8.614 -5.668 -41.165 1.00 36.81 439 GLN A CA 1
ATOM 3455 C C . GLN A 1 439 ? 8.094 -4.631 -42.171 1.00 36.81 439 GLN A C 1
ATOM 3457 O O . GLN A 1 439 ? 7.137 -4.895 -42.900 1.00 36.81 439 GLN A O 1
ATOM 3462 N N . VAL A 1 440 ? 8.746 -3.472 -42.232 1.00 40.22 440 VAL A N 1
ATOM 3463 C CA . VAL A 1 440 ? 8.608 -2.557 -43.368 1.00 40.22 440 VAL A CA 1
ATOM 3464 C C . VAL A 1 440 ? 9.596 -3.014 -44.432 1.00 40.22 440 VAL A C 1
ATOM 3466 O O . VAL A 1 440 ? 10.751 -3.290 -44.104 1.00 40.22 440 VAL A O 1
ATOM 3469 N N . ALA A 1 441 ? 9.073 -3.214 -45.643 1.00 33.84 441 ALA A N 1
ATOM 3470 C CA . ALA A 1 441 ? 9.782 -3.760 -46.797 1.00 33.84 441 ALA A CA 1
ATOM 3471 C C . ALA A 1 441 ? 10.992 -2.917 -47.214 1.00 33.84 441 ALA A C 1
ATOM 3473 O O . ALA A 1 441 ? 10.912 -1.672 -47.078 1.00 33.84 441 ALA A O 1
#

Radius of gyration: 36.46 Å; chains: 1; bounding box: 95×85×133 Å

Sequence (441 aa):
MWTLLRQRDWAAGAGRRRRWLCAGAPVLAASLFTLGFLSGWFINSSHESIKVIPQHSARKMFLDELKAENIKKFLHNFTQIPHLAGTEQNFQLAKQIQSQWKEFGLDSVELAHYDVLLSYPSKTHPNYISIIDEDGNEIFNTSLFEPPPPGYENVSDVVPPFSAFSPQGLPEGDLVYVNYARTEDFFKLERDMKINCSGKIVIARYGKVFRGNKVKNAQLAGAKGVILYSDPADYFAPGVESYPDGWNLPGGGVQRGNILNLNGAGDPLTPGYPANEYAYRHEITEAIGLPSIPVHPIGYYDAQKLLEYVILGGHRDSWVFGGIDPQSGAAVVHEIVRSFGTLKKEGNLKSPDEGFEGKSLYESWSKKSPSPEFHGMPRHVIYAPSSHNKYAGESFPGIYDALFDIENKPDSSKAWREVKRQIAVAAFTVQAAAVTLRQVA

Secondary structure (DSSP, 8-state):
------------------SSSSSHHHHHHHHHHHHHHHHHHHHSS---------HHHHHHHHHHH--HHHHHHHHHHHTSS---TTSHHHHHHHHHHHHHHHHHT-S---------------SSS----EEE-TTS-EEEE--SSPPPPTT-TT----PPS-EETPPP------EEE-TT--HHHHHHHHHTS----TTSEEEEES-SS-HHHHHHHHHHTT-SEEEEE--HHHH--TT-PBTTTSSBPPTT----EE----TT--STTSTTS---TT-----GGG-SSS---------HHHHHHHTT----------SSS-TTTTHHHHHHHHHHHHHHHHHHHTTSS--TTTT-TTS-HHHHHHHH---GGGTT-----PPPPPSS--TT--SSHHHHHHHHTTTT-S-HHHHHHHHHHHHHHHHHHHHHHHHHTSPP-

Organism: Tupaia chinensis (NCBI:txid246437)

Foldseek 3Di:
DDDDDDDDDDDDDDDDDPDDPPPVVVVVVVVVVVVVVVVVVVVVVPPPVPPPPPLVVLVVLLVVLQDPVLLVVLLVVLQPAAQAPPDPNVVVVLVVLQVLLVVLPDPDGDDDDFDFDWFAADPVDADWDFDADPVRDTPDIDDRAFDDAPPCNPHPDQGGADAIPDDDDDQDDAEAEQEALDLVSLCCCCPPVVHQQASAEYEYEHDDDDQLSSVVSSVVSNHPHYHYFHDCVRQPDPPADDPPRGPTPDPRHGDYYYNAPQVPQPGQQQGPDTRHPPGHGDDPVRGHRDDDDDDDDDDVVVVVLVQLDDDDDDDSRDSISCSVPPSSVVSVVSSSSSSVSVCVVVVNDDDCCVVPPPHRSCVSCCVVAVDPVPPPDDLDDDDDFAPRDDPPGDDLNQLVNLVVCCVVDPDNVVSVVSNVVSVVVVVVNVVSNVVVSDDRD